Protein AF-Q9D786-2-F1 (afdb_monomer_lite)

pLDDT: mean 78.67, std 19.56, range [31.52, 98.0]

Secondary structure (DSSP, 8-state):
--HHHHHHHHHHIIIIIS---GGGSPPHHHHHHHTTSTTHHHHHHHHHH---GGG----TT--TTHHHHS-HHHHHHHHHHHHHHHHHHHHHHHHHHHHHHHHHHHHHHHHHHHHHHHHHHHHHHHHHHHHHHHHHHHHHHHHHHHHHHHHHHHHHHHHHHHHTTS--PPPPTT--S-----HHHHHHHHHHHHHHHHHHHHHS---S--------HHHHHHHHHHHHHHHHHHHHHS-HHHHHHHHHHHHHHHHHHHHHHHHHS--------PPP-------S--PPPHHHHHHHHHHHHHHHHHHHHHHHHHHHHHHHHHHHHHHHHHHS---HHHHHHHHHHHHHHHHHHHHHHHHHHHHHHHHHHHHHHHHHHHHHHHHHHHHHHHHHHHHHHHHHHHHHHHHHHHHHHHHHHHHHHHHHIIIIIHHHHHHHHHHHHHHHHHHHHHHHHGGG---GGGSPPP-TTS---------GGGGSTTSTTHHHHHHHHHHTTPPPPPP----------

Foldseek 3Di:
DPLVVLLVLLQCCCVPQVVPDPVRDDDSVVSSVCCPDVNVVVSVCCSVPRRHPVPPDPPPPPPVPVVVVPPVVVVVVVVVVVVVVVVVVVVVVVVVVVVVVVVVVVVVVVVVVVVVVVVVVVVVVVVVVVVVVVVVVVVVVVVPVVVVVVVVVVVLVVVQVVQVVDDDDDDPLPDPDPDPGPPLLVLLVVLVVLVVVLVCLVVVDPPDDDDDDDDDVVVNVVSVVVSVVSVVVSPSVHHPVSNVVSVVSVVVSVVVVVVCVVVVDDDDDDPPDDDDDDDDDDPDPPPPPPVRVVVVVVVVVVVVVVVVVVVVVVVVVVVVVLVVVLVVLVPDPDDPVVSVVVVVVSVVVVVVVVVVVVVVVVVVVVVVVVVVVVVVVVVVVVVVVVVVVVVVVVVVVVVVVVVVVVVVVVVVVVVCVVVVVVVCCVVPVVVVCVVVVVVVVVVVVVVVVVVVVVVVDDCVVVDDDDDPDDPDPPDCPPDLVCCPPPHPNNVVVVVVCVVVVHDDDDDDDDDDDDDDD

Radius of gyration: 71.79 Å; chains: 1; bounding box: 166×150×155 Å

Structure (mmCIF, N/CA/C/O backbone):
data_AF-Q9D786-2-F1
#
_entry.id   AF-Q9D786-2-F1
#
loop_
_atom_site.group_PDB
_atom_site.id
_atom_site.type_symbol
_atom_site.label_atom_id
_atom_site.label_alt_id
_atom_site.label_comp_id
_atom_site.label_asym_id
_atom_site.label_entity_id
_atom_site.label_seq_id
_atom_site.pdbx_PDB_ins_code
_atom_site.Cartn_x
_atom_site.Cartn_y
_atom_site.Cartn_z
_atom_site.occupancy
_atom_site.B_iso_or_equiv
_atom_site.auth_seq_id
_atom_site.auth_comp_id
_atom_site.auth_asym_id
_atom_site.auth_atom_id
_atom_site.pdbx_PDB_model_num
ATOM 1 N N . MET A 1 1 ? 36.759 79.794 -71.453 1.00 48.25 1 MET A N 1
ATOM 2 C CA . MET A 1 1 ? 36.413 81.213 -71.678 1.00 48.25 1 MET A CA 1
ATOM 3 C C . MET A 1 1 ? 35.349 81.596 -70.677 1.00 48.25 1 MET A C 1
ATOM 5 O O . MET A 1 1 ? 34.345 80.895 -70.590 1.00 48.25 1 MET A O 1
ATOM 9 N N . GLU A 1 2 ? 35.612 82.622 -69.874 1.00 61.62 2 GLU A N 1
ATOM 10 C CA . GLU A 1 2 ? 34.693 83.087 -68.831 1.00 61.62 2 GLU A CA 1
ATOM 11 C C . GLU A 1 2 ? 33.332 83.464 -69.449 1.00 61.62 2 GLU A C 1
ATOM 13 O O . GLU A 1 2 ? 33.276 83.959 -70.574 1.00 61.62 2 GLU A O 1
ATOM 18 N N . LEU A 1 3 ? 32.216 83.210 -68.753 1.00 62.56 3 LEU A N 1
ATOM 19 C CA . LEU A 1 3 ? 30.853 83.501 -69.247 1.00 62.56 3 LEU A CA 1
ATOM 20 C C . LEU A 1 3 ? 30.691 84.958 -69.715 1.00 62.56 3 LEU A C 1
ATOM 22 O O . LEU A 1 3 ? 29.995 85.223 -70.693 1.00 62.56 3 LEU A O 1
ATOM 26 N N . THR A 1 4 ? 31.393 85.881 -69.056 1.00 69.38 4 THR A N 1
ATOM 27 C CA . THR A 1 4 ? 31.503 87.303 -69.414 1.00 69.38 4 THR A CA 1
ATOM 28 C C . THR A 1 4 ? 32.160 87.515 -70.780 1.00 69.38 4 THR A C 1
ATOM 30 O O . THR A 1 4 ? 31.787 88.429 -71.511 1.00 69.38 4 THR A O 1
ATOM 33 N N . GLN A 1 5 ? 33.112 86.663 -71.166 1.00 75.06 5 GLN A N 1
ATOM 34 C CA . GLN A 1 5 ? 33.755 86.686 -72.476 1.00 75.06 5 GLN A CA 1
ATOM 35 C C . GLN A 1 5 ? 32.808 86.174 -73.567 1.00 75.06 5 GLN A C 1
ATOM 37 O O . GLN A 1 5 ? 32.668 86.855 -74.579 1.00 75.06 5 GLN A O 1
ATOM 42 N N . LYS A 1 6 ? 32.091 85.057 -73.337 1.00 73.31 6 LYS A N 1
ATOM 43 C CA . LYS A 1 6 ? 31.069 84.552 -74.281 1.00 73.31 6 LYS A CA 1
ATOM 44 C C . LYS A 1 6 ? 29.954 85.573 -74.501 1.00 73.31 6 LYS A C 1
ATOM 46 O O . LYS A 1 6 ? 29.547 85.795 -75.630 1.00 73.31 6 LYS A O 1
ATOM 51 N N . GLU A 1 7 ? 29.488 86.224 -73.437 1.00 76.06 7 GLU A N 1
ATOM 52 C CA . GLU A 1 7 ? 28.501 87.306 -73.513 1.00 76.06 7 GLU A CA 1
ATOM 53 C C . GLU A 1 7 ? 29.009 88.497 -74.343 1.00 76.06 7 GLU A C 1
ATOM 55 O O . GLU A 1 7 ? 28.295 88.982 -75.220 1.00 76.06 7 GLU A O 1
ATOM 60 N N . ARG A 1 8 ? 30.255 88.941 -74.116 1.00 80.94 8 ARG A N 1
ATOM 61 C CA . ARG A 1 8 ? 30.891 90.008 -74.910 1.00 80.94 8 ARG A CA 1
ATOM 62 C C . ARG A 1 8 ? 31.120 89.602 -76.362 1.00 80.94 8 ARG A C 1
ATOM 64 O O . ARG A 1 8 ? 31.068 90.462 -77.232 1.00 80.94 8 ARG A O 1
ATOM 71 N N . GLU A 1 9 ? 31.414 88.335 -76.636 1.00 81.88 9 GLU A N 1
ATOM 72 C CA . GLU A 1 9 ? 31.539 87.798 -77.996 1.00 81.88 9 GLU A CA 1
ATOM 73 C C . GLU A 1 9 ? 30.188 87.734 -78.699 1.00 81.88 9 GLU A C 1
ATOM 75 O O . GLU A 1 9 ? 30.097 88.188 -79.828 1.00 81.88 9 GLU A O 1
ATOM 80 N N . LEU A 1 10 ? 29.131 87.272 -78.026 1.00 81.19 10 LEU A N 1
ATOM 81 C CA . LEU A 1 10 ? 27.769 87.256 -78.570 1.00 81.19 10 LEU A CA 1
ATOM 82 C C . LEU A 1 10 ? 27.247 88.678 -78.818 1.00 81.19 10 LEU A C 1
ATOM 84 O O . LEU A 1 10 ? 26.607 88.934 -79.834 1.00 81.19 10 LEU A O 1
ATOM 88 N N . SER A 1 11 ? 27.558 89.613 -77.914 1.00 81.44 11 SER A N 1
ATOM 89 C CA . SER A 1 11 ? 27.219 91.031 -78.065 1.00 81.44 11 SER A CA 1
ATOM 90 C C . SER A 1 11 ? 28.010 91.693 -79.201 1.00 81.44 11 SER A C 1
ATOM 92 O O . SER A 1 11 ? 27.408 92.382 -80.023 1.00 81.44 11 SER A O 1
ATOM 94 N N . ARG A 1 12 ? 29.328 91.438 -79.314 1.00 82.81 12 ARG A N 1
ATOM 95 C CA . ARG A 1 12 ? 30.156 91.891 -80.453 1.00 82.81 12 ARG A CA 1
ATOM 96 C C . ARG A 1 12 ? 29.694 91.285 -81.770 1.00 82.81 12 ARG A C 1
ATOM 98 O O . ARG A 1 12 ? 29.504 92.017 -82.723 1.00 82.81 12 ARG A O 1
ATOM 105 N N . TRP A 1 13 ? 29.419 89.988 -81.805 1.00 84.88 13 TRP A N 1
ATOM 106 C CA . TRP A 1 13 ? 28.882 89.294 -82.971 1.00 84.88 13 TRP A CA 1
ATOM 107 C C . TRP A 1 13 ? 27.540 89.891 -83.420 1.00 84.88 13 TRP A C 1
ATOM 109 O O . TRP A 1 13 ? 27.362 90.226 -84.588 1.00 84.88 13 TRP A O 1
ATOM 119 N N . ALA A 1 14 ? 26.610 90.124 -82.488 1.00 81.69 14 ALA A N 1
ATOM 120 C CA . ALA A 1 14 ? 25.338 90.772 -82.804 1.00 81.69 14 ALA A CA 1
ATOM 121 C C . ALA A 1 14 ? 25.523 92.221 -83.302 1.00 81.69 14 ALA A C 1
ATOM 123 O O . ALA A 1 14 ? 24.728 92.710 -84.102 1.00 81.69 14 ALA A O 1
ATOM 124 N N . ALA A 1 15 ? 26.558 92.911 -82.820 1.00 81.25 15 ALA A N 1
ATOM 125 C CA . ALA A 1 15 ? 26.864 94.292 -83.162 1.00 81.25 15 ALA A CA 1
ATOM 126 C C . ALA A 1 15 ? 27.570 94.463 -84.513 1.00 81.25 15 ALA A C 1
ATOM 128 O O . ALA A 1 15 ? 27.157 95.307 -85.303 1.00 81.25 15 ALA A O 1
ATOM 129 N N . GLU A 1 16 ? 28.645 93.708 -84.724 1.00 81.69 16 GLU A N 1
ATOM 130 C CA . GLU A 1 16 ? 29.615 93.854 -85.813 1.00 81.69 16 GLU A CA 1
ATOM 131 C C . GLU A 1 16 ? 29.253 92.956 -87.001 1.00 81.69 16 GLU A C 1
ATOM 133 O O . GLU A 1 16 ? 29.259 93.415 -88.135 1.00 81.69 16 GLU A O 1
ATOM 138 N N . GLU A 1 17 ? 28.880 91.697 -86.748 1.00 80.69 17 GLU A N 1
ATOM 139 C CA . GLU A 1 17 ? 28.653 90.689 -87.801 1.00 80.69 17 GLU A CA 1
ATOM 140 C C . GLU A 1 17 ? 27.189 90.652 -88.275 1.00 80.69 17 GLU A C 1
ATOM 142 O O . GLU A 1 17 ? 26.895 90.321 -89.428 1.00 80.69 17 GLU A O 1
ATOM 147 N N . MET A 1 18 ? 26.252 90.981 -87.378 1.00 78.31 18 MET A N 1
ATOM 148 C CA . MET A 1 18 ? 24.808 90.988 -87.654 1.00 78.31 18 MET A CA 1
ATOM 149 C C . MET A 1 18 ? 24.207 92.393 -87.792 1.00 78.31 18 MET A C 1
ATOM 151 O O . MET A 1 18 ? 23.004 92.499 -88.023 1.00 78.31 18 MET A O 1
ATOM 155 N N . GLU A 1 19 ? 25.011 93.450 -87.619 1.00 78.69 19 GLU A N 1
ATOM 156 C CA . GLU A 1 19 ? 24.602 94.863 -87.714 1.00 78.69 19 GLU A CA 1
ATOM 157 C C . GLU A 1 19 ? 23.321 95.205 -86.914 1.00 78.69 19 GLU A C 1
ATOM 159 O O . GLU A 1 19 ? 22.549 96.090 -87.289 1.00 78.69 19 GLU A O 1
ATOM 164 N N . VAL A 1 20 ? 23.055 94.516 -85.791 1.00 78.62 20 VAL A N 1
ATOM 165 C CA . VAL A 1 20 ? 21.809 94.710 -85.032 1.00 78.62 20 VAL A CA 1
ATOM 166 C C . VAL A 1 20 ? 21.805 96.115 -84.407 1.00 78.62 20 VAL A C 1
ATOM 168 O O . VAL A 1 20 ? 22.696 96.420 -83.592 1.00 78.62 20 VAL A O 1
ATOM 171 N N . PRO A 1 21 ? 20.801 96.966 -84.722 1.00 79.25 21 PRO A N 1
ATOM 172 C CA . PRO A 1 21 ? 20.689 98.311 -84.165 1.00 79.25 21 PRO A 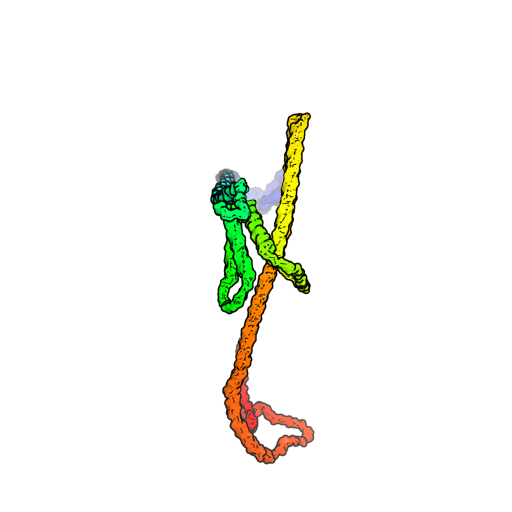CA 1
ATOM 173 C C . PRO A 1 21 ? 20.674 98.286 -82.635 1.00 79.25 21 PRO A C 1
ATOM 175 O O . PRO A 1 21 ? 20.057 97.405 -82.036 1.00 79.25 21 PRO A O 1
ATOM 178 N N . LEU A 1 22 ? 21.297 99.280 -81.989 1.00 75.69 22 LEU A N 1
ATOM 179 C CA . LEU A 1 22 ? 21.405 99.351 -80.521 1.00 75.69 22 LEU A CA 1
ATOM 180 C C . LEU A 1 22 ? 20.049 99.209 -79.802 1.00 75.69 22 LEU A C 1
ATOM 182 O O . LEU A 1 22 ? 19.992 98.589 -78.746 1.00 75.69 22 LEU A O 1
ATOM 186 N N . ALA A 1 23 ? 18.957 99.708 -80.392 1.00 76.75 23 ALA A N 1
ATOM 187 C CA . ALA A 1 23 ? 17.607 99.599 -79.830 1.00 76.75 23 ALA A CA 1
ATOM 188 C C . ALA A 1 23 ? 17.047 98.161 -79.802 1.00 76.75 23 ALA A C 1
ATOM 190 O O . ALA A 1 23 ? 16.198 97.854 -78.970 1.00 76.75 23 ALA A O 1
ATOM 191 N N . ALA A 1 24 ? 17.509 97.284 -80.697 1.00 77.00 24 ALA A N 1
ATOM 192 C CA . ALA A 1 24 ? 17.026 95.910 -80.835 1.00 77.00 24 ALA A CA 1
ATOM 193 C C . ALA A 1 24 ? 17.934 94.874 -80.147 1.00 77.00 24 ALA A C 1
ATOM 195 O O . ALA A 1 24 ? 17.639 93.678 -80.180 1.00 77.00 24 ALA A O 1
ATOM 196 N N . ARG A 1 25 ? 19.045 95.298 -79.526 1.00 76.06 25 ARG A N 1
ATOM 197 C CA . ARG A 1 25 ? 19.958 94.369 -78.849 1.00 76.06 25 ARG A CA 1
ATOM 198 C C . ARG A 1 25 ? 19.338 93.833 -77.551 1.00 76.06 25 ARG A C 1
ATOM 200 O O . ARG A 1 25 ? 18.855 94.622 -76.736 1.00 76.06 25 ARG A O 1
ATOM 207 N N . PRO A 1 26 ? 19.380 92.509 -77.309 1.00 77.00 26 PRO A N 1
ATOM 208 C CA . PRO A 1 26 ? 18.964 91.942 -76.033 1.00 77.00 26 PRO A CA 1
ATOM 209 C C . PRO A 1 26 ? 19.790 92.518 -74.880 1.00 77.00 26 PRO A C 1
ATOM 211 O O . PRO A 1 26 ? 20.999 92.708 -75.005 1.00 77.00 26 PRO A O 1
ATOM 214 N N . ARG A 1 27 ? 19.148 92.747 -73.728 1.00 80.75 27 ARG A N 1
ATOM 215 C CA . ARG A 1 27 ? 19.852 93.132 -72.494 1.00 80.75 27 ARG A CA 1
ATOM 216 C C . ARG A 1 27 ? 20.896 92.069 -72.133 1.00 80.75 27 ARG A C 1
ATOM 218 O O . ARG A 1 27 ? 20.624 90.878 -72.283 1.00 80.75 27 ARG A O 1
ATOM 225 N N . GLU A 1 28 ? 22.023 92.497 -71.570 1.00 79.44 28 GLU A N 1
ATOM 226 C CA . GLU A 1 28 ? 23.140 91.647 -71.110 1.00 79.44 28 GLU A CA 1
ATOM 227 C C . GLU A 1 28 ? 22.680 90.394 -70.329 1.00 79.44 28 GLU A C 1
ATOM 229 O O . GLU A 1 28 ? 23.042 89.263 -70.653 1.00 79.44 28 GLU A O 1
ATOM 234 N N . SER A 1 29 ? 21.726 90.538 -69.400 1.00 80.06 29 SER A N 1
ATOM 235 C CA . SER A 1 29 ? 21.164 89.407 -68.635 1.00 80.06 29 SER A CA 1
ATOM 236 C C . SER A 1 29 ? 20.465 88.335 -69.486 1.00 80.06 29 SER A C 1
ATOM 238 O O . SER A 1 29 ? 20.410 87.165 -69.100 1.00 80.06 29 SER A O 1
ATOM 240 N N . THR A 1 30 ? 19.925 88.714 -70.644 1.00 81.44 30 THR A N 1
ATOM 241 C CA . THR A 1 30 ? 19.297 87.786 -71.594 1.00 81.44 30 THR A CA 1
ATOM 242 C C . THR A 1 30 ? 20.366 87.032 -72.375 1.00 81.44 30 THR A C 1
ATOM 244 O O . THR A 1 30 ? 20.274 85.809 -72.484 1.00 81.44 30 THR A O 1
ATOM 247 N N . LEU A 1 31 ? 21.418 87.729 -72.823 1.00 77.44 31 LEU A N 1
ATOM 248 C CA . LEU A 1 31 ? 22.581 87.112 -73.471 1.00 77.44 31 LEU A CA 1
ATOM 249 C C . LEU A 1 31 ? 23.272 86.109 -72.533 1.00 77.44 31 LEU A C 1
ATOM 251 O O . LEU A 1 31 ? 23.568 84.991 -72.954 1.00 77.44 31 LEU A O 1
ATOM 255 N N . ARG A 1 32 ? 23.422 86.428 -71.238 1.00 78.62 32 ARG A N 1
ATOM 256 C CA . ARG A 1 32 ? 23.923 85.460 -70.240 1.00 78.62 32 ARG A CA 1
ATOM 257 C C . ARG A 1 32 ? 23.068 84.203 -70.139 1.00 78.62 32 ARG A C 1
ATOM 259 O O . ARG A 1 32 ? 23.614 83.107 -70.091 1.00 78.62 32 ARG A O 1
ATOM 266 N N . ARG A 1 33 ? 21.738 84.339 -70.100 1.00 79.88 33 ARG A N 1
ATOM 267 C CA . ARG A 1 33 ? 20.816 83.196 -69.958 1.00 79.88 33 ARG A CA 1
ATOM 268 C C . ARG A 1 33 ? 20.889 82.258 -71.163 1.00 79.88 33 ARG A C 1
ATOM 270 O O . ARG A 1 33 ? 20.880 81.040 -70.996 1.00 79.88 33 ARG A O 1
ATOM 277 N N . LEU A 1 34 ? 21.016 82.832 -72.360 1.00 75.75 34 LEU A N 1
ATOM 278 C CA . LEU A 1 34 ? 21.227 82.085 -73.599 1.00 75.75 34 LEU A CA 1
ATOM 279 C C . LEU A 1 34 ? 22.534 81.276 -73.547 1.00 75.75 34 LEU A C 1
ATOM 281 O O . LEU A 1 34 ? 22.528 80.100 -73.904 1.00 75.75 34 LEU A O 1
ATOM 285 N N . CYS A 1 35 ? 23.605 81.857 -72.997 1.00 73.38 35 CYS A N 1
ATOM 286 C CA . CYS A 1 35 ? 24.896 81.192 -72.787 1.00 73.38 35 CYS A CA 1
ATOM 287 C C . CYS A 1 35 ? 24.949 80.183 -71.615 1.00 73.38 35 CYS A C 1
ATOM 289 O O . CYS A 1 35 ? 25.986 79.541 -71.456 1.00 73.38 35 CYS A O 1
ATOM 291 N N . LEU A 1 36 ? 23.898 80.047 -70.788 1.00 76.62 36 LEU A N 1
ATOM 292 C CA . LEU A 1 36 ? 23.871 79.158 -69.604 1.00 76.62 36 LEU A CA 1
ATOM 293 C C . LEU A 1 36 ? 23.102 77.841 -69.809 1.00 76.62 36 LEU A C 1
ATOM 295 O O . LEU A 1 36 ? 23.346 76.877 -69.091 1.00 76.62 36 LEU A O 1
ATOM 299 N N . SER A 1 37 ? 22.136 77.802 -70.728 1.00 71.12 37 SER A N 1
ATOM 300 C CA . SER A 1 37 ? 21.254 76.636 -70.926 1.00 71.12 37 SER A CA 1
ATOM 301 C C . SER A 1 37 ? 21.875 75.562 -71.835 1.00 71.12 37 SER A C 1
ATOM 303 O O . SER A 1 37 ? 22.956 75.770 -72.382 1.00 71.12 37 SER A O 1
ATOM 305 N N . GLN A 1 38 ? 21.158 74.453 -72.087 1.00 71.44 38 GLN A N 1
ATOM 306 C CA . GLN A 1 38 ? 21.498 73.463 -73.133 1.00 71.44 38 GLN A CA 1
ATOM 307 C C . GLN A 1 38 ? 21.775 74.092 -74.520 1.00 71.44 38 GLN A C 1
ATOM 309 O O . GLN A 1 38 ? 22.345 73.437 -75.384 1.00 71.44 38 GLN A O 1
ATOM 314 N N . GLY A 1 39 ? 21.414 75.365 -74.743 1.00 64.19 39 GLY A N 1
ATOM 315 C CA . GLY A 1 39 ? 21.760 76.125 -75.944 1.00 64.19 39 GLY A CA 1
ATOM 316 C C . GLY A 1 39 ? 23.161 76.753 -75.968 1.00 64.19 39 GLY A C 1
ATOM 317 O O . GLY A 1 39 ? 23.508 77.362 -76.977 1.00 64.19 39 GLY A O 1
ATOM 318 N N . ALA A 1 40 ? 23.976 76.645 -74.913 1.00 71.56 40 ALA A N 1
ATOM 319 C CA . ALA A 1 40 ? 25.298 77.282 -74.854 1.00 71.56 40 ALA A CA 1
ATOM 320 C C . ALA A 1 40 ? 26.231 76.833 -75.995 1.00 71.56 40 ALA A C 1
ATOM 322 O O . ALA A 1 40 ? 26.956 77.657 -76.561 1.00 71.56 40 ALA A O 1
ATOM 323 N N . ASP A 1 41 ? 26.175 75.551 -76.359 1.00 73.88 41 ASP A N 1
ATOM 324 C CA . ASP A 1 41 ? 26.959 74.981 -77.459 1.00 73.88 41 ASP A CA 1
ATOM 325 C C . ASP A 1 41 ? 26.434 75.445 -78.822 1.00 73.88 41 ASP A C 1
ATOM 327 O O . ASP A 1 41 ? 27.213 75.752 -79.724 1.00 73.88 41 ASP A O 1
ATOM 331 N N . ILE A 1 42 ? 25.110 75.590 -78.941 1.00 75.75 42 ILE A N 1
ATOM 332 C CA . ILE A 1 42 ? 24.450 76.121 -80.139 1.00 75.75 42 ILE A CA 1
ATOM 333 C C . ILE A 1 42 ? 24.916 77.561 -80.391 1.00 75.75 42 ILE A C 1
ATOM 335 O O . ILE A 1 42 ? 25.300 77.902 -81.508 1.00 75.75 42 ILE A O 1
ATOM 339 N N . TRP A 1 43 ? 24.942 78.406 -79.357 1.00 79.69 43 TRP A N 1
ATOM 340 C CA . TRP A 1 43 ? 25.389 79.795 -79.488 1.00 79.69 43 TRP A CA 1
ATOM 341 C C . TRP A 1 43 ? 26.886 79.922 -79.762 1.00 79.69 43 TRP A C 1
ATOM 343 O O . TRP A 1 43 ? 27.272 80.751 -80.584 1.00 79.69 43 TRP A O 1
ATOM 353 N N . ALA A 1 44 ? 27.724 79.090 -79.136 1.00 75.50 44 ALA A N 1
ATOM 354 C CA . ALA A 1 44 ? 29.153 79.047 -79.445 1.00 75.50 44 ALA A CA 1
ATOM 355 C C . ALA A 1 44 ? 29.398 78.684 -80.921 1.00 75.50 44 ALA A C 1
ATOM 357 O O . ALA A 1 44 ? 30.198 79.336 -81.595 1.00 75.50 44 ALA A O 1
ATOM 358 N N . TYR A 1 45 ? 28.654 77.702 -81.440 1.00 77.00 45 TYR A N 1
ATOM 359 C CA . TYR A 1 45 ? 28.705 77.331 -82.850 1.00 77.00 45 TYR A CA 1
ATOM 360 C C . TYR A 1 45 ? 28.294 78.497 -83.760 1.00 77.00 45 TYR A C 1
ATOM 362 O O . TYR A 1 45 ? 29.025 78.827 -84.695 1.00 77.00 45 TYR A O 1
ATOM 370 N N . ILE A 1 46 ? 27.174 79.165 -83.459 1.00 76.75 46 ILE A N 1
ATOM 371 C CA . ILE A 1 46 ? 26.669 80.302 -84.245 1.00 76.75 46 ILE A CA 1
ATOM 372 C C . ILE A 1 46 ? 27.691 81.446 -84.294 1.00 76.75 46 ILE A C 1
ATOM 374 O O . ILE A 1 46 ? 28.021 81.897 -85.389 1.00 76.75 46 ILE A O 1
ATOM 378 N N . VAL A 1 47 ? 28.232 81.873 -83.147 1.00 77.06 47 VAL A N 1
ATOM 379 C CA . VAL A 1 47 ? 29.223 82.967 -83.074 1.00 77.06 47 VAL A CA 1
ATOM 380 C C . VAL A 1 47 ? 30.481 82.643 -83.882 1.00 77.06 47 VAL A C 1
ATOM 382 O O . VAL A 1 47 ? 31.038 83.517 -84.540 1.00 77.06 47 VAL A O 1
ATOM 385 N N . GLN A 1 48 ? 30.926 81.385 -83.869 1.00 76.75 48 GLN A N 1
ATOM 386 C CA . GLN A 1 48 ? 32.126 80.972 -84.595 1.00 76.75 48 GLN A CA 1
ATOM 387 C C . GLN A 1 48 ? 31.901 80.847 -86.115 1.00 76.75 48 GLN A C 1
ATOM 389 O O . GLN A 1 48 ? 32.823 81.117 -86.890 1.00 76.75 48 GLN A O 1
ATOM 394 N N . HIS A 1 49 ? 30.708 80.427 -86.552 1.00 74.94 49 HIS A N 1
ATOM 395 C CA . HIS A 1 49 ? 30.471 79.993 -87.939 1.00 74.94 49 HIS A CA 1
ATOM 396 C C . HIS A 1 49 ? 29.654 80.981 -88.778 1.00 74.94 49 HIS A C 1
ATOM 398 O O . HIS A 1 49 ? 29.685 80.910 -90.008 1.00 74.94 49 HIS A O 1
ATOM 404 N N . VAL A 1 50 ? 28.933 81.914 -88.158 1.00 75.19 50 VAL A N 1
ATOM 405 C CA . VAL A 1 50 ? 28.087 82.879 -88.868 1.00 75.19 50 VAL A CA 1
ATOM 406 C C . VAL A 1 50 ? 28.777 84.243 -88.865 1.00 75.19 50 VAL A C 1
ATOM 408 O O . VAL A 1 50 ? 28.791 84.905 -87.847 1.00 75.19 50 VAL A O 1
ATOM 411 N N . ARG A 1 51 ? 29.348 84.686 -89.992 1.00 72.69 51 ARG A N 1
ATOM 412 C CA . ARG A 1 51 ? 30.056 85.991 -90.106 1.00 72.69 51 ARG A CA 1
ATOM 413 C C . ARG A 1 51 ? 29.314 87.060 -90.922 1.00 72.69 51 ARG A C 1
ATOM 415 O O . ARG A 1 51 ? 29.881 88.034 -91.382 1.00 72.69 51 ARG A O 1
ATOM 422 N N . SER A 1 52 ? 28.067 86.793 -91.293 1.00 68.19 52 SER A N 1
ATOM 423 C CA . SER A 1 52 ? 27.227 87.738 -92.033 1.00 68.19 52 SER A CA 1
ATOM 424 C C . SER A 1 52 ? 25.835 87.152 -92.182 1.00 68.19 52 SER A C 1
ATOM 426 O O . SER A 1 52 ? 25.695 85.978 -92.545 1.00 68.19 52 SER A O 1
ATOM 428 N N . GLN A 1 53 ? 24.802 87.983 -92.041 1.00 64.62 53 GLN A N 1
ATOM 429 C CA . GLN A 1 53 ? 23.435 87.606 -92.408 1.00 64.62 53 GLN A CA 1
ATOM 430 C C . GLN A 1 53 ? 23.332 87.137 -93.873 1.00 64.62 53 GLN A C 1
ATOM 432 O O . GLN A 1 53 ? 22.524 86.260 -94.177 1.00 64.62 53 GLN A O 1
ATOM 437 N N . ARG A 1 54 ? 24.183 87.653 -94.777 1.00 61.72 54 ARG A N 1
ATOM 438 C CA . ARG A 1 54 ? 24.197 87.262 -96.200 1.00 61.72 54 ARG A CA 1
ATOM 439 C C . ARG A 1 54 ? 24.649 85.817 -96.423 1.00 61.72 54 ARG A C 1
ATOM 441 O O . ARG A 1 54 ? 24.228 85.205 -97.400 1.00 61.72 54 ARG A O 1
ATOM 448 N N . ASN A 1 55 ? 25.458 85.261 -95.519 1.00 55.16 55 ASN A N 1
ATOM 449 C CA . ASN A 1 55 ? 25.913 83.870 -95.609 1.00 55.16 55 ASN A CA 1
ATOM 450 C C . ASN A 1 55 ? 24.906 82.871 -95.024 1.00 55.16 55 ASN A C 1
ATOM 452 O O . ASN A 1 55 ? 25.049 81.665 -95.231 1.00 55.16 55 ASN A O 1
ATOM 456 N N . ILE A 1 56 ? 23.862 83.344 -94.337 1.00 54.62 56 ILE A N 1
ATOM 457 C CA . ILE A 1 56 ? 22.804 82.480 -93.819 1.00 54.62 56 ILE A CA 1
ATOM 458 C C . ILE A 1 56 ? 21.852 82.155 -94.970 1.00 54.62 56 ILE A C 1
ATOM 460 O O . ILE A 1 56 ? 20.834 82.815 -95.189 1.00 54.62 56 ILE A O 1
ATOM 464 N N . LYS A 1 57 ? 22.163 81.092 -95.715 1.00 52.72 57 LYS A N 1
ATOM 465 C CA . LYS A 1 57 ? 21.162 80.450 -96.568 1.00 52.72 57 LYS A CA 1
ATOM 466 C C . LYS A 1 57 ? 20.066 79.926 -95.642 1.00 52.72 57 LYS A C 1
ATOM 468 O O . LYS A 1 57 ? 20.312 79.012 -94.858 1.00 52.72 57 LYS A O 1
ATOM 473 N N . LYS A 1 58 ? 18.864 80.514 -95.709 1.00 47.84 58 LYS A N 1
ATOM 474 C CA . LYS A 1 58 ? 17.659 79.942 -95.092 1.00 47.84 58 LYS A CA 1
ATOM 475 C C . LYS A 1 58 ? 17.464 78.550 -95.685 1.00 47.84 58 LYS A C 1
ATOM 477 O O . LYS A 1 58 ? 16.882 78.412 -96.756 1.00 47.84 58 LYS A O 1
ATOM 482 N N . ILE A 1 59 ? 17.950 77.520 -95.000 1.00 48.25 59 ILE A N 1
ATOM 483 C CA . ILE A 1 59 ? 17.534 76.151 -95.279 1.00 48.25 59 ILE A CA 1
ATOM 484 C C . ILE A 1 59 ? 16.115 76.057 -94.723 1.00 48.25 59 ILE A C 1
ATOM 486 O O . ILE A 1 59 ? 15.896 75.750 -93.551 1.00 48.25 59 ILE A O 1
ATOM 490 N N . GLN A 1 60 ? 15.141 76.427 -95.555 1.00 43.16 60 GLN A N 1
ATOM 491 C CA . GLN A 1 60 ? 13.731 76.137 -95.323 1.00 43.16 60 GLN A CA 1
ATOM 492 C C . GLN A 1 60 ? 13.560 74.616 -95.388 1.00 43.16 60 GLN A C 1
ATOM 494 O O . GLN A 1 60 ? 13.242 74.063 -96.432 1.00 43.16 60 GLN A O 1
ATOM 499 N N . GLY A 1 61 ? 13.876 73.927 -94.294 1.00 42.59 61 GLY A N 1
ATOM 500 C CA . GLY A 1 61 ? 13.862 72.466 -94.275 1.00 42.59 61 GLY A CA 1
ATOM 501 C C . GLY A 1 61 ? 13.683 71.824 -92.907 1.00 42.59 61 GLY A C 1
ATOM 502 O O . GLY A 1 61 ? 13.615 70.605 -92.843 1.00 42.59 61 GLY A O 1
ATOM 503 N N . ASN A 1 62 ? 13.566 72.593 -91.818 1.00 45.16 62 ASN A N 1
ATOM 504 C CA . ASN A 1 62 ? 13.386 72.016 -90.485 1.00 45.16 62 ASN A CA 1
ATOM 505 C C . ASN A 1 62 ? 12.020 72.388 -89.881 1.00 45.16 62 ASN A C 1
ATOM 507 O O . ASN A 1 62 ? 11.920 73.180 -88.951 1.00 45.16 62 ASN A O 1
ATOM 511 N N . LEU A 1 63 ? 10.957 71.806 -90.450 1.00 50.47 63 LEU A N 1
ATOM 512 C CA . LEU A 1 63 ? 9.578 71.802 -89.925 1.00 50.47 63 LEU A CA 1
ATOM 513 C C . LEU A 1 63 ? 9.220 70.466 -89.231 1.00 50.47 63 LEU A C 1
ATOM 515 O O . LEU A 1 63 ? 8.048 70.152 -89.040 1.00 50.47 63 LEU A O 1
ATOM 519 N N . LEU A 1 64 ? 10.213 69.675 -88.808 1.00 55.50 64 LEU A N 1
ATOM 520 C CA . LEU A 1 64 ? 9.995 68.372 -88.157 1.00 55.50 64 LEU A CA 1
ATOM 521 C C . LEU A 1 64 ? 9.399 68.453 -86.738 1.00 55.50 64 LEU A C 1
ATOM 523 O O . LEU A 1 64 ? 9.038 67.423 -86.177 1.00 55.50 64 LEU A O 1
ATOM 527 N N . TRP A 1 65 ? 9.256 69.643 -86.150 1.00 52.75 65 TRP A N 1
ATOM 528 C CA . TRP A 1 65 ? 8.687 69.778 -84.805 1.00 52.75 65 TRP A CA 1
ATOM 529 C C . TRP A 1 65 ? 7.169 69.542 -84.771 1.00 52.75 65 TRP A C 1
ATOM 531 O O . TRP A 1 65 ? 6.676 68.854 -83.881 1.00 52.75 65 TRP A O 1
ATOM 541 N N . HIS A 1 66 ? 6.423 70.034 -85.768 1.00 50.69 66 HIS A N 1
ATOM 542 C CA . HIS A 1 66 ? 4.963 69.865 -85.806 1.00 50.69 66 HIS A CA 1
ATOM 543 C C . HIS A 1 66 ? 4.545 68.415 -86.104 1.00 50.69 66 HIS A C 1
ATOM 545 O O . HIS A 1 66 ? 3.601 67.916 -85.502 1.00 50.69 66 HIS A O 1
ATOM 551 N N . ALA A 1 67 ? 5.315 67.686 -86.922 1.00 54.72 67 ALA A N 1
ATOM 552 C CA . ALA A 1 67 ? 5.089 66.258 -87.175 1.00 54.72 67 ALA A CA 1
ATOM 553 C C . ALA A 1 67 ? 5.315 65.366 -85.936 1.00 54.72 67 ALA A C 1
ATOM 555 O O . ALA A 1 67 ? 4.900 64.207 -85.921 1.00 54.72 67 ALA A O 1
ATOM 556 N N . TYR A 1 68 ? 5.977 65.879 -84.892 1.00 54.19 68 TYR A N 1
ATOM 557 C CA . TYR A 1 68 ? 6.222 65.113 -83.675 1.00 54.19 68 TYR A CA 1
ATOM 558 C C . TYR A 1 68 ? 4.990 65.049 -82.761 1.00 54.19 68 TYR A C 1
ATOM 560 O O . TYR A 1 68 ? 4.855 64.066 -82.042 1.00 54.19 68 TYR A O 1
ATOM 568 N N . GLN A 1 69 ? 4.083 66.038 -82.801 1.00 56.69 69 GLN A N 1
ATOM 569 C CA . GLN A 1 69 ? 2.853 66.020 -81.991 1.00 56.69 69 GLN A CA 1
ATOM 570 C C . GLN A 1 69 ? 1.749 65.131 -82.592 1.00 56.69 69 GLN A C 1
ATOM 572 O O . GLN A 1 69 ? 1.126 64.386 -81.841 1.00 56.69 69 GLN A O 1
ATOM 577 N N . ASP A 1 70 ? 1.587 65.101 -83.919 1.00 58.03 70 ASP A N 1
ATOM 578 C CA . ASP A 1 70 ? 0.556 64.289 -84.604 1.00 58.03 70 ASP A CA 1
ATOM 579 C C . ASP A 1 70 ? 1.020 62.861 -84.968 1.00 58.03 70 ASP A C 1
ATOM 581 O O . ASP A 1 70 ? 0.464 62.192 -85.841 1.00 58.03 70 ASP A O 1
ATOM 585 N N . ASN A 1 71 ? 2.071 62.353 -84.319 1.00 71.44 71 ASN A N 1
ATOM 586 C CA . ASN A 1 71 ? 2.622 61.037 -84.633 1.00 71.44 71 ASN A CA 1
ATOM 587 C C . ASN A 1 71 ? 1.691 59.908 -84.124 1.00 71.44 71 ASN A C 1
ATOM 589 O O . ASN A 1 71 ? 1.486 59.807 -82.909 1.00 71.44 71 ASN A O 1
ATOM 593 N N . PRO A 1 72 ? 1.211 58.976 -84.979 1.00 79.62 72 PRO A N 1
ATOM 594 C CA . PRO A 1 72 ? 0.341 57.860 -84.571 1.00 79.62 72 PRO A CA 1
ATOM 595 C C . PRO A 1 72 ? 0.964 56.969 -83.485 1.00 79.62 72 PRO A C 1
ATOM 597 O O . PRO A 1 72 ? 0.254 56.312 -82.724 1.00 79.62 72 PRO A O 1
ATOM 600 N N . LYS A 1 73 ? 2.298 56.980 -83.351 1.00 83.38 73 LYS A N 1
ATOM 601 C CA . LYS A 1 73 ? 3.006 56.291 -82.264 1.00 83.38 73 LYS A CA 1
ATOM 602 C C . LYS A 1 73 ? 2.664 56.855 -80.882 1.00 83.38 73 LYS A C 1
ATOM 604 O O . LYS A 1 73 ? 2.638 56.089 -79.923 1.00 83.38 73 LYS A O 1
ATOM 609 N N . ILE A 1 74 ? 2.394 58.158 -80.764 1.00 82.44 74 ILE A N 1
ATOM 610 C CA . ILE A 1 74 ? 2.017 58.790 -79.490 1.00 82.44 74 ILE A CA 1
ATOM 611 C C . ILE A 1 74 ? 0.596 58.380 -79.100 1.00 82.44 74 ILE A C 1
ATOM 613 O O . ILE A 1 74 ? 0.381 57.979 -77.960 1.00 82.44 74 ILE A O 1
ATOM 617 N N . HIS A 1 75 ? -0.354 58.395 -80.041 1.00 84.62 75 HIS A N 1
ATOM 618 C CA . HIS A 1 75 ? -1.710 57.891 -79.787 1.00 84.62 75 HIS A CA 1
ATOM 619 C C . HIS A 1 75 ? -1.693 56.411 -79.392 1.00 84.62 75 HIS A C 1
ATOM 621 O O . HIS A 1 75 ? -2.278 56.041 -78.376 1.00 84.62 75 HIS A O 1
ATOM 627 N N . ARG A 1 76 ? -0.926 55.577 -80.109 1.00 89.38 76 ARG A N 1
ATOM 628 C CA . ARG A 1 76 ? -0.769 54.161 -79.755 1.00 89.38 76 ARG A CA 1
ATOM 629 C C . ARG A 1 76 ? -0.162 53.964 -78.366 1.00 89.38 76 ARG A C 1
ATOM 631 O O . ARG A 1 76 ? -0.559 53.049 -77.651 1.00 89.38 76 ARG A O 1
ATOM 638 N N . LYS A 1 77 ? 0.794 54.811 -77.975 1.00 89.06 77 LYS A N 1
ATOM 639 C CA . LYS A 1 77 ? 1.377 54.791 -76.630 1.00 89.06 77 LYS A CA 1
ATOM 640 C C . LYS A 1 77 ? 0.318 55.094 -75.563 1.00 89.06 77 LYS A C 1
ATOM 642 O O . LYS A 1 77 ? 0.232 54.339 -74.603 1.00 89.06 77 LYS A O 1
ATOM 647 N N . LEU A 1 78 ? -0.504 56.128 -75.756 1.00 91.38 78 LEU A N 1
ATOM 648 C CA . LEU A 1 78 ? -1.580 56.488 -74.821 1.00 91.38 78 LEU A CA 1
ATOM 649 C C . LEU A 1 78 ? -2.647 55.385 -74.702 1.00 91.38 78 LEU A C 1
ATOM 651 O O . LEU A 1 78 ? -3.084 55.070 -73.597 1.00 91.38 78 LEU A O 1
ATOM 655 N N . GLU A 1 79 ? -3.033 54.747 -75.813 1.00 93.75 79 GLU A N 1
ATOM 656 C CA . GLU A 1 79 ? -3.940 53.587 -75.794 1.00 93.75 79 GLU A CA 1
ATOM 657 C C . GLU A 1 79 ? -3.361 52.419 -74.991 1.00 93.75 79 GLU A C 1
ATOM 659 O O . GLU A 1 79 ? -4.057 51.819 -74.169 1.00 93.75 79 GLU A O 1
ATOM 664 N N . LEU A 1 80 ? -2.084 52.096 -75.221 1.00 94.69 80 LEU A N 1
ATOM 665 C CA . LEU A 1 80 ? -1.400 51.033 -74.493 1.00 94.69 80 LEU A CA 1
ATOM 666 C C . LEU A 1 80 ? -1.316 51.366 -73.001 1.00 94.69 80 LEU A C 1
ATOM 668 O O . LEU A 1 80 ? -1.645 50.517 -72.178 1.00 94.69 80 LEU A O 1
ATOM 672 N N . GLU A 1 81 ? -0.976 52.602 -72.638 1.00 95.25 81 GLU A N 1
ATOM 673 C CA . GLU A 1 81 ? -0.976 53.058 -71.243 1.00 95.25 81 GLU A CA 1
ATOM 674 C C . GLU A 1 81 ? -2.358 52.905 -70.584 1.00 95.25 81 GLU A C 1
ATOM 676 O O . GLU A 1 81 ? -2.441 52.385 -69.469 1.00 95.25 81 GLU A O 1
ATOM 681 N N . ALA A 1 82 ? -3.445 53.246 -71.284 1.00 95.44 82 ALA A N 1
ATOM 682 C CA . ALA A 1 82 ? -4.809 53.046 -70.790 1.00 95.44 82 ALA A CA 1
ATOM 683 C C . ALA A 1 82 ? -5.175 51.556 -70.639 1.00 95.44 82 ALA A C 1
ATOM 685 O O . ALA A 1 82 ? -5.783 51.165 -69.642 1.00 95.44 82 ALA A O 1
ATOM 686 N N . THR A 1 83 ? -4.789 50.699 -71.594 1.00 96.50 83 THR A N 1
ATOM 687 C CA . THR A 1 83 ? -5.022 49.243 -71.495 1.00 96.50 83 THR A CA 1
ATOM 688 C C . THR A 1 83 ? -4.257 48.624 -70.333 1.00 96.50 83 THR A C 1
ATOM 690 O O . THR A 1 83 ? -4.818 47.824 -69.590 1.00 96.50 83 THR A O 1
ATOM 693 N N . VAL A 1 84 ? -3.010 49.047 -70.125 1.00 96.44 84 VAL A N 1
ATOM 694 C CA . VAL A 1 84 ? -2.181 48.589 -69.014 1.00 96.44 84 VAL A CA 1
ATOM 695 C C . VAL A 1 84 ? -2.772 49.064 -67.683 1.00 96.44 84 VAL A C 1
ATOM 697 O O . VAL A 1 84 ? -2.772 48.302 -66.722 1.00 96.44 84 VAL A O 1
ATOM 700 N N . ALA A 1 85 ? -3.309 50.286 -67.607 1.00 96.12 85 ALA A N 1
ATOM 701 C CA . ALA A 1 85 ? -3.997 50.768 -66.409 1.00 96.12 85 ALA A CA 1
ATOM 702 C C . ALA A 1 85 ? -5.251 49.937 -66.078 1.00 96.12 85 ALA A C 1
ATOM 704 O O . ALA A 1 85 ? -5.440 49.581 -64.918 1.00 96.12 85 ALA A O 1
ATOM 705 N N . ARG A 1 86 ? -6.059 49.564 -67.084 1.00 97.62 86 ARG A N 1
ATOM 706 C CA . ARG A 1 86 ? -7.227 48.681 -66.891 1.00 97.62 86 ARG A CA 1
ATOM 707 C C . ARG A 1 86 ? -6.837 47.286 -66.408 1.00 97.62 86 ARG A C 1
ATOM 709 O O . ARG A 1 86 ? -7.384 46.829 -65.417 1.00 97.62 86 ARG A O 1
ATOM 716 N N . LEU A 1 87 ? -5.860 46.650 -67.057 1.00 97.56 87 LEU A N 1
ATOM 717 C CA . LEU A 1 87 ? -5.391 45.315 -66.660 1.00 97.56 87 LEU A CA 1
ATOM 718 C C . LEU A 1 87 ? -4.789 45.305 -65.249 1.00 97.56 87 LEU A C 1
ATOM 720 O O . LEU A 1 87 ? -4.899 44.316 -64.536 1.00 97.56 87 LEU A O 1
ATOM 724 N N . ARG A 1 88 ? -4.159 46.406 -64.818 1.00 97.69 88 ARG A N 1
ATOM 725 C CA . ARG A 1 88 ? -3.690 46.544 -63.432 1.00 97.69 88 ARG A CA 1
ATOM 726 C C . ARG A 1 88 ? -4.840 46.593 -62.430 1.00 97.69 88 ARG A C 1
ATOM 728 O O . ARG A 1 88 ? -4.700 46.000 -61.372 1.00 97.69 88 ARG A O 1
ATOM 735 N N . ALA A 1 89 ? -5.935 47.281 -62.752 1.00 97.12 89 ALA A N 1
ATOM 736 C CA . ALA A 1 89 ? -7.117 47.317 -61.893 1.00 97.12 89 ALA A CA 1
ATOM 737 C C . ALA A 1 89 ? -7.800 45.940 -61.814 1.00 97.12 89 ALA A C 1
ATOM 739 O O . ALA A 1 89 ? -8.097 45.481 -60.720 1.00 97.12 89 ALA A O 1
ATOM 740 N N . GLU A 1 90 ? -7.953 45.243 -62.944 1.00 97.88 90 GLU A N 1
ATOM 741 C CA . GLU A 1 90 ? -8.523 43.886 -62.985 1.00 97.88 90 GLU A CA 1
ATOM 742 C C . GLU A 1 90 ? -7.671 42.877 -62.198 1.00 97.88 90 GLU A C 1
ATOM 744 O O . GLU A 1 90 ? -8.206 42.105 -61.409 1.00 97.88 90 GLU A O 1
ATOM 749 N N . ASN A 1 91 ? -6.339 42.928 -62.333 1.00 95.94 91 ASN A N 1
ATOM 750 C CA . ASN A 1 91 ? -5.455 42.098 -61.509 1.00 95.94 91 ASN A CA 1
ATOM 751 C C . ASN A 1 91 ? -5.621 42.403 -60.011 1.00 95.94 91 ASN A C 1
ATOM 753 O O . ASN A 1 91 ? -5.688 41.474 -59.220 1.00 95.94 91 ASN A O 1
ATOM 757 N N . GLN A 1 92 ? -5.758 43.676 -59.621 1.00 97.75 92 GLN A N 1
ATOM 758 C CA . GLN A 1 92 ? -5.995 44.045 -58.219 1.00 97.75 92 GLN A CA 1
ATOM 759 C C . GLN A 1 92 ? -7.343 43.536 -57.683 1.00 97.75 92 GLN A C 1
ATOM 761 O O . GLN A 1 92 ? -7.426 43.178 -56.511 1.00 97.75 92 GLN A O 1
ATOM 766 N N . GLU A 1 93 ? -8.394 43.513 -58.506 1.00 97.88 93 GLU A N 1
ATOM 767 C CA . GLU A 1 93 ? -9.698 42.945 -58.132 1.00 97.88 93 GLU A CA 1
ATOM 768 C C . GLU A 1 93 ? -9.629 41.419 -57.976 1.00 97.88 93 GLU A C 1
ATOM 770 O O . GLU A 1 93 ? -10.177 40.869 -57.019 1.00 97.88 93 GLU A O 1
ATOM 775 N N . LEU A 1 94 ? -8.924 40.734 -58.882 1.00 98.00 94 LEU A N 1
ATOM 776 C CA . LEU A 1 94 ? -8.703 39.290 -58.792 1.00 98.00 94 LEU A CA 1
ATOM 777 C C . LEU A 1 94 ? -7.867 38.920 -57.563 1.00 98.00 94 LEU A C 1
ATOM 779 O O . LEU A 1 94 ? -8.236 37.983 -56.857 1.00 98.00 94 LEU A O 1
ATOM 783 N N . ASP A 1 95 ? -6.808 39.677 -57.270 1.00 97.69 95 ASP A N 1
ATOM 784 C CA . ASP A 1 95 ? -5.984 39.482 -56.073 1.00 97.69 95 ASP A CA 1
ATOM 785 C C . ASP A 1 95 ? -6.842 39.601 -54.796 1.00 97.69 95 ASP A C 1
ATOM 787 O O . ASP A 1 95 ? -6.797 38.724 -53.936 1.00 97.69 95 ASP A O 1
ATOM 791 N N . GLN A 1 96 ? -7.719 40.611 -54.706 1.00 97.81 96 GLN A N 1
ATOM 792 C CA . GLN A 1 96 ? -8.652 40.765 -53.576 1.00 97.81 96 GLN A CA 1
ATOM 793 C C . GLN A 1 96 ? -9.661 39.612 -53.474 1.00 97.81 96 GLN A C 1
ATOM 795 O O . GLN A 1 96 ? -9.983 39.156 -52.375 1.00 97.81 96 GLN A O 1
ATOM 800 N N . SER A 1 97 ? -10.183 39.128 -54.605 1.00 98.00 97 SER A N 1
ATOM 801 C CA . SER A 1 97 ? -11.108 37.991 -54.612 1.00 98.00 97 SER A CA 1
ATOM 802 C C . SER A 1 97 ? -10.433 36.692 -54.172 1.00 98.00 97 SER A C 1
ATOM 804 O O . SER A 1 97 ? -11.093 35.863 -53.542 1.00 98.00 97 SER A O 1
ATOM 806 N N . LEU A 1 98 ? -9.157 36.497 -54.515 1.00 97.69 98 LEU A N 1
ATOM 807 C CA . LEU A 1 98 ? -8.373 35.346 -54.068 1.00 97.69 98 LEU A CA 1
ATOM 808 C C . LEU A 1 98 ? -8.122 35.415 -52.561 1.00 97.69 98 LEU A C 1
ATOM 810 O O . LEU A 1 98 ? -8.392 34.439 -51.871 1.00 97.69 98 LEU A O 1
ATOM 814 N N . GLU A 1 99 ? -7.737 36.580 -52.031 1.00 97.62 99 GLU A N 1
ATOM 815 C CA . GLU A 1 99 ? -7.546 36.769 -50.585 1.00 97.62 99 GLU A CA 1
ATOM 816 C C . GLU A 1 99 ? -8.818 36.467 -49.773 1.00 97.62 99 GLU A C 1
ATOM 818 O O . GLU A 1 99 ? -8.746 35.852 -48.708 1.00 97.62 99 GLU A O 1
ATOM 823 N N . LEU A 1 100 ? -9.995 36.872 -50.265 1.00 97.81 100 LEU A N 1
ATOM 824 C CA . LEU A 1 100 ? -11.274 36.567 -49.610 1.00 97.81 100 LEU A CA 1
ATOM 825 C C . LEU A 1 100 ? -11.617 35.072 -49.661 1.00 97.81 100 LEU A C 1
ATOM 827 O O . LEU A 1 100 ? -12.104 34.523 -48.673 1.00 97.81 100 LEU A O 1
ATOM 831 N N . MET A 1 101 ? -11.362 34.416 -50.797 1.00 97.75 101 MET A N 1
ATOM 832 C CA . MET A 1 101 ? -11.582 32.976 -50.950 1.00 97.75 101 MET A CA 1
ATOM 833 C C . MET A 1 101 ? -10.656 32.173 -50.030 1.00 97.75 101 MET A C 1
ATOM 835 O O . MET A 1 101 ? -11.113 31.231 -49.381 1.00 97.75 101 MET A O 1
ATOM 839 N N . ASP A 1 102 ? -9.388 32.577 -49.928 1.00 97.56 102 ASP A N 1
ATOM 840 C CA . ASP A 1 102 ? -8.412 31.961 -49.032 1.00 97.56 102 ASP A CA 1
ATOM 841 C C . ASP A 1 102 ? -8.879 32.082 -47.573 1.00 97.56 102 ASP A C 1
ATOM 843 O O . ASP A 1 102 ? -8.968 31.070 -46.876 1.00 97.56 102 ASP A O 1
ATOM 847 N N . GLN A 1 103 ? -9.313 33.270 -47.135 1.00 97.69 103 GLN A N 1
ATOM 848 C CA . GLN A 1 103 ? -9.858 33.478 -45.783 1.00 97.69 103 GLN A CA 1
ATOM 849 C C . GLN A 1 103 ? -11.105 32.627 -45.493 1.00 97.69 103 GLN A C 1
ATOM 851 O O . GLN A 1 103 ? -11.252 32.094 -44.389 1.00 97.69 103 GLN A O 1
ATOM 856 N N . GLU A 1 104 ? -12.020 32.487 -46.458 1.00 98.00 104 GLU A N 1
ATOM 857 C CA . GLU A 1 104 ? -13.202 31.635 -46.297 1.00 98.00 104 GLU A CA 1
ATOM 858 C C . GLU A 1 104 ? -12.816 30.152 -46.208 1.00 98.00 104 GLU A C 1
ATOM 860 O O . GLU A 1 104 ? -13.349 29.429 -45.360 1.00 98.00 104 GLU A O 1
ATOM 865 N N . SER A 1 105 ? -11.857 29.707 -47.026 1.00 96.94 105 SER A N 1
ATOM 866 C CA . SER A 1 105 ? -11.347 28.333 -46.988 1.00 96.94 105 SER A CA 1
ATOM 867 C C . SER A 1 105 ? -10.674 28.009 -45.648 1.00 96.94 105 SER A C 1
ATOM 869 O O . SER A 1 105 ? -10.985 26.986 -45.036 1.00 96.94 105 SER A O 1
ATOM 871 N N . GLU A 1 106 ? -9.866 28.930 -45.112 1.00 97.44 106 GLU A N 1
ATOM 872 C CA . GLU A 1 106 ? -9.253 28.799 -43.789 1.00 97.44 106 GLU A CA 1
ATOM 873 C C . GLU A 1 106 ? -10.315 28.730 -42.681 1.00 97.44 106 GLU A C 1
ATOM 875 O O . GLU A 1 106 ? -10.229 27.895 -41.774 1.00 97.44 106 GLU A O 1
ATOM 880 N N . ALA A 1 107 ? -11.356 29.565 -42.754 1.00 96.94 107 ALA A N 1
ATOM 881 C CA . ALA A 1 107 ? -12.456 29.539 -41.792 1.00 96.94 107 ALA A CA 1
ATOM 882 C C . ALA A 1 107 ? -13.234 28.209 -41.834 1.00 96.94 107 ALA A C 1
ATOM 884 O O . ALA A 1 107 ? -13.596 27.671 -40.779 1.00 96.94 107 ALA A O 1
ATOM 885 N N . GLN A 1 108 ? -13.464 27.653 -43.028 1.00 97.75 108 GLN A N 1
ATOM 886 C CA . GLN A 1 108 ? -14.105 26.347 -43.207 1.00 97.75 108 GLN A CA 1
ATOM 887 C C . GLN A 1 108 ? -13.236 25.204 -42.662 1.00 97.75 108 GLN A C 1
ATOM 889 O O . GLN A 1 108 ? -13.755 24.335 -41.954 1.00 97.75 108 GLN A O 1
ATOM 894 N N . ASP A 1 109 ? -11.924 25.232 -42.898 1.00 97.19 109 ASP A N 1
ATOM 895 C CA . ASP A 1 109 ? -10.984 24.242 -42.362 1.00 97.19 109 ASP A CA 1
ATOM 896 C C . ASP A 1 109 ? -10.921 24.285 -40.828 1.00 97.19 109 ASP A C 1
ATOM 898 O O . ASP A 1 109 ? -10.966 23.245 -40.153 1.00 97.19 109 ASP A O 1
ATOM 902 N N . VAL A 1 110 ? -10.906 25.484 -40.240 1.00 97.50 110 VAL A N 1
ATOM 903 C CA . VAL A 1 110 ? -10.975 25.658 -38.782 1.00 97.50 110 VAL A CA 1
ATOM 904 C C . VAL A 1 110 ? -12.306 25.133 -38.227 1.00 97.50 110 VAL A C 1
ATOM 906 O O . VAL A 1 110 ? -12.310 24.409 -37.230 1.00 97.50 110 VAL A O 1
ATOM 909 N N . ALA A 1 111 ? -13.441 25.405 -38.874 1.00 97.50 111 ALA A N 1
ATOM 910 C CA . ALA A 1 111 ? -14.732 24.861 -38.446 1.00 97.50 111 ALA A CA 1
ATOM 911 C C . ALA A 1 111 ? -14.778 23.322 -38.558 1.00 97.50 111 ALA A C 1
ATOM 913 O O . ALA A 1 111 ? -15.224 22.629 -37.634 1.00 97.50 111 ALA A O 1
ATOM 914 N N . MET A 1 112 ? -14.263 22.757 -39.652 1.00 97.75 112 MET A N 1
ATOM 915 C CA . MET A 1 112 ? -14.194 21.310 -39.859 1.00 97.75 112 MET A CA 1
ATOM 916 C C . MET A 1 112 ? -13.314 20.633 -38.801 1.00 97.75 112 MET A C 1
ATOM 918 O O . MET A 1 112 ? -13.713 19.625 -38.211 1.00 97.75 112 MET A O 1
ATOM 922 N N . THR A 1 113 ? -12.149 21.199 -38.488 1.00 97.44 113 THR A N 1
ATOM 923 C CA . THR A 1 113 ? -11.262 20.644 -37.451 1.00 97.44 113 THR A CA 1
ATOM 924 C C . THR A 1 113 ? -11.919 20.654 -36.066 1.00 97.44 113 THR A C 1
ATOM 926 O O . THR A 1 113 ? -11.842 19.649 -35.349 1.00 97.44 113 THR A O 1
ATOM 929 N N . GLN A 1 114 ? -12.655 21.715 -35.717 1.00 98.00 114 GLN A N 1
ATOM 930 C CA . GLN A 1 114 ? -13.417 21.801 -34.464 1.00 98.00 114 GLN A CA 1
ATOM 931 C C . GLN A 1 114 ? -14.543 20.760 -34.389 1.00 98.00 114 GLN A C 1
ATOM 933 O O . GLN A 1 114 ? -14.703 20.091 -33.362 1.00 98.00 114 GLN A O 1
ATOM 938 N N . THR A 1 115 ? -15.308 20.568 -35.469 1.00 97.62 115 THR A N 1
ATOM 939 C CA . THR A 1 115 ? -16.372 19.546 -35.494 1.00 97.62 115 THR A CA 1
ATOM 940 C C . THR A 1 115 ? -15.801 18.136 -35.335 1.00 97.62 115 THR A C 1
ATOM 942 O O . THR A 1 115 ? -16.300 17.370 -34.504 1.00 97.62 115 THR A O 1
ATOM 945 N N . LEU A 1 116 ? -14.703 17.809 -36.027 1.00 98.00 116 LEU A N 1
ATOM 946 C CA . LEU A 1 116 ? -14.008 16.527 -35.880 1.00 98.00 116 LEU A CA 1
ATOM 9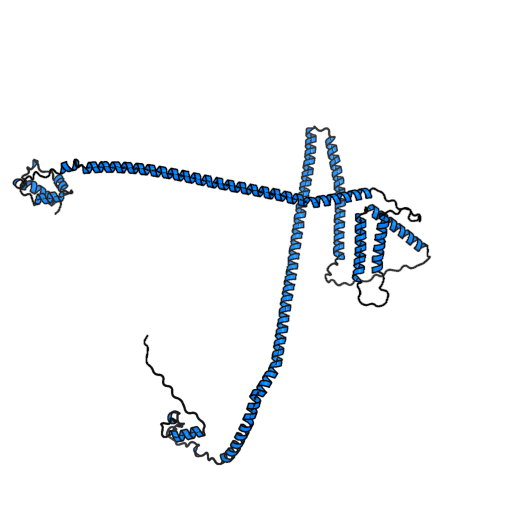47 C C . LEU A 1 116 ? -13.485 16.312 -34.457 1.00 98.00 116 LEU A C 1
ATOM 949 O O . LEU A 1 116 ? -13.558 15.193 -33.942 1.00 98.00 116 LEU A O 1
ATOM 953 N N . GLN A 1 117 ? -12.981 17.362 -33.808 1.00 97.69 117 GLN A N 1
ATOM 954 C CA . GLN A 1 117 ? -12.551 17.293 -32.414 1.00 97.69 117 GLN A CA 1
ATOM 955 C C . GLN A 1 117 ? -13.734 17.006 -31.480 1.00 97.69 117 GLN A C 1
ATOM 957 O O . GLN A 1 117 ? -13.673 16.059 -30.696 1.00 97.69 117 GLN A O 1
ATOM 962 N N . SER A 1 118 ? -14.846 17.732 -31.626 1.00 97.19 118 SER A N 1
ATOM 963 C CA . SER A 1 118 ? -16.049 17.494 -30.815 1.00 97.19 118 SER A CA 1
ATOM 964 C C . SER A 1 118 ? -16.614 16.078 -30.994 1.00 97.19 118 SER A C 1
ATOM 966 O O . SER A 1 118 ? -17.020 15.432 -30.026 1.00 97.19 118 SER A O 1
ATOM 968 N N . LEU A 1 119 ? -16.577 15.541 -32.217 1.00 97.50 119 LEU A N 1
ATOM 969 C CA . LEU A 1 119 ? -17.047 14.193 -32.515 1.00 97.50 119 LEU A CA 1
ATOM 970 C C . LEU A 1 119 ? -16.161 13.140 -31.837 1.00 97.50 119 LEU A C 1
ATOM 972 O O . LEU A 1 119 ? -16.685 12.232 -31.189 1.00 97.50 119 LEU A O 1
ATOM 976 N N . LYS A 1 120 ? -14.833 13.299 -31.897 1.00 97.38 120 LYS A N 1
ATOM 977 C CA . LYS A 1 120 ? -13.889 12.437 -31.164 1.00 97.38 120 LYS A CA 1
ATOM 978 C C . LYS A 1 120 ? -14.134 12.490 -29.652 1.00 97.38 120 LYS A C 1
ATOM 980 O O . LYS A 1 120 ? -14.183 11.440 -29.009 1.00 97.38 120 LYS A O 1
ATOM 985 N N . ASP A 1 121 ? -14.369 13.678 -29.097 1.00 97.38 121 ASP A N 1
ATOM 986 C CA . ASP A 1 121 ? -14.654 13.853 -27.669 1.00 97.38 121 ASP A CA 1
ATOM 987 C C . ASP A 1 121 ? -15.961 13.161 -27.250 1.00 97.38 121 ASP A C 1
ATOM 989 O O . ASP A 1 121 ? -16.012 12.491 -26.213 1.00 97.38 121 ASP A O 1
ATOM 993 N N . THR A 1 122 ? -17.026 13.273 -28.052 1.00 96.69 122 THR A N 1
ATOM 994 C CA . THR A 1 122 ? -18.299 12.588 -27.762 1.00 96.69 122 THR A CA 1
ATOM 995 C C . THR A 1 122 ? -18.181 11.065 -27.850 1.00 96.69 122 THR A C 1
ATOM 997 O O . THR A 1 122 ? -18.683 10.370 -26.962 1.00 96.69 122 THR A O 1
ATOM 1000 N N . GLN A 1 123 ? -17.462 10.536 -28.846 1.00 97.69 123 GLN A N 1
ATOM 1001 C CA . GLN A 1 123 ? -17.174 9.102 -28.957 1.00 97.69 123 GLN A CA 1
ATOM 1002 C C . GLN A 1 123 ? -16.379 8.595 -27.751 1.00 97.69 123 GLN A C 1
ATOM 1004 O O . GLN A 1 123 ? -16.720 7.561 -27.171 1.00 97.69 123 GLN A O 1
ATOM 1009 N N . HIS A 1 124 ? -15.363 9.349 -27.324 1.00 97.44 124 HIS A N 1
ATOM 1010 C CA . HIS A 1 124 ? -14.580 9.012 -26.141 1.00 97.44 124 HIS A CA 1
ATOM 1011 C C . HIS A 1 124 ? -15.456 8.955 -24.879 1.00 97.44 124 HIS A C 1
ATOM 1013 O O . HIS A 1 124 ? -15.413 7.971 -24.138 1.00 97.44 124 HIS A O 1
ATOM 1019 N N . ARG A 1 125 ? -16.325 9.955 -24.665 1.00 97.44 125 ARG A N 1
ATOM 1020 C CA . ARG A 1 125 ? -17.277 9.969 -23.537 1.00 97.44 125 ARG A CA 1
ATOM 1021 C C . ARG A 1 125 ? -18.241 8.779 -23.568 1.00 97.44 125 ARG A C 1
ATOM 1023 O O . ARG A 1 125 ? -18.479 8.174 -22.523 1.00 97.44 125 ARG A O 1
ATOM 1030 N N . ALA A 1 126 ? -18.768 8.412 -24.736 1.00 96.75 126 ALA A N 1
ATOM 1031 C CA . ALA A 1 126 ? -19.673 7.269 -24.875 1.00 96.75 126 ALA A CA 1
ATOM 1032 C C . ALA A 1 126 ? -18.992 5.938 -24.505 1.00 96.75 126 ALA A C 1
ATOM 1034 O O . ALA A 1 126 ? -19.553 5.146 -23.743 1.00 96.75 126 ALA A O 1
ATOM 1035 N N . LEU A 1 127 ? -17.756 5.724 -24.972 1.00 97.31 127 LEU A N 1
ATOM 1036 C CA . LEU A 1 127 ? -16.957 4.545 -24.621 1.00 97.31 127 LEU A CA 1
ATOM 1037 C C . LEU A 1 127 ? -16.662 4.480 -23.116 1.00 97.31 127 LEU A C 1
ATOM 1039 O O . LEU A 1 127 ? -16.792 3.415 -22.508 1.00 97.31 127 LEU A O 1
ATOM 1043 N N . LEU A 1 128 ? -16.325 5.616 -22.494 1.00 97.38 128 LEU A N 1
ATOM 1044 C CA . LEU A 1 128 ? -16.112 5.694 -21.047 1.00 97.38 128 LEU A CA 1
ATOM 1045 C C . LEU A 1 128 ? -17.377 5.326 -20.259 1.00 97.38 128 LEU A C 1
ATOM 1047 O O . LEU A 1 128 ? -17.299 4.535 -19.318 1.00 97.38 128 LEU A O 1
ATOM 1051 N N . LEU A 1 129 ? -18.546 5.840 -20.653 1.00 96.69 129 LEU A N 1
ATOM 1052 C CA . LEU A 1 129 ? -19.819 5.511 -20.001 1.00 96.69 129 LEU A CA 1
ATOM 1053 C C . LEU A 1 129 ? -20.176 4.027 -20.149 1.00 96.69 129 LEU A C 1
ATOM 1055 O O . LEU A 1 129 ? -20.614 3.395 -19.184 1.00 96.69 129 LEU A O 1
ATOM 1059 N N . GLN A 1 130 ? -19.943 3.436 -21.322 1.00 97.00 130 GLN A N 1
ATOM 1060 C CA . GLN A 1 130 ? -20.160 2.005 -21.542 1.00 97.00 130 GLN A CA 1
ATOM 1061 C C . GLN A 1 130 ? -19.219 1.150 -20.678 1.00 97.00 130 GLN A C 1
ATOM 1063 O O . GLN A 1 130 ? -19.653 0.163 -20.072 1.00 97.00 130 GLN A O 1
ATOM 1068 N N . ALA A 1 131 ? -17.950 1.550 -20.565 1.00 95.56 131 ALA A N 1
ATOM 1069 C CA . ALA A 1 131 ? -16.981 0.895 -19.695 1.00 95.56 131 ALA A CA 1
ATOM 1070 C C . ALA A 1 131 ? -17.387 0.990 -18.212 1.00 95.56 131 ALA A C 1
ATOM 1072 O O . ALA A 1 131 ? -17.331 -0.018 -17.500 1.00 95.56 131 ALA A O 1
ATOM 1073 N N . GLN A 1 132 ? -17.863 2.156 -17.757 1.00 95.38 132 GLN A N 1
ATOM 1074 C CA . GLN A 1 132 ? -18.375 2.356 -16.395 1.00 95.38 132 GLN A CA 1
ATOM 1075 C C . GLN A 1 132 ? -19.619 1.505 -16.117 1.00 95.38 132 GLN A C 1
ATOM 1077 O O . GLN A 1 132 ? -19.662 0.795 -15.112 1.00 95.38 132 GLN A O 1
ATOM 1082 N N . ALA A 1 133 ? -20.597 1.484 -17.025 1.00 95.38 133 ALA A N 1
ATOM 1083 C CA . ALA A 1 133 ? -21.777 0.628 -16.894 1.00 9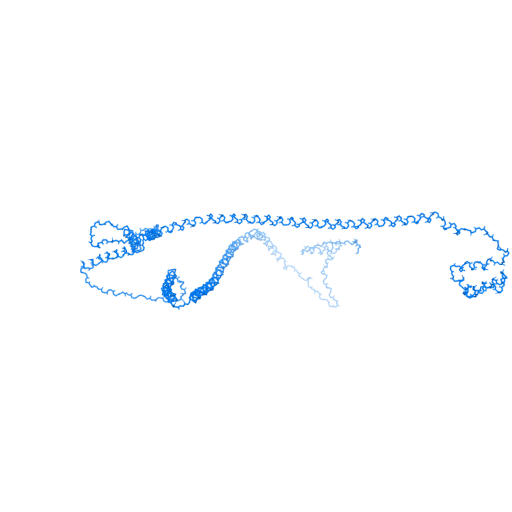5.38 133 ALA A CA 1
ATOM 1084 C C . ALA A 1 133 ? -21.390 -0.862 -16.810 1.00 95.38 133 ALA A C 1
ATOM 1086 O O . ALA A 1 133 ? -21.928 -1.614 -15.991 1.00 95.38 133 ALA A O 1
ATOM 1087 N N . GLY A 1 134 ? -20.410 -1.294 -17.611 1.00 96.19 134 GLY A N 1
ATOM 1088 C CA . GLY A 1 134 ? -19.841 -2.641 -17.535 1.00 96.19 134 GLY A CA 1
ATOM 1089 C C . GLY A 1 134 ? -19.113 -2.927 -16.215 1.00 96.19 134 GLY A C 1
ATOM 1090 O O . GLY A 1 134 ? -19.200 -4.043 -15.695 1.00 96.19 134 GLY A O 1
ATOM 1091 N N . ALA A 1 135 ? -18.413 -1.944 -15.646 1.00 95.31 135 ALA A N 1
ATOM 1092 C CA . ALA A 1 135 ? -17.764 -2.057 -14.339 1.00 95.31 135 ALA A CA 1
ATOM 1093 C C . ALA A 1 135 ? -18.788 -2.205 -13.200 1.00 95.31 135 ALA A C 1
ATOM 1095 O O . ALA A 1 135 ? -18.659 -3.123 -12.389 1.00 95.31 135 ALA A O 1
ATOM 1096 N N . VAL A 1 136 ? -19.853 -1.396 -13.196 1.00 94.56 136 VAL A N 1
ATOM 1097 C CA . VAL A 1 136 ? -20.936 -1.474 -12.198 1.00 94.56 136 VAL A CA 1
ATOM 1098 C C . VAL A 1 136 ? -21.628 -2.840 -12.233 1.00 94.56 136 VAL A C 1
ATOM 1100 O O . VAL A 1 136 ? -21.837 -3.454 -11.189 1.00 94.56 136 VAL A O 1
ATOM 1103 N N . ARG A 1 137 ? -21.918 -3.389 -13.422 1.00 96.06 137 ARG A N 1
ATOM 1104 C CA . ARG A 1 137 ? -22.507 -4.739 -13.541 1.00 96.06 137 ARG A CA 1
ATOM 1105 C C . ARG A 1 137 ? -21.592 -5.832 -12.986 1.00 96.06 137 ARG A C 1
ATOM 1107 O O . ARG A 1 137 ? -22.081 -6.786 -12.384 1.00 96.06 137 ARG A O 1
ATOM 1114 N N . ARG A 1 138 ? -20.274 -5.720 -13.190 1.00 94.50 138 ARG A N 1
ATOM 1115 C CA . ARG A 1 138 ? -19.296 -6.664 -12.619 1.00 94.50 138 ARG A CA 1
ATOM 1116 C C . ARG A 1 138 ? -19.251 -6.568 -11.096 1.00 94.50 138 ARG A C 1
ATOM 1118 O O . ARG A 1 138 ? -19.259 -7.604 -10.442 1.00 94.50 138 ARG A O 1
ATOM 1125 N N . GLN A 1 139 ? -19.282 -5.355 -10.544 1.00 93.50 139 GLN A N 1
ATOM 1126 C CA . GLN A 1 139 ? -19.376 -5.145 -9.097 1.00 93.50 139 GLN A CA 1
ATOM 1127 C C . GLN A 1 139 ? -20.663 -5.744 -8.523 1.00 93.50 139 GLN A C 1
ATOM 1129 O O . GLN A 1 139 ? -20.598 -6.476 -7.544 1.00 93.50 139 GLN A O 1
ATOM 1134 N N . GLN A 1 140 ? -21.815 -5.517 -9.161 1.00 93.19 140 GLN A N 1
ATOM 1135 C CA . GLN A 1 140 ? -23.086 -6.102 -8.722 1.00 93.19 140 GLN A CA 1
ATOM 1136 C C . GLN A 1 140 ? -23.043 -7.633 -8.691 1.00 93.19 140 GLN A C 1
ATOM 1138 O O . GLN A 1 140 ? -23.457 -8.218 -7.697 1.00 93.19 140 GLN A O 1
ATOM 1143 N N . ARG A 1 141 ? -22.498 -8.287 -9.729 1.00 93.25 141 ARG A N 1
ATOM 1144 C CA . ARG A 1 141 ? -22.307 -9.750 -9.720 1.00 93.25 141 ARG A CA 1
ATOM 1145 C C . ARG A 1 141 ? -21.357 -10.191 -8.609 1.00 93.25 141 ARG A C 1
ATOM 1147 O O . ARG A 1 141 ? -21.677 -11.120 -7.883 1.00 93.25 141 ARG A O 1
ATOM 1154 N N . GLY A 1 142 ? -20.238 -9.488 -8.426 1.00 92.00 142 GLY A N 1
ATOM 1155 C CA . GLY A 1 142 ? -19.292 -9.770 -7.343 1.00 92.00 142 GLY A CA 1
ATOM 1156 C C . GLY A 1 142 ? -19.878 -9.589 -5.936 1.00 92.00 142 GLY A C 1
ATOM 1157 O O . GLY A 1 142 ? -19.374 -10.191 -4.993 1.00 92.00 142 GLY A O 1
ATOM 1158 N N . LEU A 1 143 ? -20.943 -8.793 -5.783 1.00 94.06 143 LEU A N 1
ATOM 1159 C CA . LEU A 1 143 ? -21.656 -8.593 -4.517 1.00 94.06 143 LEU A CA 1
ATOM 1160 C C . LEU A 1 143 ? -22.758 -9.632 -4.253 1.00 94.06 143 LEU A C 1
ATOM 1162 O O . LEU A 1 143 ? -23.184 -9.747 -3.105 1.00 94.06 143 LEU A O 1
ATOM 1166 N N . GLN A 1 144 ? -23.181 -10.427 -5.244 1.00 93.75 144 GLN A N 1
ATOM 1167 C CA . GLN A 1 144 ? -24.226 -11.445 -5.057 1.00 93.75 144 GLN A CA 1
ATOM 1168 C C . GLN A 1 144 ? -23.800 -12.541 -4.068 1.00 93.75 144 GLN A C 1
ATOM 1170 O O . GLN A 1 144 ? -24.521 -12.790 -3.100 1.00 93.75 144 GLN A O 1
ATOM 1175 N N . ASP A 1 145 ? -22.612 -13.131 -4.232 1.00 90.94 145 ASP A N 1
ATOM 1176 C CA . ASP A 1 145 ? -22.148 -14.201 -3.335 1.00 90.94 145 ASP A CA 1
ATOM 1177 C C . ASP A 1 145 ? -21.897 -13.709 -1.896 1.00 90.94 145 ASP A C 1
ATOM 1179 O O . ASP A 1 145 ? -22.309 -14.383 -0.947 1.00 90.94 145 ASP A O 1
ATOM 1183 N N . PRO A 1 146 ? -21.243 -12.547 -1.657 1.00 95.12 146 PRO A N 1
ATOM 1184 C CA . PRO A 1 146 ? -21.170 -11.953 -0.323 1.00 95.12 146 PRO A CA 1
ATOM 1185 C C . PRO A 1 146 ? -22.547 -11.689 0.294 1.00 95.12 146 PRO A C 1
ATOM 1187 O O . PRO A 1 146 ? -22.751 -12.012 1.464 1.00 95.12 146 PRO A O 1
ATOM 1190 N N . MET A 1 147 ? -23.500 -11.151 -0.475 1.00 93.81 147 MET A N 1
ATOM 1191 C CA . MET A 1 147 ? -24.862 -10.918 0.013 1.00 93.81 147 MET A CA 1
ATOM 1192 C C . MET A 1 147 ? -25.549 -12.224 0.417 1.00 93.81 147 MET A C 1
ATOM 1194 O O . MET A 1 147 ? -26.155 -12.283 1.486 1.00 93.81 147 MET A O 1
ATOM 1198 N N . GLN A 1 148 ? -25.426 -13.281 -0.387 1.00 95.19 148 GLN A N 1
ATOM 1199 C CA . GLN A 1 148 ? -26.013 -14.584 -0.075 1.00 95.19 148 GLN A CA 1
ATOM 1200 C C . GLN A 1 148 ? -25.367 -15.223 1.164 1.00 95.19 148 GLN A C 1
ATOM 1202 O O . GLN A 1 148 ? -26.072 -15.756 2.021 1.00 95.19 148 GLN A O 1
ATOM 1207 N N . ARG A 1 149 ? -24.040 -15.113 1.320 1.00 95.12 149 ARG A N 1
ATOM 1208 C CA . ARG A 1 149 ? -23.331 -15.563 2.532 1.00 95.12 149 ARG A CA 1
ATOM 1209 C C . ARG A 1 149 ? -23.809 -14.828 3.783 1.00 95.12 149 ARG A C 1
ATOM 1211 O O . ARG A 1 149 ? -24.126 -15.484 4.772 1.00 95.12 149 ARG A O 1
ATOM 1218 N N . LEU A 1 150 ? -23.931 -13.500 3.726 1.00 93.12 150 LEU A N 1
ATOM 1219 C CA . LEU A 1 150 ? -24.455 -12.697 4.837 1.00 93.12 150 LEU A CA 1
ATOM 1220 C C . LEU A 1 150 ? -25.905 -13.063 5.168 1.00 93.12 150 LEU A C 1
ATOM 1222 O O . LEU A 1 150 ? -26.256 -13.178 6.339 1.00 93.12 150 LEU A O 1
ATOM 1226 N N . GLN A 1 151 ? -26.746 -13.303 4.158 1.00 95.19 151 GLN A N 1
ATOM 1227 C CA . GLN A 1 151 ? -28.117 -13.773 4.372 1.00 95.19 151 GLN A CA 1
ATOM 1228 C C . GLN A 1 151 ? -28.155 -15.143 5.060 1.00 95.19 151 GLN A C 1
ATOM 1230 O O . GLN A 1 151 ? -28.957 -15.338 5.972 1.00 95.19 151 GLN A O 1
ATOM 1235 N N . ASN A 1 152 ? -27.289 -16.078 4.667 1.00 94.12 152 ASN A N 1
ATOM 1236 C CA . ASN A 1 152 ? -27.195 -17.389 5.311 1.00 94.12 152 ASN A CA 1
ATOM 1237 C C . ASN A 1 152 ? -26.705 -17.275 6.763 1.00 94.12 152 ASN A C 1
ATOM 1239 O O . ASN A 1 152 ? -27.272 -17.914 7.647 1.00 94.12 152 ASN A O 1
ATOM 1243 N N . GLN A 1 153 ? -25.718 -16.414 7.033 1.00 93.12 153 GLN A N 1
ATOM 1244 C CA . GLN A 1 153 ? -25.258 -16.129 8.396 1.00 93.12 153 GLN A CA 1
ATOM 1245 C C . GLN A 1 153 ? -26.359 -15.493 9.252 1.00 93.12 153 GLN A C 1
ATOM 1247 O O . GLN A 1 153 ? -26.554 -15.898 10.394 1.00 93.12 153 GLN A O 1
ATOM 1252 N N . LEU A 1 154 ? -27.119 -14.540 8.704 1.00 92.62 154 LEU A N 1
ATOM 1253 C CA . LEU A 1 154 ? -28.254 -13.934 9.403 1.00 92.62 154 LEU A CA 1
ATOM 1254 C C . LEU A 1 154 ? -29.337 -14.964 9.734 1.00 92.62 154 LEU A C 1
ATOM 1256 O O . LEU A 1 154 ? -29.836 -14.957 10.855 1.00 92.62 154 LEU A O 1
ATOM 1260 N N . LYS A 1 155 ? -29.674 -15.863 8.799 1.00 93.94 155 LYS A N 1
ATOM 1261 C CA . LYS A 1 155 ? -30.618 -16.965 9.055 1.00 93.94 155 LYS A CA 1
ATOM 1262 C C . LYS A 1 155 ? -30.125 -17.863 10.189 1.00 93.94 155 LYS A C 1
ATOM 1264 O O . LYS A 1 155 ? -30.864 -18.101 11.135 1.00 93.94 155 LYS A O 1
ATOM 1269 N N . HIS A 1 156 ? -28.859 -18.273 10.140 1.00 90.50 156 HIS A N 1
ATOM 1270 C CA . HIS A 1 156 ? -28.252 -19.090 11.188 1.00 90.50 156 HIS A CA 1
ATOM 1271 C C . HIS A 1 156 ? -28.283 -18.397 12.563 1.00 90.50 156 HIS A C 1
ATOM 1273 O O . HIS A 1 156 ? -28.696 -19.001 13.549 1.00 90.50 156 HIS A O 1
ATOM 1279 N N . LEU A 1 157 ? -27.938 -17.107 12.635 1.00 89.94 157 LEU A N 1
ATOM 1280 C CA . LEU A 1 157 ? -28.012 -16.332 13.880 1.00 89.94 157 LEU A CA 1
ATOM 1281 C C . LEU A 1 157 ? -29.449 -16.159 14.390 1.00 89.94 157 LEU A C 1
ATOM 1283 O O . LEU A 1 157 ? -29.674 -16.180 15.598 1.00 89.94 157 LEU A O 1
ATOM 1287 N N . GLN A 1 158 ? -30.429 -16.004 13.496 1.00 92.19 158 GLN A N 1
ATOM 1288 C CA . GLN A 1 158 ? -31.845 -15.960 13.868 1.00 92.19 158 GLN A CA 1
ATOM 1289 C C . GLN A 1 158 ? -32.322 -17.300 14.433 1.00 92.19 158 GLN A C 1
ATOM 1291 O O . GLN A 1 158 ? -33.052 -17.314 15.425 1.00 92.19 158 GLN A O 1
ATOM 1296 N N . ASP A 1 159 ? -31.894 -18.420 13.853 1.00 90.62 159 ASP A N 1
ATOM 1297 C CA . ASP A 1 159 ? -32.210 -19.752 14.371 1.00 90.62 159 ASP A CA 1
ATOM 1298 C C . ASP A 1 159 ? -31.538 -19.999 15.728 1.00 90.62 159 ASP A C 1
ATOM 1300 O O . ASP A 1 159 ? -32.189 -20.484 16.652 1.00 90.62 159 ASP A O 1
ATOM 1304 N N . MET A 1 160 ? -30.293 -19.551 15.912 1.00 89.88 160 MET A N 1
ATOM 1305 C CA . MET A 1 160 ? -29.618 -19.561 17.216 1.00 89.88 160 MET A CA 1
ATOM 1306 C C . MET A 1 160 ? -30.337 -18.692 18.249 1.00 89.88 160 MET A C 1
ATOM 1308 O O . MET A 1 160 ? -30.523 -19.113 19.389 1.00 89.88 160 MET A O 1
ATOM 1312 N N . GLN A 1 161 ? -30.815 -17.509 17.856 1.00 88.94 161 GLN A N 1
ATOM 1313 C CA . GLN A 1 161 ? -31.618 -16.647 18.724 1.00 88.94 161 GLN A CA 1
ATOM 1314 C C . GLN A 1 161 ? -32.952 -17.304 19.107 1.00 88.94 161 GLN A C 1
ATOM 1316 O O . GLN A 1 161 ? -33.415 -17.125 20.232 1.00 88.94 161 GLN A O 1
ATOM 1321 N N . ARG A 1 162 ? -33.587 -18.049 18.193 1.00 89.19 162 ARG A N 1
ATOM 1322 C CA . ARG A 1 162 ? -34.802 -18.825 18.491 1.00 89.19 162 ARG A CA 1
ATOM 1323 C C . ARG A 1 162 ? -34.505 -19.948 19.478 1.00 89.19 162 ARG A C 1
ATOM 1325 O O . ARG A 1 162 ? -35.216 -20.042 20.472 1.00 89.19 162 ARG A O 1
ATOM 1332 N N . LYS A 1 163 ? -33.446 -20.735 19.245 1.00 89.12 163 LYS A N 1
ATOM 1333 C CA . LYS A 1 163 ? -32.999 -21.785 20.174 1.00 89.12 163 LYS A CA 1
ATOM 1334 C C . LYS A 1 163 ? -32.720 -21.210 21.563 1.00 89.12 163 LYS A C 1
ATOM 1336 O O . LYS A 1 163 ? -33.196 -21.767 22.534 1.00 89.12 163 LYS A O 1
ATOM 1341 N N . ALA A 1 164 ? -32.040 -20.066 21.651 1.00 87.69 164 ALA A N 1
ATOM 1342 C CA . ALA A 1 164 ? -31.672 -19.423 22.917 1.00 87.69 164 ALA A CA 1
ATOM 1343 C C . ALA A 1 164 ? -32.859 -18.950 23.773 1.00 87.69 164 ALA A C 1
ATOM 1345 O O . ALA A 1 164 ? -32.671 -18.630 24.940 1.00 87.69 164 ALA A O 1
ATOM 1346 N N . LYS A 1 165 ? -34.060 -18.830 23.191 1.00 85.38 165 LYS A N 1
ATOM 1347 C CA . LYS A 1 165 ? -35.289 -18.480 23.922 1.00 85.38 165 LYS A CA 1
ATOM 1348 C C . LYS A 1 165 ? -35.998 -19.696 24.519 1.00 85.38 165 LYS A C 1
ATOM 1350 O O . LYS A 1 165 ? -36.969 -19.511 25.244 1.00 85.38 165 LYS A O 1
ATOM 1355 N N . VAL A 1 166 ? -35.598 -20.908 24.140 1.00 86.31 166 VAL A N 1
ATOM 1356 C CA . VAL A 1 166 ? -36.190 -22.148 24.641 1.00 86.31 166 VAL A CA 1
ATOM 1357 C C . VAL A 1 166 ? -35.364 -22.601 25.832 1.00 86.31 166 VAL A C 1
ATOM 1359 O O . VAL A 1 166 ? -34.239 -23.047 25.647 1.00 86.31 166 VAL A O 1
ATOM 1362 N N . ASP A 1 167 ? -35.919 -22.504 27.037 1.00 81.00 167 ASP A N 1
ATOM 1363 C CA . ASP A 1 167 ? -35.228 -22.974 28.236 1.00 81.00 167 ASP A CA 1
ATOM 1364 C C . ASP A 1 167 ? -35.001 -24.491 28.173 1.00 81.00 167 ASP A C 1
ATOM 1366 O O . ASP A 1 167 ? -35.918 -25.272 27.902 1.00 81.00 167 ASP A O 1
ATOM 1370 N N . VAL A 1 168 ? -33.762 -24.914 28.431 1.00 82.00 168 VAL A N 1
ATOM 1371 C CA . VAL A 1 168 ? -33.383 -26.329 28.499 1.00 82.00 168 VAL A CA 1
ATOM 1372 C C . VAL A 1 168 ? -33.450 -26.780 29.951 1.00 82.00 168 VAL A C 1
ATOM 1374 O O . VAL A 1 168 ? -32.659 -26.344 30.785 1.00 82.00 168 VAL A O 1
ATOM 1377 N N . THR A 1 169 ? -34.392 -27.666 30.263 1.00 78.94 169 THR A N 1
ATOM 1378 C CA . THR A 1 169 ? -34.497 -28.283 31.587 1.00 78.94 169 THR A CA 1
ATOM 1379 C C . THR A 1 169 ? -33.621 -29.526 31.659 1.00 78.94 169 THR A C 1
ATOM 1381 O O . THR A 1 169 ? -33.877 -30.508 30.961 1.00 78.94 169 THR A O 1
ATOM 1384 N N . PHE A 1 170 ? -32.618 -29.503 32.531 1.00 78.69 170 PHE A N 1
ATOM 1385 C CA . PHE A 1 170 ? -31.847 -30.690 32.892 1.00 78.69 170 PHE A CA 1
ATOM 1386 C C . PHE A 1 170 ? -32.577 -31.428 34.026 1.00 78.69 170 PHE A C 1
ATOM 1388 O O . PHE A 1 170 ? -33.131 -30.792 34.925 1.00 78.69 170 PHE A O 1
ATOM 1395 N N . GLY A 1 171 ? -32.649 -32.761 33.954 1.00 73.81 171 GLY A N 1
ATOM 1396 C CA . GLY A 1 171 ? -33.286 -33.583 34.991 1.00 73.81 171 GLY A CA 1
ATOM 1397 C C . GLY A 1 171 ? -32.591 -33.453 36.358 1.00 73.81 171 GLY A C 1
ATOM 1398 O O . GLY A 1 171 ? -31.548 -32.815 36.460 1.00 73.81 171 GLY A O 1
ATOM 1399 N N . PRO A 1 172 ? -33.131 -34.039 37.439 1.00 71.06 172 PRO A N 1
ATOM 1400 C CA . PRO A 1 172 ? -32.462 -34.024 38.738 1.00 71.06 172 PRO A CA 1
ATOM 1401 C C . PRO A 1 172 ? -31.102 -34.726 38.653 1.00 71.06 172 PRO A C 1
ATOM 1403 O O . PRO A 1 172 ? -31.045 -35.860 38.183 1.00 71.06 172 PRO A O 1
ATOM 1406 N N . VAL A 1 173 ? -30.050 -34.111 39.210 1.00 63.00 173 VAL A N 1
ATOM 1407 C CA . VAL A 1 173 ? -28.669 -34.650 39.237 1.00 63.00 173 VAL A CA 1
ATOM 1408 C C . VAL A 1 173 ? -28.599 -36.085 39.798 1.00 63.00 173 VAL A C 1
ATOM 1410 O O . VAL A 1 173 ? -27.708 -36.848 39.452 1.00 63.00 173 VAL A O 1
ATOM 1413 N N . VAL A 1 174 ? -29.568 -36.478 40.638 1.00 55.25 174 VAL A N 1
ATOM 1414 C CA . VAL A 1 174 ? -29.606 -37.771 41.353 1.00 55.25 174 VAL A CA 1
ATOM 1415 C C . VAL A 1 174 ? -30.611 -38.776 40.748 1.00 55.25 174 VAL A C 1
ATOM 1417 O O . VAL A 1 174 ? -30.711 -39.910 41.210 1.00 55.25 174 VAL A O 1
ATOM 1420 N N . SER A 1 175 ? -31.384 -38.420 39.714 1.00 48.84 175 SER A N 1
ATOM 1421 C CA . SER A 1 175 ? -32.385 -39.343 39.147 1.00 48.84 175 SER A CA 1
ATOM 1422 C C . SER A 1 175 ? -31.815 -40.221 38.032 1.00 48.84 175 SER A C 1
ATOM 1424 O O . SER A 1 175 ? -31.595 -39.760 36.920 1.00 48.84 175 SER A O 1
ATOM 1426 N N . ALA A 1 176 ? -31.695 -41.525 38.300 1.00 49.47 176 ALA A N 1
ATOM 1427 C CA . ALA A 1 176 ? -31.336 -42.571 37.332 1.00 49.47 176 ALA A CA 1
ATOM 1428 C C . ALA A 1 176 ? -32.470 -42.951 36.347 1.00 49.47 176 ALA A C 1
ATOM 1430 O O . ALA A 1 176 ? -32.452 -44.031 35.757 1.00 49.47 176 ALA A O 1
ATOM 1431 N N . ALA A 1 177 ? -33.490 -42.105 36.180 1.00 45.66 177 ALA A N 1
ATOM 1432 C CA . ALA A 1 177 ? -34.545 -42.357 35.203 1.00 45.66 177 ALA A CA 1
ATOM 1433 C C . ALA A 1 177 ? -34.072 -41.906 33.808 1.00 45.66 177 ALA A C 1
ATOM 1435 O O . ALA A 1 177 ? -33.529 -40.806 33.699 1.00 45.66 177 ALA A O 1
ATOM 1436 N N . PRO A 1 178 ? -34.300 -42.693 32.737 1.00 49.09 178 PRO A N 1
ATOM 1437 C CA . PRO A 1 178 ? -33.954 -42.313 31.371 1.00 49.09 178 PRO A CA 1
ATOM 1438 C C . PRO A 1 178 ? -34.929 -41.240 30.867 1.00 49.09 178 PRO A C 1
ATOM 1440 O O . PRO A 1 178 ? -35.813 -41.500 30.052 1.00 49.09 178 PRO A O 1
ATOM 1443 N N . ALA A 1 179 ? -34.814 -40.024 31.392 1.00 56.16 179 ALA A N 1
ATOM 1444 C CA . ALA A 1 179 ? -35.367 -38.854 30.736 1.00 56.16 179 ALA A CA 1
ATOM 1445 C C . ALA A 1 179 ? -34.505 -38.567 29.500 1.00 56.16 179 ALA A C 1
ATOM 1447 O O . ALA A 1 179 ? -33.280 -38.659 29.563 1.00 56.16 179 ALA A O 1
ATOM 1448 N N . LEU A 1 180 ? -35.156 -38.262 28.376 1.00 65.81 180 LEU A N 1
ATOM 1449 C CA . LEU A 1 180 ? -34.507 -37.901 27.119 1.00 65.81 180 LEU A CA 1
ATOM 1450 C C . LEU A 1 180 ? -33.473 -36.793 27.382 1.00 65.81 180 LEU A C 1
ATOM 1452 O O . LEU A 1 180 ? -33.839 -35.676 27.747 1.00 65.81 180 LEU A O 1
ATOM 1456 N N . GLU A 1 181 ? -32.190 -37.118 27.252 1.00 75.06 181 GLU A N 1
ATOM 1457 C CA . GLU A 1 181 ? -31.115 -36.167 27.507 1.00 75.06 181 GLU A CA 1
ATOM 1458 C C . GLU A 1 181 ? -31.163 -35.028 26.472 1.00 75.06 181 GLU A C 1
ATOM 1460 O O . GLU A 1 181 ? -31.265 -35.310 25.274 1.00 75.06 181 GLU A O 1
ATOM 1465 N N . PRO A 1 182 ? -31.086 -33.746 26.885 1.00 84.88 182 PRO A N 1
ATOM 1466 C CA . PRO A 1 182 ? -30.970 -32.645 25.939 1.00 84.88 182 PRO A CA 1
ATOM 1467 C C . PRO A 1 182 ? -29.728 -32.806 25.056 1.00 84.88 182 PRO A C 1
ATOM 1469 O O . PRO A 1 182 ? -28.637 -33.040 25.569 1.00 84.88 182 PRO A O 1
ATOM 1472 N N . GLU A 1 183 ? -29.867 -32.597 23.744 1.00 88.38 183 GLU A N 1
ATOM 1473 C CA . GLU A 1 183 ? -28.767 -32.714 22.767 1.00 88.38 183 GLU A CA 1
ATOM 1474 C C . GLU A 1 183 ? -27.527 -31.899 23.183 1.00 88.38 183 GLU A C 1
ATOM 1476 O O . GLU A 1 183 ? -26.403 -32.389 23.122 1.00 88.38 183 GLU A O 1
ATOM 1481 N N . VAL A 1 184 ? -27.738 -30.691 23.725 1.00 90.50 184 VAL A N 1
ATOM 1482 C CA . VAL A 1 184 ? -26.659 -29.839 24.251 1.00 90.50 184 VAL A CA 1
ATOM 1483 C C . VAL A 1 184 ? -25.888 -30.489 25.404 1.00 90.50 184 VAL A C 1
ATOM 1485 O O . VAL A 1 184 ? -24.676 -30.313 25.484 1.00 90.50 184 VAL A O 1
ATOM 1488 N N . LEU A 1 185 ? -26.547 -31.246 26.290 1.00 90.62 185 LEU A N 1
ATOM 1489 C CA . LEU A 1 185 ? -25.860 -31.924 27.394 1.00 90.62 185 LEU A CA 1
ATOM 1490 C C . LEU A 1 185 ? -24.975 -33.053 26.861 1.00 90.62 185 LEU A C 1
ATOM 1492 O O . LEU A 1 185 ? -23.824 -33.164 27.284 1.00 90.62 185 LEU A O 1
ATOM 1496 N N . GLY A 1 186 ? -25.477 -33.810 25.881 1.00 90.81 186 GLY A N 1
ATOM 1497 C CA . GLY A 1 186 ? -24.726 -34.870 25.213 1.00 90.81 186 GLY A CA 1
ATOM 1498 C C . GLY A 1 186 ? -23.480 -34.333 24.506 1.00 90.81 186 GLY A C 1
ATOM 1499 O O . GLY A 1 186 ? -22.381 -34.851 24.717 1.00 90.81 186 GLY A O 1
ATOM 1500 N N . ASP A 1 187 ? -23.627 -33.245 23.747 1.00 93.19 187 ASP A N 1
ATOM 1501 C CA . ASP A 1 187 ? -22.522 -32.602 23.028 1.00 93.19 187 ASP A CA 1
ATOM 1502 C C . ASP A 1 187 ? -21.484 -31.998 23.982 1.00 93.19 187 ASP A C 1
ATOM 1504 O O . ASP A 1 187 ? -20.277 -32.174 23.791 1.00 93.19 187 ASP A O 1
ATOM 1508 N N . VAL A 1 188 ? -21.928 -31.318 25.047 1.00 94.69 188 VAL A N 1
ATOM 1509 C CA . VAL A 1 188 ? -21.025 -30.768 26.072 1.00 94.69 188 VAL A CA 1
ATOM 1510 C C . VAL A 1 188 ? -20.290 -31.893 26.791 1.00 94.69 188 VAL A C 1
ATOM 1512 O O . VAL A 1 188 ? -19.072 -31.809 26.969 1.00 94.69 188 VAL A O 1
ATOM 1515 N N . ARG A 1 189 ? -20.983 -32.976 27.158 1.00 93.62 189 ARG A N 1
ATOM 1516 C CA . ARG A 1 189 ? -20.351 -34.137 27.788 1.00 93.62 189 ARG A CA 1
ATOM 1517 C C . ARG A 1 189 ? -19.320 -34.768 26.854 1.00 93.62 189 ARG A C 1
ATOM 1519 O O . ARG A 1 189 ? -18.218 -35.059 27.312 1.00 93.62 189 ARG A O 1
ATOM 1526 N N . ALA A 1 190 ? -19.619 -34.911 25.562 1.00 92.94 190 ALA A N 1
ATOM 1527 C CA . ALA A 1 190 ? -18.669 -35.400 24.561 1.00 92.94 190 ALA A CA 1
ATOM 1528 C C . ALA A 1 190 ? -17.433 -34.487 24.427 1.00 92.94 190 ALA A C 1
ATOM 1530 O O . ALA A 1 190 ? -16.298 -34.966 24.398 1.00 92.94 190 ALA A O 1
ATOM 1531 N N . ALA A 1 191 ? -17.614 -33.165 24.428 1.00 94.81 191 ALA A N 1
ATOM 1532 C CA . ALA A 1 191 ? -16.493 -32.224 24.412 1.00 94.81 191 ALA A CA 1
ATOM 1533 C C . ALA A 1 191 ? -15.643 -32.316 25.699 1.00 94.81 191 ALA A C 1
ATOM 1535 O O . ALA A 1 191 ? -14.408 -32.269 25.646 1.00 94.81 191 ALA A O 1
ATOM 1536 N N . CYS A 1 192 ? -16.279 -32.489 26.862 1.00 93.69 192 CYS A N 1
ATOM 1537 C CA . CYS A 1 192 ? -15.605 -32.688 28.147 1.00 93.69 192 CYS A CA 1
ATOM 1538 C C . CYS A 1 192 ? -14.849 -34.025 28.225 1.00 93.69 192 CYS A C 1
ATOM 1540 O O . CYS A 1 192 ? -13.753 -34.074 28.797 1.00 93.69 192 CYS A O 1
ATOM 1542 N N . THR A 1 193 ? -15.384 -35.104 27.646 1.00 92.31 193 THR A N 1
ATOM 1543 C CA . THR A 1 193 ? -14.690 -36.399 27.593 1.00 92.31 193 THR A CA 1
ATOM 1544 C C . THR A 1 193 ? -13.496 -36.344 26.647 1.00 92.31 193 THR A C 1
ATOM 1546 O O . THR A 1 193 ? -12.417 -36.775 27.049 1.00 92.31 193 THR A O 1
ATOM 1549 N N . LEU A 1 194 ? -13.624 -35.722 25.468 1.00 93.56 194 LEU A N 1
ATOM 1550 C CA . LEU A 1 194 ? -12.495 -35.475 24.558 1.00 93.56 194 LEU A CA 1
ATOM 1551 C C . LEU A 1 194 ? -11.393 -34.647 25.228 1.00 93.56 194 LEU A C 1
ATOM 1553 O O . LEU A 1 194 ? -10.212 -34.979 25.121 1.00 93.56 194 LEU A O 1
ATOM 1557 N N . ARG A 1 195 ? -11.765 -33.611 25.991 1.00 94.00 195 ARG A N 1
ATOM 1558 C CA . ARG A 1 195 ? -10.799 -32.832 26.779 1.00 94.00 195 ARG A CA 1
ATOM 1559 C C . ARG A 1 195 ? -10.091 -33.699 27.816 1.00 94.00 195 ARG A C 1
ATOM 1561 O O . ARG A 1 195 ? -8.876 -33.609 27.959 1.00 94.00 195 ARG A O 1
ATOM 1568 N N . THR A 1 196 ? -10.836 -34.529 28.543 1.00 89.50 196 THR A N 1
ATOM 1569 C CA . THR A 1 196 ? -10.265 -35.438 29.547 1.00 89.50 196 THR A CA 1
ATOM 1570 C C . THR A 1 196 ? -9.315 -36.449 28.904 1.00 89.50 196 THR A C 1
ATOM 1572 O O . THR A 1 196 ? -8.227 -36.652 29.431 1.00 89.50 196 THR A O 1
ATOM 1575 N N . GLN A 1 197 ? -9.663 -37.018 27.746 1.00 88.38 197 GLN A N 1
ATOM 1576 C CA . GLN A 1 197 ? -8.789 -37.914 26.976 1.00 88.38 197 GLN A CA 1
ATOM 1577 C C . GLN A 1 197 ? -7.508 -37.208 26.528 1.00 88.38 197 GLN A C 1
ATOM 1579 O O . GLN A 1 197 ? -6.413 -37.732 26.716 1.00 88.38 197 GLN A O 1
ATOM 1584 N N . PHE A 1 198 ? -7.626 -35.988 26.000 1.00 88.12 198 PHE A N 1
ATOM 1585 C CA . PHE A 1 198 ? -6.470 -35.164 25.656 1.00 88.12 198 PHE A CA 1
ATOM 1586 C C . PHE A 1 198 ? -5.565 -34.929 26.877 1.00 88.12 198 PHE A C 1
ATOM 1588 O O . PHE A 1 198 ? -4.359 -35.153 26.803 1.00 88.12 198 PHE A O 1
ATOM 1595 N N . LEU A 1 199 ? -6.135 -34.554 28.026 1.00 87.94 199 LEU A N 1
ATOM 1596 C CA . LEU A 1 199 ? -5.370 -34.352 29.260 1.00 87.94 199 LEU A CA 1
ATOM 1597 C C . LEU A 1 199 ? -4.747 -35.655 29.785 1.00 87.94 199 LEU A C 1
ATOM 1599 O O . LEU A 1 199 ? -3.606 -35.636 30.233 1.00 87.94 199 LEU A O 1
ATOM 1603 N N . GLN A 1 200 ? -5.439 -36.791 29.700 1.00 85.00 200 GLN A N 1
ATOM 1604 C CA . GLN A 1 200 ? -4.887 -38.101 30.060 1.00 85.00 200 GLN A CA 1
ATOM 1605 C C . GLN A 1 200 ? -3.725 -38.504 29.146 1.00 85.00 200 GLN A C 1
ATOM 1607 O O . GLN A 1 200 ? -2.731 -39.033 29.642 1.00 85.00 200 GLN A O 1
ATOM 1612 N N . ASN A 1 201 ? -3.802 -38.209 27.846 1.00 81.50 201 ASN A N 1
ATOM 1613 C CA . ASN A 1 201 ? -2.702 -38.442 26.905 1.00 81.50 201 ASN A CA 1
ATOM 1614 C C . ASN A 1 201 ? -1.462 -37.604 27.252 1.00 81.50 201 ASN A C 1
ATOM 1616 O O . ASN A 1 201 ? -0.341 -38.052 27.026 1.00 81.50 201 ASN A O 1
ATOM 1620 N N . LEU A 1 202 ? -1.652 -36.412 27.830 1.00 81.19 202 LEU A N 1
ATOM 1621 C CA . LEU A 1 202 ? -0.556 -35.591 28.350 1.00 81.19 202 LEU A CA 1
ATOM 1622 C C . LEU A 1 202 ? -0.017 -36.100 29.696 1.00 81.19 202 LEU A C 1
ATOM 1624 O O . LEU A 1 202 ? 1.183 -36.004 29.947 1.00 81.19 202 LEU A O 1
ATOM 1628 N N . LEU A 1 203 ? -0.900 -36.588 30.576 1.00 73.75 203 LEU A N 1
ATOM 1629 C CA . LEU A 1 203 ? -0.574 -36.926 31.965 1.00 73.75 203 LEU A CA 1
ATOM 1630 C C . LEU A 1 203 ? -0.101 -38.360 32.175 1.00 73.75 203 LEU A C 1
ATOM 1632 O O . LEU A 1 203 ? 0.619 -38.583 33.144 1.00 73.75 203 LEU A O 1
ATOM 1636 N N . THR A 1 204 ? -0.501 -39.320 31.332 1.00 68.69 204 THR A N 1
ATOM 1637 C CA . THR A 1 204 ? -0.059 -40.718 31.447 1.00 68.69 204 THR A CA 1
ATOM 1638 C C . THR A 1 204 ? 1.461 -40.737 31.315 1.00 68.69 204 THR A C 1
ATOM 1640 O O . THR A 1 204 ? 1.981 -40.554 30.209 1.00 68.69 204 THR A O 1
ATOM 1643 N N . PRO A 1 205 ? 2.211 -40.947 32.415 1.00 55.72 205 PRO A N 1
ATOM 1644 C CA . PRO A 1 205 ? 3.651 -41.055 32.331 1.00 55.72 205 PRO A CA 1
ATOM 1645 C C . PRO A 1 205 ? 3.908 -42.307 31.515 1.00 55.72 205 PRO A C 1
ATOM 1647 O O . PRO A 1 205 ? 3.325 -43.350 31.808 1.00 55.72 205 PRO A O 1
ATOM 1650 N N . ARG A 1 206 ? 4.740 -42.199 30.479 1.00 56.69 206 ARG A N 1
ATOM 1651 C CA . ARG A 1 206 ? 5.124 -43.297 29.586 1.00 56.69 206 ARG A CA 1
ATOM 1652 C C . ARG A 1 206 ? 5.753 -44.420 30.420 1.00 56.69 206 ARG A C 1
ATOM 1654 O O . ARG A 1 206 ? 6.965 -44.469 30.627 1.00 56.69 206 ARG A O 1
ATOM 1661 N N . ALA A 1 207 ? 4.911 -45.268 30.998 1.00 44.09 207 ALA A N 1
ATOM 1662 C CA . ALA A 1 207 ? 5.303 -46.250 31.980 1.00 44.09 207 ALA A CA 1
ATOM 1663 C C . ALA A 1 207 ? 5.998 -47.386 31.240 1.00 44.09 207 ALA A C 1
ATOM 1665 O O . ALA A 1 207 ? 5.357 -48.239 30.646 1.00 44.09 207 ALA A O 1
ATOM 1666 N N . ARG A 1 208 ? 7.330 -47.341 31.313 1.00 36.03 208 ARG A N 1
ATOM 1667 C CA . ARG A 1 208 ? 8.274 -48.453 31.165 1.00 36.03 208 ARG A CA 1
ATOM 1668 C C . ARG A 1 208 ? 8.190 -49.257 29.866 1.00 36.03 208 ARG A C 1
ATOM 1670 O O . ARG A 1 208 ? 7.360 -50.135 29.701 1.00 36.03 208 ARG A O 1
ATOM 1677 N N . GLY A 1 209 ? 9.247 -49.105 29.073 1.00 35.81 209 GLY A N 1
ATOM 1678 C CA . GLY A 1 209 ? 9.781 -50.219 28.292 1.00 35.81 209 GLY A CA 1
ATOM 1679 C C . GLY A 1 209 ? 9.629 -50.061 26.789 1.00 35.81 209 GLY A C 1
ATOM 1680 O O . GLY A 1 209 ? 8.649 -50.497 26.211 1.00 35.81 209 GLY A O 1
ATOM 1681 N N . GLY A 1 210 ? 10.660 -49.473 26.179 1.00 37.44 210 GLY A N 1
ATOM 1682 C CA . GLY A 1 210 ? 11.186 -49.861 24.871 1.00 37.44 210 GLY A CA 1
ATOM 1683 C C . GLY A 1 210 ? 10.213 -49.972 23.698 1.00 37.44 210 GLY A C 1
ATOM 1684 O O . GLY A 1 210 ? 9.691 -51.041 23.430 1.00 37.44 210 GLY A O 1
ATOM 1685 N N . SER A 1 211 ? 10.141 -48.930 22.872 1.00 39.19 211 SER A N 1
ATOM 1686 C CA . SER A 1 211 ? 10.433 -49.111 21.447 1.00 39.19 211 SER A CA 1
ATOM 1687 C C . SER A 1 211 ? 10.739 -47.770 20.789 1.00 39.19 211 SER A C 1
ATOM 1689 O O . SER A 1 211 ? 10.204 -46.717 21.140 1.00 39.19 211 SER A O 1
ATOM 1691 N N . ILE A 1 212 ? 11.684 -47.848 19.874 1.00 45.22 212 ILE A N 1
ATOM 1692 C CA . ILE A 1 212 ? 12.355 -46.793 19.133 1.00 45.22 212 ILE A CA 1
ATOM 1693 C C . ILE A 1 212 ? 11.359 -46.128 18.163 1.00 45.22 212 ILE A C 1
ATOM 1695 O O . ILE A 1 212 ? 10.646 -46.820 17.449 1.00 45.22 212 ILE A O 1
ATOM 1699 N N . LEU A 1 213 ? 11.334 -44.788 18.165 1.00 44.75 213 LEU A N 1
ATOM 1700 C CA . LEU A 1 213 ? 10.892 -43.883 17.085 1.00 44.75 213 LEU A CA 1
ATOM 1701 C C . LEU A 1 213 ? 9.677 -44.346 16.239 1.00 44.75 213 LEU A C 1
ATOM 1703 O O . LEU A 1 213 ? 9.844 -44.928 15.171 1.00 44.75 213 LEU A O 1
ATOM 1707 N N . SER A 1 214 ? 8.447 -44.023 16.657 1.00 45.16 214 SER A N 1
ATOM 1708 C CA . SER A 1 214 ? 7.250 -44.115 15.794 1.00 45.16 214 SER A CA 1
ATOM 1709 C C . SER A 1 214 ? 6.163 -43.110 16.238 1.00 45.16 214 SER A C 1
ATOM 1711 O O . SER A 1 214 ? 6.185 -42.708 17.404 1.00 45.16 214 SER A O 1
ATOM 1713 N N . PRO A 1 215 ? 5.290 -42.628 15.327 1.00 48.47 215 PRO A N 1
ATOM 1714 C CA . PRO A 1 215 ? 4.784 -41.250 15.235 1.00 48.47 215 PRO A CA 1
ATOM 1715 C C . PRO A 1 215 ? 3.883 -40.870 16.414 1.00 48.47 215 PRO A C 1
ATOM 1717 O O . PRO A 1 215 ? 2.697 -41.176 16.443 1.00 48.47 215 PRO A O 1
ATOM 1720 N N . CYS A 1 216 ? 4.457 -40.206 17.416 1.00 49.44 216 CYS A N 1
ATOM 1721 C CA . CYS A 1 216 ? 3.751 -39.867 18.653 1.00 49.44 216 CYS A CA 1
ATOM 1722 C C . CYS A 1 216 ? 3.348 -38.382 18.728 1.00 49.44 216 CYS A C 1
ATOM 1724 O O . CYS A 1 216 ? 2.344 -38.066 19.366 1.00 49.44 216 CYS A O 1
ATOM 1726 N N . ASP A 1 217 ? 4.069 -37.485 18.043 1.00 58.34 217 ASP A N 1
ATOM 1727 C CA . ASP A 1 217 ? 3.759 -36.045 18.031 1.00 58.34 217 ASP A CA 1
ATOM 1728 C C . ASP A 1 217 ? 2.446 -35.746 17.281 1.00 58.34 217 ASP A C 1
ATOM 1730 O O . ASP A 1 217 ? 1.679 -34.865 17.677 1.00 58.34 217 ASP A O 1
ATOM 1734 N N . ASP A 1 218 ? 2.113 -36.557 16.271 1.00 71.38 218 ASP A N 1
ATOM 1735 C CA . ASP A 1 218 ? 0.872 -36.421 15.504 1.00 71.38 218 ASP A CA 1
ATOM 1736 C C . ASP A 1 218 ? -0.372 -36.755 16.345 1.00 71.38 218 ASP A C 1
ATOM 1738 O O . ASP A 1 218 ? -1.431 -36.157 16.152 1.00 71.38 218 ASP A O 1
ATOM 1742 N N . HIS A 1 219 ? -0.279 -37.668 17.319 1.00 74.69 219 HIS A N 1
ATOM 1743 C CA . HIS A 1 219 ? -1.433 -38.081 18.131 1.00 74.69 219 HIS A CA 1
ATOM 1744 C C . HIS A 1 219 ? -1.893 -37.003 19.124 1.00 74.69 219 HIS A C 1
ATOM 1746 O O . HIS A 1 219 ? -3.095 -36.790 19.306 1.00 74.69 219 HIS A O 1
ATOM 1752 N N . VAL A 1 220 ? -0.961 -36.265 19.734 1.00 80.56 220 VAL A N 1
ATOM 1753 C CA . VAL A 1 220 ? -1.317 -35.137 20.614 1.00 80.56 220 VAL A CA 1
ATOM 1754 C C . VAL A 1 220 ? -1.900 -33.988 19.787 1.00 80.56 220 VAL A C 1
ATOM 1756 O O . VAL A 1 220 ? -2.927 -33.420 20.159 1.00 80.56 220 VAL A O 1
ATOM 1759 N N . GLY A 1 221 ? -1.305 -33.690 18.625 1.00 83.38 221 GLY A N 1
ATOM 1760 C CA . GLY A 1 221 ? -1.821 -32.673 17.706 1.00 83.38 221 GLY A CA 1
ATOM 1761 C C . GLY A 1 221 ? -3.218 -33.005 17.173 1.00 83.38 221 GLY A C 1
ATOM 1762 O O . GLY A 1 221 ? -4.109 -32.159 17.206 1.00 83.38 221 GLY A O 1
ATOM 1763 N N . THR A 1 222 ? -3.442 -34.244 16.733 1.00 85.88 222 THR A N 1
ATOM 1764 C CA . THR A 1 222 ? -4.748 -34.695 16.221 1.00 85.88 222 THR A CA 1
ATOM 1765 C C . THR A 1 222 ? -5.818 -34.743 17.306 1.00 85.88 222 THR A C 1
ATOM 1767 O O . THR A 1 222 ? -6.923 -34.276 17.050 1.00 85.88 222 THR A O 1
ATOM 1770 N N . SER A 1 223 ? -5.509 -35.214 18.521 1.00 86.94 223 SER A N 1
ATOM 1771 C CA . SER A 1 223 ? -6.473 -35.192 19.638 1.00 86.94 223 SER A CA 1
ATOM 1772 C C . SER A 1 223 ? -6.837 -33.768 20.072 1.00 86.94 223 SER A C 1
ATOM 1774 O O . SER A 1 223 ? -8.011 -33.483 20.312 1.00 86.94 223 SER A O 1
ATOM 1776 N N . TYR A 1 224 ? -5.868 -32.846 20.090 1.00 87.81 224 TYR A N 1
ATOM 1777 C CA . TYR A 1 224 ? -6.128 -31.425 20.331 1.00 87.81 224 TYR A CA 1
ATOM 1778 C C . TYR A 1 224 ? -7.029 -30.813 19.249 1.00 87.81 224 TYR A C 1
ATOM 1780 O O . TYR A 1 224 ? -7.993 -30.122 19.574 1.00 87.81 224 TYR A O 1
ATOM 1788 N N . GLN A 1 225 ? -6.759 -31.098 17.969 1.00 90.81 225 GLN A N 1
ATOM 1789 C CA . GLN A 1 225 ? -7.590 -30.618 16.859 1.00 90.81 225 GLN A CA 1
ATOM 1790 C C . GLN A 1 225 ? -9.005 -31.203 16.905 1.00 90.81 225 GLN A C 1
ATOM 1792 O O . GLN A 1 225 ? -9.968 -30.459 16.759 1.00 90.81 225 GLN A O 1
ATOM 1797 N N . GLN A 1 226 ? -9.151 -32.501 17.182 1.00 92.75 226 GLN A N 1
ATOM 1798 C CA . GLN A 1 226 ? -10.458 -33.143 17.356 1.00 92.75 226 GLN A CA 1
ATOM 1799 C C . GLN A 1 226 ? -11.263 -32.491 18.484 1.00 92.75 226 GLN A C 1
ATOM 1801 O O . GLN A 1 226 ? -12.446 -32.196 18.302 1.00 92.75 226 GLN A O 1
ATOM 1806 N N . TRP A 1 227 ? -10.624 -32.214 19.626 1.00 93.94 227 TRP A N 1
ATOM 1807 C CA . TRP A 1 227 ? -11.265 -31.499 20.726 1.00 93.94 227 TRP A CA 1
ATOM 1808 C C . TRP A 1 227 ? -11.689 -30.080 20.318 1.00 93.94 227 TRP A C 1
ATOM 1810 O O . TRP A 1 227 ? -12.844 -29.714 20.532 1.00 93.94 227 TRP A O 1
ATOM 1820 N N . LEU A 1 228 ? -10.809 -29.298 19.683 1.00 93.69 228 LEU A N 1
ATOM 1821 C CA . LEU A 1 228 ? -11.148 -27.946 19.223 1.00 93.69 228 LEU A CA 1
ATOM 1822 C C . LEU A 1 228 ? -12.292 -27.940 18.205 1.00 93.69 228 LEU A C 1
ATOM 1824 O O . LEU A 1 228 ? -13.239 -27.178 18.374 1.00 93.69 228 LEU A O 1
ATOM 1828 N N . THR A 1 229 ? -12.252 -28.811 17.194 1.00 93.81 229 THR A N 1
ATOM 1829 C CA . THR A 1 229 ? -13.333 -28.927 16.203 1.00 93.81 229 THR A CA 1
ATOM 1830 C C . THR A 1 229 ? -14.656 -29.318 16.873 1.00 93.81 229 THR A C 1
ATOM 1832 O O . THR A 1 229 ? -15.712 -28.796 16.513 1.00 93.81 229 THR A O 1
ATOM 1835 N N . SER A 1 230 ? -14.625 -30.184 17.892 1.00 94.38 230 SER A N 1
ATOM 1836 C CA . SER A 1 230 ? -15.815 -30.515 18.688 1.00 94.38 230 SER A CA 1
ATOM 1837 C C . SER A 1 230 ? -16.359 -29.301 19.456 1.00 94.38 230 SER A C 1
ATOM 1839 O O . SER A 1 230 ? -17.565 -29.071 19.457 1.00 94.38 230 SER A O 1
ATOM 1841 N N . VAL A 1 231 ? -15.500 -28.465 20.046 1.00 93.88 231 VAL A N 1
ATO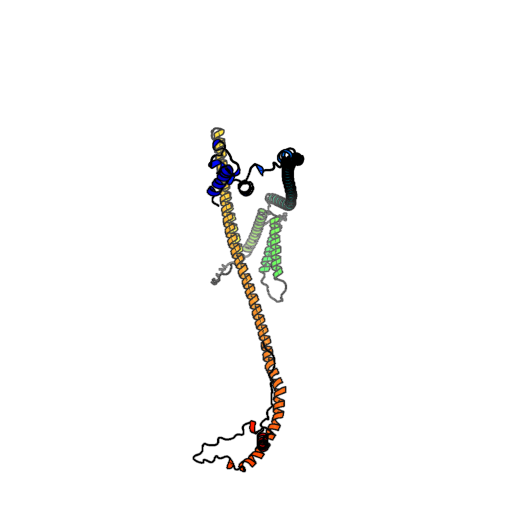M 1842 C CA . VAL A 1 231 ? -15.945 -27.237 20.730 1.00 93.88 231 VAL A CA 1
ATOM 1843 C C . VAL A 1 231 ? -16.488 -26.200 19.738 1.00 93.88 231 VAL A C 1
ATOM 1845 O O . VAL A 1 231 ? -17.510 -25.573 20.006 1.00 93.88 231 VAL A O 1
ATOM 1848 N N . GLU A 1 232 ? -15.853 -26.021 18.579 1.00 94.25 232 GLU A N 1
ATOM 1849 C CA . GLU A 1 232 ? -16.318 -25.091 17.539 1.00 94.25 232 GLU A CA 1
ATOM 1850 C C . GLU A 1 232 ? -17.683 -25.501 16.969 1.00 94.25 232 GLU A C 1
ATOM 1852 O O . GLU A 1 232 ? -18.582 -24.669 16.816 1.00 94.25 232 GLU A O 1
ATOM 1857 N N . THR A 1 233 ? -17.874 -26.793 16.697 1.00 92.75 233 THR A N 1
ATOM 1858 C CA . THR A 1 233 ? -19.170 -27.333 16.252 1.00 92.75 233 THR A CA 1
ATOM 1859 C C . THR A 1 233 ? -20.246 -27.179 17.329 1.00 92.75 233 THR A C 1
ATOM 1861 O O . THR A 1 233 ? -21.362 -26.756 17.036 1.00 92.75 233 THR A O 1
ATOM 1864 N N . LEU A 1 234 ? -19.905 -27.404 18.596 1.00 93.88 234 LEU A N 1
ATOM 1865 C CA . LEU A 1 234 ? -20.810 -27.194 19.724 1.00 93.88 234 LEU A CA 1
ATOM 1866 C C . LEU A 1 234 ? -21.253 -25.727 19.854 1.00 93.88 234 LEU A C 1
ATOM 1868 O O . LEU A 1 234 ? -22.449 -25.452 19.959 1.00 93.88 234 LEU A O 1
ATOM 1872 N N . LEU A 1 235 ? -20.314 -24.776 19.798 1.00 92.12 235 LEU A N 1
ATOM 1873 C CA . LEU A 1 235 ? -20.607 -23.341 19.925 1.00 92.12 235 LEU A CA 1
ATOM 1874 C C . LEU A 1 235 ? -21.361 -22.765 18.716 1.00 92.12 235 LEU A C 1
ATOM 1876 O O . LEU A 1 235 ? -22.028 -21.737 18.841 1.00 92.12 235 LEU A O 1
ATOM 1880 N N . THR A 1 236 ? -21.263 -23.406 17.550 1.00 89.81 236 THR A N 1
ATOM 1881 C CA . THR A 1 236 ? -22.037 -23.026 16.356 1.00 89.81 236 THR A CA 1
ATOM 1882 C C . THR A 1 236 ? -23.445 -23.616 16.362 1.00 89.81 236 THR A C 1
ATOM 1884 O O . THR A 1 236 ? -24.368 -22.985 15.851 1.00 89.81 236 THR A O 1
ATOM 1887 N N . ASN A 1 237 ? -23.649 -24.785 16.972 1.00 90.81 237 ASN A N 1
ATOM 1888 C CA . ASN A 1 237 ? -24.946 -25.464 16.975 1.00 90.81 237 ASN A CA 1
ATOM 1889 C C . ASN A 1 237 ? -25.852 -25.084 18.158 1.00 90.81 237 ASN A C 1
ATOM 1891 O O . ASN A 1 237 ? -27.084 -25.153 18.012 1.00 90.81 237 ASN A O 1
ATOM 1895 N N . HIS A 1 238 ? -25.270 -24.662 19.291 1.00 92.56 238 HIS A N 1
ATOM 1896 C CA . HIS A 1 238 ? -25.987 -24.415 20.548 1.00 92.56 238 HIS A CA 1
ATOM 1897 C C . HIS A 1 238 ? -25.774 -23.007 21.125 1.00 92.56 238 HIS A C 1
ATOM 1899 O O . HIS A 1 238 ? -24.656 -22.491 21.126 1.00 92.56 238 HIS A O 1
ATOM 1905 N N . PRO A 1 239 ? -26.825 -22.366 21.672 1.00 92.56 239 PRO A N 1
ATOM 1906 C CA . PRO A 1 239 ? -26.702 -21.089 22.370 1.00 92.56 239 PRO A CA 1
ATOM 1907 C C . PRO A 1 239 ? -25.742 -21.142 23.562 1.00 92.56 239 PRO A C 1
ATOM 1909 O O . PRO A 1 239 ? -25.783 -22.077 24.359 1.00 92.56 239 PRO A O 1
ATOM 1912 N N . ALA A 1 240 ? -24.962 -20.076 23.764 1.00 91.31 240 ALA A N 1
ATOM 1913 C CA . ALA A 1 240 ? -23.994 -19.989 24.862 1.00 91.31 240 ALA A CA 1
ATOM 1914 C C . ALA A 1 240 ? -24.620 -20.197 26.255 1.00 91.31 240 ALA A C 1
ATOM 1916 O O . ALA A 1 240 ? -24.011 -20.836 27.105 1.00 91.31 240 ALA A O 1
ATOM 1917 N N . GLY A 1 241 ? -25.848 -19.709 26.477 1.00 89.12 241 GLY A N 1
ATOM 1918 C CA . GLY A 1 241 ? -26.568 -19.927 27.735 1.00 89.12 241 GLY A CA 1
ATOM 1919 C C . GLY A 1 241 ? -26.874 -21.404 28.002 1.00 89.12 241 GLY A C 1
ATOM 1920 O O . GLY A 1 241 ? -26.738 -21.857 29.131 1.00 89.12 241 GLY A O 1
ATOM 1921 N N . HIS A 1 242 ? -27.206 -22.179 26.964 1.00 92.44 242 HIS A N 1
ATOM 1922 C CA . HIS A 1 242 ? -27.482 -23.614 27.100 1.00 92.44 242 HIS A CA 1
ATOM 1923 C C . HIS A 1 242 ? -26.200 -24.401 27.362 1.00 92.44 242 HIS A C 1
ATOM 1925 O O . HIS A 1 242 ? -26.195 -25.314 28.180 1.00 92.44 242 HIS A O 1
ATOM 1931 N N . VAL A 1 243 ? -25.109 -24.022 26.689 1.00 93.94 243 VAL A N 1
ATOM 1932 C CA . VAL A 1 243 ? -23.780 -24.606 26.908 1.00 93.94 243 VAL A CA 1
ATOM 1933 C C . VAL A 1 243 ? -23.315 -24.353 28.339 1.00 93.94 243 VAL A C 1
ATOM 1935 O O . VAL A 1 243 ? -22.841 -25.276 28.995 1.00 93.94 243 VAL A O 1
ATOM 1938 N N . LEU A 1 244 ? -23.483 -23.126 28.841 1.00 92.06 244 LEU A N 1
ATOM 1939 C CA . LEU A 1 244 ? -23.140 -22.781 30.218 1.00 92.06 244 LEU A CA 1
ATOM 1940 C C . LEU A 1 244 ? -23.980 -23.583 31.217 1.00 92.06 244 LEU A C 1
ATOM 1942 O O . LEU A 1 244 ? -23.412 -24.205 32.105 1.00 92.06 244 LEU A O 1
ATOM 1946 N N . ALA A 1 245 ? -25.299 -23.637 31.033 1.00 89.75 245 ALA A N 1
ATOM 1947 C CA . ALA A 1 245 ? -26.179 -24.384 31.925 1.00 89.75 245 ALA A CA 1
ATOM 1948 C C . ALA A 1 245 ? -25.881 -25.899 31.911 1.00 89.75 245 ALA A C 1
ATOM 1950 O O . ALA A 1 245 ? -25.905 -26.548 32.954 1.00 89.75 245 ALA A O 1
ATOM 1951 N N . ALA A 1 246 ? -25.518 -26.463 30.754 1.00 91.81 246 ALA A N 1
ATOM 1952 C CA . ALA A 1 246 ? -25.059 -27.848 30.649 1.00 91.81 246 ALA A CA 1
ATOM 1953 C C . ALA A 1 246 ? -23.708 -28.070 31.357 1.00 91.81 246 ALA A C 1
ATOM 1955 O O . ALA A 1 246 ? -23.526 -29.084 32.028 1.00 91.81 246 ALA A O 1
ATOM 1956 N N . LEU A 1 247 ? -22.766 -27.125 31.256 1.00 94.06 247 LEU A N 1
ATOM 1957 C CA . LEU A 1 247 ? -21.502 -27.177 31.998 1.00 94.06 247 LEU A CA 1
ATOM 1958 C C . LEU A 1 247 ? -21.718 -27.064 33.512 1.00 94.06 247 LEU A C 1
ATOM 1960 O O . LEU A 1 247 ? -21.080 -27.798 34.260 1.00 94.06 247 LEU A O 1
ATOM 1964 N N . GLU A 1 248 ? -22.613 -26.183 33.964 1.00 91.00 248 GLU A N 1
ATOM 1965 C CA . GLU A 1 248 ? -23.003 -26.051 35.373 1.00 91.00 248 GLU A CA 1
ATOM 1966 C C . GLU A 1 248 ? -23.648 -27.339 35.891 1.00 91.00 248 GLU A C 1
ATOM 1968 O O . GLU A 1 248 ? -23.294 -27.811 36.971 1.00 91.00 248 GLU A O 1
ATOM 1973 N N . TYR A 1 249 ? -24.528 -27.952 35.093 1.00 90.50 249 TYR A N 1
ATOM 1974 C CA . TYR A 1 249 ? -25.129 -29.245 35.407 1.00 90.50 249 TYR A CA 1
ATOM 1975 C C . TYR A 1 249 ? -24.070 -30.345 35.555 1.00 90.50 249 TYR A C 1
ATOM 1977 O O . TYR A 1 249 ? -24.035 -31.024 36.580 1.00 90.50 249 TYR A O 1
ATOM 1985 N N . LEU A 1 250 ? -23.162 -30.490 34.581 1.00 91.81 250 LEU A N 1
ATOM 1986 C CA . LEU A 1 250 ? -22.072 -31.472 34.657 1.00 91.81 250 LEU A CA 1
ATOM 1987 C C . LEU A 1 250 ? -21.124 -31.182 35.825 1.00 91.81 250 LEU A C 1
ATOM 1989 O O . LEU A 1 250 ? -20.640 -32.112 36.465 1.00 91.81 250 LEU A O 1
ATOM 1993 N N . ALA A 1 251 ? -20.854 -29.911 36.129 1.00 90.56 251 ALA A N 1
ATOM 1994 C CA . ALA A 1 251 ? -20.037 -29.532 37.275 1.00 90.56 251 ALA A CA 1
ATOM 1995 C C . ALA A 1 251 ? -20.708 -29.928 38.597 1.00 90.56 251 ALA A C 1
ATOM 1997 O O . ALA A 1 251 ? -20.040 -30.505 39.452 1.00 90.56 251 ALA A O 1
ATOM 1998 N N . ALA A 1 252 ? -22.016 -29.692 38.748 1.00 88.44 252 ALA A N 1
ATOM 1999 C CA . ALA A 1 252 ? -22.786 -30.118 39.917 1.00 88.44 252 ALA A CA 1
ATOM 2000 C C . ALA A 1 252 ? -22.859 -31.651 40.034 1.00 88.44 252 ALA A C 1
ATOM 2002 O O . ALA A 1 252 ? -22.720 -32.193 41.132 1.00 88.44 252 ALA A O 1
ATOM 2003 N N . GLU A 1 253 ? -23.008 -32.355 38.907 1.00 88.12 253 GLU A N 1
ATOM 2004 C CA . GLU A 1 253 ? -22.929 -33.818 38.822 1.00 88.12 253 GLU A CA 1
ATOM 2005 C C . GLU A 1 253 ? -21.574 -34.311 39.354 1.00 88.12 253 GLU A C 1
ATOM 2007 O O . GLU A 1 253 ? -21.535 -35.079 40.317 1.00 88.12 253 GLU A O 1
ATOM 2012 N N . ARG A 1 254 ? -20.458 -33.783 38.829 1.00 87.44 254 ARG A N 1
ATOM 2013 C CA . ARG A 1 254 ? -19.103 -34.122 39.301 1.00 87.44 254 ARG A CA 1
ATOM 2014 C C . ARG A 1 254 ? -18.871 -33.749 40.762 1.00 87.44 254 ARG A C 1
ATOM 2016 O O . ARG A 1 254 ? -18.214 -34.488 41.486 1.00 87.44 254 ARG A O 1
ATOM 2023 N N . GLU A 1 255 ? -19.392 -32.616 41.216 1.00 86.06 255 GLU A N 1
ATOM 2024 C CA . GLU A 1 255 ? -19.265 -32.191 42.608 1.00 86.06 255 GLU A CA 1
ATOM 2025 C C . GLU A 1 255 ? -20.013 -33.148 43.550 1.00 86.06 255 GLU A C 1
ATOM 2027 O O . GLU A 1 255 ? -19.498 -33.494 44.613 1.00 86.06 255 GLU A O 1
ATOM 2032 N N . SER A 1 256 ? -21.200 -33.621 43.155 1.00 84.06 256 SER A N 1
ATOM 2033 C CA . SER A 1 256 ? -21.951 -34.632 43.906 1.00 84.06 256 SER A CA 1
ATOM 2034 C C . SER A 1 256 ? -21.226 -35.984 43.946 1.00 84.06 256 SER A C 1
ATOM 2036 O O . SER A 1 256 ? -21.138 -36.585 45.018 1.00 84.06 256 SER A O 1
ATOM 2038 N N . GLU A 1 257 ? -20.617 -36.406 42.831 1.00 86.19 257 GLU A N 1
ATOM 2039 C CA . GLU A 1 257 ? -19.767 -37.601 42.764 1.00 86.19 257 GLU A CA 1
ATOM 2040 C C . GLU A 1 257 ? -18.562 -37.472 43.707 1.00 86.19 257 GLU A C 1
ATOM 2042 O O . GLU A 1 257 ? -18.341 -38.343 44.546 1.00 86.19 257 GLU A O 1
ATOM 2047 N N . ILE A 1 258 ? -17.819 -36.361 43.645 1.00 80.50 258 ILE A N 1
ATOM 2048 C CA . ILE A 1 258 ? -16.653 -36.118 44.510 1.00 80.50 258 ILE A CA 1
ATOM 2049 C C . ILE A 1 258 ? -17.067 -36.076 45.981 1.00 80.50 258 ILE A C 1
ATOM 2051 O O . ILE A 1 258 ? -16.430 -36.728 46.804 1.00 80.50 258 ILE A O 1
ATOM 2055 N N . ARG A 1 259 ? -18.152 -35.370 46.330 1.00 83.19 259 ARG A N 1
ATOM 2056 C CA . ARG A 1 259 ? -18.673 -35.370 47.707 1.00 83.19 259 ARG A CA 1
ATOM 2057 C C . ARG A 1 259 ? -19.018 -36.786 48.163 1.00 83.19 259 ARG A C 1
ATOM 2059 O O . ARG A 1 259 ? -18.648 -37.154 49.273 1.00 83.19 259 ARG A O 1
ATOM 2066 N N . SER A 1 260 ? -19.678 -37.588 47.324 1.00 81.00 260 SER A N 1
ATOM 2067 C CA . SER A 1 260 ? -20.006 -38.979 47.662 1.00 81.00 260 SER A CA 1
ATOM 2068 C C . SER A 1 260 ? -18.756 -39.831 47.923 1.00 81.00 260 SER A C 1
ATOM 2070 O O . SER A 1 260 ? -18.759 -40.630 48.855 1.00 81.00 260 SER A O 1
ATOM 2072 N N . LEU A 1 261 ? -17.664 -39.600 47.183 1.00 79.94 261 LEU A N 1
ATOM 2073 C CA . LEU A 1 261 ? -16.375 -40.265 47.399 1.00 79.94 261 LEU A CA 1
ATOM 2074 C C . LEU A 1 261 ? -15.675 -39.770 48.674 1.00 79.94 261 LEU A C 1
ATOM 2076 O O . LEU A 1 261 ? -15.159 -40.578 49.437 1.00 79.94 261 LEU A O 1
ATOM 2080 N N . CYS A 1 262 ? -15.690 -38.461 48.944 1.00 73.94 262 CYS A N 1
ATOM 2081 C CA . CYS A 1 262 ? -15.065 -37.873 50.133 1.00 73.94 262 CYS A CA 1
ATOM 2082 C C . CYS A 1 262 ? -15.789 -38.223 51.443 1.00 73.94 262 CYS A C 1
ATOM 2084 O O . CYS A 1 262 ? -15.138 -38.338 52.476 1.00 73.94 262 CYS A O 1
ATOM 2086 N N . TYR A 1 263 ? -17.118 -38.379 51.428 1.00 67.94 263 TYR A N 1
ATOM 2087 C CA . TYR A 1 263 ? -17.881 -38.830 52.602 1.00 67.94 263 TYR A CA 1
ATOM 2088 C C . TYR A 1 263 ? -17.975 -40.359 52.705 1.00 67.94 263 TYR A C 1
ATOM 2090 O O . TYR A 1 263 ? -18.303 -40.875 53.772 1.00 67.94 263 TYR A O 1
ATOM 2098 N N . GLY A 1 264 ? -17.707 -41.074 51.609 1.00 60.06 264 GLY A N 1
ATOM 2099 C CA . GLY A 1 264 ? -17.822 -42.527 51.517 1.00 60.06 264 GLY A CA 1
ATOM 2100 C C . GLY A 1 264 ? -16.615 -43.311 52.027 1.00 60.06 264 GLY A C 1
ATOM 2101 O O . GLY A 1 264 ? -16.757 -44.510 52.244 1.00 60.06 264 GLY A O 1
ATOM 2102 N N . ASP A 1 265 ? -15.462 -42.675 52.256 1.00 47.91 265 ASP A N 1
ATOM 2103 C CA . ASP A 1 265 ? -14.271 -43.383 52.730 1.00 47.91 265 ASP A CA 1
ATOM 2104 C C . ASP A 1 265 ? -13.533 -42.572 53.803 1.00 47.91 265 ASP A C 1
ATOM 2106 O O . ASP A 1 265 ? -13.019 -41.478 53.566 1.00 47.91 265 ASP A O 1
ATOM 2110 N N . GLY A 1 266 ? -13.543 -43.089 55.031 1.00 44.03 266 GLY A N 1
ATOM 2111 C CA . GLY A 1 266 ? -12.982 -42.438 56.210 1.00 44.03 266 GLY A CA 1
ATOM 2112 C C . GLY A 1 266 ? -11.456 -42.383 56.184 1.00 44.03 266 GLY A C 1
ATOM 2113 O O . GLY A 1 266 ? -10.804 -43.175 56.863 1.00 44.03 266 GLY A O 1
ATOM 2114 N N . LEU A 1 267 ? -10.885 -41.412 55.472 1.00 38.69 267 LEU A N 1
ATOM 2115 C CA . LEU A 1 267 ? -9.455 -41.107 55.512 1.00 38.69 267 LEU A CA 1
ATOM 2116 C C . LEU A 1 267 ? -9.204 -39.781 56.238 1.00 38.69 267 LEU A C 1
ATOM 2118 O O . LEU A 1 267 ? -9.435 -38.687 55.728 1.00 38.69 267 LEU A O 1
ATOM 2122 N N . LYS A 1 268 ? -8.749 -39.934 57.483 1.00 38.84 268 LYS A N 1
ATOM 2123 C CA . LYS A 1 268 ? -8.162 -38.899 58.332 1.00 38.84 268 LYS A CA 1
ATOM 2124 C C . LYS A 1 268 ? -6.902 -38.309 57.687 1.00 38.84 268 LYS A C 1
ATOM 2126 O O . LYS A 1 268 ? -6.138 -39.053 57.090 1.00 38.84 268 LYS A O 1
ATOM 2131 N N . GLU A 1 269 ? -6.702 -37.013 57.942 1.00 34.53 269 GLU A N 1
ATOM 2132 C CA . GLU A 1 269 ? -5.407 -36.338 58.151 1.00 34.53 269 GLU A CA 1
ATOM 2133 C C . GLU A 1 269 ? -4.328 -36.465 57.055 1.00 34.53 269 GLU A C 1
ATOM 2135 O O . GLU A 1 269 ? -3.705 -37.500 56.880 1.00 34.53 269 GLU A O 1
ATOM 2140 N N . GLU A 1 270 ? -4.017 -35.357 56.375 1.00 31.59 270 GLU A N 1
ATOM 2141 C CA . GLU A 1 270 ? -2.822 -34.546 56.683 1.00 31.59 270 GLU A CA 1
ATOM 2142 C C . GLU A 1 270 ? -2.659 -33.406 55.665 1.00 31.59 270 GLU A C 1
ATOM 2144 O O . GLU A 1 270 ? -2.677 -33.578 54.444 1.00 31.59 270 GLU A O 1
ATOM 2149 N N . GLU A 1 271 ? -2.497 -32.203 56.208 1.00 33.16 271 GLU A N 1
ATOM 2150 C CA . GLU A 1 271 ? -2.203 -30.960 55.512 1.00 33.16 271 GLU A CA 1
ATOM 2151 C C . GLU A 1 271 ? -0.830 -31.041 54.824 1.00 33.16 271 GLU A C 1
ATOM 2153 O O . GLU A 1 271 ? 0.214 -30.728 55.398 1.00 33.16 271 GLU A O 1
ATOM 2158 N N . LEU A 1 272 ? -0.814 -31.437 53.551 1.00 40.12 272 LEU A N 1
ATOM 2159 C CA . LEU A 1 272 ? 0.373 -31.338 52.705 1.00 40.12 272 LEU A CA 1
ATOM 2160 C C . LEU A 1 272 ? 0.650 -29.868 52.358 1.00 40.12 272 LEU A C 1
ATOM 2162 O O . LEU A 1 272 ? 0.196 -29.330 51.345 1.00 40.12 272 LEU A O 1
ATOM 2166 N N . SER A 1 273 ? 1.436 -29.233 53.227 1.00 34.72 273 SER A N 1
ATOM 2167 C CA . SER A 1 273 ? 2.130 -27.966 52.998 1.00 34.72 273 SER A CA 1
ATOM 2168 C C . SER A 1 273 ? 2.841 -27.985 51.640 1.00 34.72 273 SER A C 1
ATOM 2170 O O . SER A 1 273 ? 3.820 -28.704 51.432 1.00 34.72 273 SER A O 1
ATOM 2172 N N . ARG A 1 274 ? 2.320 -27.210 50.684 1.00 37.75 274 ARG A N 1
ATOM 2173 C CA . ARG A 1 274 ? 2.828 -27.159 49.310 1.00 37.75 274 ARG A CA 1
ATOM 2174 C C . ARG A 1 274 ? 4.130 -26.337 49.242 1.00 37.75 274 ARG A C 1
ATOM 2176 O O . ARG A 1 274 ? 4.138 -25.212 49.742 1.00 37.75 274 ARG A O 1
ATOM 2183 N N . PRO A 1 275 ? 5.211 -26.837 48.610 1.00 36.38 275 PRO A N 1
ATOM 2184 C CA . PRO A 1 275 ? 6.544 -26.242 48.709 1.00 36.38 275 PRO A CA 1
ATOM 2185 C C . PRO A 1 275 ? 6.717 -25.046 47.767 1.00 36.38 275 PRO A C 1
ATOM 2187 O O . PRO A 1 275 ? 6.392 -25.128 46.581 1.00 36.38 275 PRO A O 1
ATOM 2190 N N . GLN A 1 276 ? 7.294 -23.959 48.282 1.00 31.52 276 GLN A N 1
ATOM 2191 C CA . GLN A 1 276 ? 7.862 -22.883 47.471 1.00 31.52 276 GLN A CA 1
ATOM 2192 C C . GLN A 1 276 ? 9.162 -23.370 46.816 1.00 31.52 276 GLN A C 1
ATOM 2194 O O . GLN A 1 276 ? 10.057 -23.855 47.506 1.00 31.52 276 GLN A O 1
ATOM 2199 N N . ALA A 1 277 ? 9.269 -23.241 45.493 1.00 36.91 277 ALA A N 1
ATOM 2200 C CA . ALA A 1 277 ? 10.496 -23.498 44.740 1.00 36.91 277 ALA A CA 1
ATOM 2201 C C . ALA A 1 277 ? 10.916 -22.234 43.963 1.00 36.91 277 ALA A C 1
ATOM 2203 O O . ALA A 1 277 ? 10.042 -21.458 43.569 1.00 36.91 277 ALA A O 1
ATOM 2204 N N . PRO A 1 278 ? 12.231 -21.996 43.788 1.00 42.72 278 PRO A N 1
ATOM 2205 C CA . PRO A 1 278 ? 12.796 -20.653 43.847 1.00 42.72 278 PRO A CA 1
ATOM 2206 C C . PRO A 1 278 ? 13.102 -20.022 42.484 1.00 42.72 278 PRO A C 1
ATOM 2208 O O . PRO A 1 278 ? 13.330 -20.693 41.479 1.00 42.72 278 PRO A O 1
ATOM 2211 N N . GLU A 1 279 ? 13.156 -18.693 42.512 1.00 33.03 279 GLU A N 1
ATOM 2212 C CA . GLU A 1 279 ? 13.559 -17.796 41.438 1.00 33.03 279 GLU A CA 1
ATOM 2213 C C . GLU A 1 279 ? 14.989 -18.073 40.943 1.00 33.03 279 GLU A C 1
ATOM 2215 O O . GLU A 1 279 ? 15.943 -18.079 41.720 1.00 33.03 279 GLU A O 1
ATOM 2220 N N . SER A 1 280 ? 15.154 -18.227 39.626 1.00 41.31 280 SER A N 1
ATOM 2221 C CA . SER A 1 280 ? 16.445 -18.084 38.949 1.00 41.31 280 SER A CA 1
ATOM 2222 C C . SER A 1 280 ? 16.439 -16.797 38.126 1.00 41.31 280 SER A C 1
ATOM 2224 O O . SER A 1 280 ? 15.876 -16.717 37.032 1.00 41.31 280 SER A O 1
ATOM 2226 N N . SER A 1 281 ? 17.073 -15.788 38.699 1.00 36.75 281 SER A N 1
ATOM 2227 C CA . SER A 1 281 ? 17.384 -14.475 38.158 1.00 36.75 281 SER A CA 1
ATOM 2228 C C . SER A 1 281 ? 18.467 -14.572 37.078 1.00 36.75 281 SER A C 1
ATOM 2230 O O . SER A 1 281 ? 19.650 -14.666 37.375 1.00 36.75 281 SER A O 1
ATOM 2232 N N . ASN A 1 282 ? 18.064 -14.515 35.807 1.00 42.47 282 ASN A N 1
ATOM 2233 C CA . ASN A 1 282 ? 18.948 -14.183 34.688 1.00 42.47 282 ASN A CA 1
ATOM 2234 C C . ASN A 1 282 ? 18.215 -13.218 33.752 1.00 42.47 282 ASN A C 1
ATOM 2236 O O . ASN A 1 282 ? 17.467 -13.616 32.860 1.00 42.47 282 ASN A O 1
ATOM 2240 N N . SER A 1 283 ? 18.450 -11.925 33.974 1.00 44.12 283 SER A N 1
ATOM 2241 C CA . SER A 1 283 ? 17.963 -10.791 33.185 1.00 44.12 283 SER A CA 1
ATOM 2242 C C . SER A 1 283 ? 18.679 -10.670 31.831 1.00 44.12 283 SER A C 1
ATOM 2244 O O . SER A 1 283 ? 19.147 -9.607 31.436 1.00 44.12 283 SER A O 1
ATOM 2246 N N . SER A 1 284 ? 18.748 -11.760 31.070 1.00 47.53 284 SER A N 1
ATOM 2247 C CA . SER A 1 284 ? 18.767 -11.630 29.613 1.00 47.53 284 SER A CA 1
ATOM 2248 C C . SER A 1 284 ? 17.330 -11.350 29.195 1.00 47.53 284 SER A C 1
ATOM 2250 O O . SER A 1 284 ? 16.423 -11.956 29.756 1.00 47.53 284 SER A O 1
ATOM 2252 N N . GLN A 1 285 ? 17.102 -10.404 28.288 1.00 50.62 285 GLN A N 1
ATOM 2253 C CA . GLN A 1 285 ? 15.780 -10.074 27.756 1.00 50.62 285 GLN A CA 1
ATOM 2254 C C . GLN A 1 285 ? 15.188 -11.309 27.058 1.00 50.62 285 GLN A C 1
ATOM 2256 O O . GLN A 1 285 ? 15.302 -11.471 25.844 1.00 50.62 285 GLN A O 1
ATOM 2261 N N . VAL A 1 286 ? 14.616 -12.221 27.845 1.00 59.25 286 VAL A N 1
ATOM 2262 C CA . VAL A 1 286 ? 13.858 -13.368 27.372 1.00 59.25 286 VAL A CA 1
ATOM 2263 C C . VAL A 1 286 ? 12.695 -12.757 26.621 1.00 59.25 286 VAL A C 1
ATOM 2265 O O . VAL A 1 286 ? 11.864 -12.068 27.216 1.00 59.25 286 VAL A O 1
ATOM 2268 N N . LEU A 1 287 ? 12.684 -12.931 25.298 1.00 66.88 287 LEU A N 1
ATOM 2269 C CA . LEU A 1 287 ? 11.521 -12.559 24.511 1.00 66.88 287 LEU A CA 1
ATOM 2270 C C . LEU A 1 287 ? 10.304 -13.190 25.198 1.00 66.88 287 LEU A C 1
ATOM 2272 O O . LEU A 1 287 ? 10.363 -14.385 25.512 1.00 66.88 287 LEU A O 1
ATOM 2276 N N . PRO A 1 288 ? 9.234 -12.421 25.463 1.00 73.56 288 PRO A N 1
ATOM 2277 C CA . PRO A 1 288 ? 8.038 -12.982 26.062 1.00 73.56 288 PRO A CA 1
ATOM 2278 C C . PRO A 1 288 ? 7.607 -14.192 25.240 1.00 73.56 288 PRO A C 1
ATOM 2280 O O . PRO A 1 288 ? 7.630 -14.167 24.004 1.00 73.56 288 PRO A O 1
ATOM 2283 N N . SER A 1 289 ? 7.263 -15.278 25.932 1.00 80.94 289 SER A N 1
ATOM 2284 C CA . SER A 1 289 ? 6.753 -16.465 25.261 1.00 80.94 289 SER A CA 1
ATOM 2285 C C . SER A 1 289 ? 5.525 -16.084 24.434 1.00 80.94 289 SER A C 1
ATOM 2287 O O . SER A 1 289 ? 4.786 -15.152 24.768 1.00 80.94 289 SER A O 1
ATOM 2289 N N . THR A 1 290 ? 5.276 -16.817 23.353 1.00 78.94 290 THR A N 1
ATOM 2290 C CA . THR A 1 290 ? 4.070 -16.624 22.534 1.00 78.94 290 THR A CA 1
ATOM 2291 C C . THR A 1 290 ? 2.797 -16.677 23.383 1.00 78.94 290 THR A C 1
ATOM 2293 O O . THR A 1 290 ? 1.871 -15.910 23.143 1.00 78.94 290 THR A O 1
ATOM 2296 N N . VAL A 1 291 ? 2.785 -17.512 24.427 1.00 83.31 291 VAL A N 1
ATOM 2297 C CA . VAL A 1 291 ? 1.697 -17.612 25.409 1.00 83.31 291 VAL A CA 1
ATOM 2298 C C . VAL A 1 291 ? 1.496 -16.302 26.172 1.00 83.31 291 VAL A C 1
ATOM 2300 O O . VAL A 1 291 ? 0.361 -15.845 26.280 1.00 83.31 291 VAL A O 1
ATOM 2303 N N . HIS A 1 292 ? 2.571 -15.671 26.658 1.00 83.75 292 HIS A N 1
ATOM 2304 C CA . HIS A 1 292 ? 2.477 -14.396 27.374 1.00 83.75 292 HIS A CA 1
ATOM 2305 C C . HIS A 1 292 ? 1.925 -13.284 26.474 1.00 83.75 292 HIS A C 1
ATOM 2307 O O . HIS A 1 292 ? 0.995 -12.591 26.867 1.00 83.75 292 HIS A O 1
ATOM 2313 N N . LEU A 1 293 ? 2.422 -13.183 25.237 1.00 82.19 293 LEU A N 1
ATOM 2314 C CA . LEU A 1 293 ? 1.938 -12.224 24.235 1.00 82.19 293 LEU A CA 1
ATOM 2315 C C . LEU A 1 293 ? 0.448 -12.413 23.910 1.00 82.19 293 LEU A C 1
ATOM 2317 O O . LEU A 1 293 ? -0.298 -11.442 23.787 1.00 82.19 293 LEU A O 1
ATOM 2321 N N . ILE A 1 294 ? -0.001 -13.665 23.784 1.00 82.25 294 ILE A N 1
ATOM 2322 C CA . ILE A 1 294 ? -1.416 -13.986 23.559 1.00 82.25 294 ILE A CA 1
ATOM 2323 C C . ILE A 1 294 ? -2.251 -13.599 24.784 1.00 82.25 294 ILE A C 1
ATOM 2325 O O . ILE A 1 294 ? -3.312 -12.998 24.634 1.00 82.25 294 ILE A O 1
ATOM 2329 N N . GLN A 1 295 ? -1.781 -13.916 25.991 1.00 88.69 295 GLN A N 1
ATOM 2330 C CA . GLN A 1 295 ? -2.488 -13.605 27.232 1.00 88.69 295 GLN A CA 1
ATOM 2331 C C . GLN A 1 295 ? -2.600 -12.096 27.470 1.00 88.69 295 GLN A C 1
ATOM 2333 O O . GLN A 1 295 ? -3.683 -11.616 27.799 1.00 88.69 295 GLN A O 1
ATOM 2338 N N . GLU A 1 296 ? -1.521 -11.348 27.248 1.00 87.94 296 GLU A N 1
ATOM 2339 C CA . GLU A 1 296 ? -1.511 -9.883 27.283 1.00 87.94 296 GLU A CA 1
ATOM 2340 C C . GLU A 1 296 ? -2.498 -9.309 26.254 1.00 87.94 296 GLU A C 1
ATOM 2342 O O . GLU A 1 296 ? -3.317 -8.448 26.581 1.00 87.94 296 GLU A O 1
ATOM 2347 N N . GLY A 1 297 ? -2.506 -9.856 25.032 1.00 85.44 297 GLY A N 1
ATOM 2348 C CA . GLY A 1 297 ? -3.472 -9.494 23.996 1.00 85.44 297 GLY A CA 1
ATOM 2349 C C . GLY A 1 297 ? -4.924 -9.709 24.436 1.00 85.44 297 GLY A C 1
ATOM 2350 O O . GLY A 1 297 ? -5.758 -8.816 24.278 1.00 85.44 297 GLY A O 1
ATOM 2351 N N . TRP A 1 298 ? -5.234 -10.857 25.043 1.00 89.69 298 TRP A N 1
ATOM 2352 C CA . TRP A 1 298 ? -6.572 -11.141 25.573 1.00 89.69 298 TRP A CA 1
ATOM 2353 C C . TRP A 1 298 ? -6.950 -10.251 26.757 1.00 89.69 298 TRP A C 1
ATOM 2355 O O . TRP A 1 298 ? -8.102 -9.828 26.843 1.00 89.69 298 TRP A O 1
ATOM 2365 N N . GLN A 1 299 ? -6.006 -9.921 27.639 1.00 92.06 299 GLN A N 1
ATOM 2366 C CA . GLN A 1 299 ? -6.235 -8.979 28.738 1.00 92.06 299 GLN A CA 1
ATOM 2367 C C . GLN A 1 299 ? -6.561 -7.576 28.214 1.00 92.06 299 GLN A C 1
ATOM 2369 O O . GLN A 1 299 ? -7.529 -6.964 28.671 1.00 92.06 299 GLN A O 1
ATOM 2374 N N . ALA A 1 300 ? -5.822 -7.092 27.212 1.00 90.44 300 ALA A N 1
ATOM 2375 C CA . ALA A 1 300 ? -6.087 -5.804 26.573 1.00 90.44 300 ALA A CA 1
ATOM 2376 C C . ALA A 1 300 ? -7.466 -5.775 25.891 1.00 90.44 300 ALA A C 1
ATOM 2378 O O . ALA A 1 300 ? -8.223 -4.815 26.049 1.00 90.44 300 ALA A O 1
ATOM 2379 N N . VAL A 1 301 ? -7.836 -6.847 25.180 1.00 88.69 301 VAL A N 1
ATOM 2380 C CA . VAL A 1 301 ? -9.179 -6.986 24.589 1.00 88.69 301 VAL A CA 1
ATOM 2381 C C . VAL A 1 301 ? -10.254 -7.007 25.676 1.00 88.69 301 VAL A C 1
ATOM 2383 O O . VAL A 1 301 ? -11.255 -6.301 25.552 1.00 88.69 301 VAL A O 1
ATOM 2386 N N . GLY A 1 302 ? -10.041 -7.758 26.759 1.00 89.19 302 GLY A N 1
ATOM 2387 C CA . GLY A 1 302 ? -10.943 -7.799 27.908 1.00 89.19 302 GLY A CA 1
ATOM 2388 C C . GLY A 1 302 ? -11.181 -6.411 28.508 1.00 89.19 302 GLY A C 1
ATOM 2389 O O . GLY A 1 302 ? -12.332 -6.026 28.709 1.00 89.19 302 GLY A O 1
ATOM 2390 N N . ALA A 1 303 ? -10.118 -5.625 28.703 1.00 91.50 303 ALA A N 1
ATOM 2391 C CA . ALA A 1 303 ? -10.203 -4.250 29.199 1.00 91.50 303 ALA A CA 1
ATOM 2392 C C . ALA A 1 303 ? -10.989 -3.315 28.258 1.00 91.50 303 ALA A C 1
ATOM 2394 O O . ALA A 1 303 ? -11.784 -2.490 28.710 1.00 91.50 303 ALA A O 1
ATOM 2395 N N . LEU A 1 304 ? -10.830 -3.460 26.940 1.00 89.12 304 LEU A N 1
ATOM 2396 C CA . LEU A 1 304 ? -11.604 -2.679 25.967 1.00 89.12 304 LEU A CA 1
ATOM 2397 C C . LEU A 1 304 ? -13.089 -3.067 25.958 1.00 89.12 304 LEU A C 1
ATOM 2399 O O . LEU A 1 304 ? -13.958 -2.206 25.807 1.00 89.12 304 LEU A O 1
ATOM 2403 N N . VAL A 1 305 ? -13.403 -4.354 26.130 1.00 91.44 305 VAL A N 1
ATOM 2404 C CA . VAL A 1 305 ? -14.791 -4.837 26.202 1.00 91.44 305 VAL A CA 1
ATOM 2405 C C . VAL A 1 305 ? -15.484 -4.312 27.460 1.00 91.44 305 VAL A C 1
ATOM 2407 O O . VAL A 1 305 ? -16.621 -3.836 27.370 1.00 91.44 305 VAL A O 1
ATOM 2410 N N . THR A 1 306 ? -14.809 -4.327 28.613 1.00 90.81 306 THR A N 1
ATOM 2411 C CA . THR A 1 306 ? -15.365 -3.766 29.853 1.00 90.81 306 THR A CA 1
ATOM 2412 C C . THR A 1 306 ? -15.557 -2.254 29.737 1.00 90.81 306 THR A C 1
ATOM 2414 O O . THR A 1 306 ? -16.652 -1.765 30.026 1.00 90.81 306 THR A O 1
ATOM 2417 N N . GLN A 1 307 ? -14.579 -1.517 29.199 1.00 91.19 307 GLN A N 1
ATOM 2418 C CA . GLN A 1 307 ? -14.713 -0.079 28.941 1.00 91.19 307 GLN A CA 1
ATOM 2419 C C . GLN A 1 307 ? -15.890 0.227 28.002 1.00 91.19 307 GLN A C 1
ATOM 2421 O O . GLN A 1 307 ? -16.697 1.116 28.275 1.00 91.19 307 GLN A O 1
ATOM 2426 N N . ARG A 1 308 ? -16.052 -0.551 26.925 1.00 90.75 308 ARG A N 1
ATOM 2427 C CA . ARG A 1 308 ? -17.192 -0.417 26.008 1.00 90.75 308 ARG A CA 1
ATOM 2428 C C . ARG A 1 308 ? -18.524 -0.639 26.720 1.00 90.75 308 ARG A C 1
ATOM 2430 O O . ARG A 1 308 ? -19.474 0.095 26.454 1.00 90.75 308 ARG A O 1
ATOM 2437 N N . SER A 1 309 ? -18.617 -1.639 27.595 1.00 88.31 309 SER A N 1
ATOM 2438 C CA . SER A 1 309 ? -19.854 -1.914 28.336 1.00 88.31 309 SER A CA 1
ATOM 2439 C C . SER A 1 309 ? -20.247 -0.750 29.258 1.00 88.31 309 SER A C 1
ATOM 2441 O O . SER A 1 309 ? -21.415 -0.360 29.270 1.00 88.31 309 SER A O 1
ATOM 2443 N N . ALA A 1 310 ? -19.270 -0.125 29.924 1.00 91.44 310 ALA A N 1
ATOM 2444 C CA . ALA A 1 310 ? -19.478 1.060 30.755 1.00 91.44 310 ALA A CA 1
ATOM 2445 C C . ALA A 1 310 ? -19.920 2.284 29.930 1.00 91.44 310 ALA A C 1
ATOM 2447 O O . ALA A 1 310 ? -20.867 2.976 30.292 1.00 91.44 310 ALA A O 1
ATOM 2448 N N . LEU A 1 311 ? -19.304 2.516 28.767 1.00 90.94 311 LEU A N 1
ATOM 2449 C CA . LEU A 1 311 ? -19.706 3.610 27.874 1.00 90.94 311 LEU A CA 1
ATOM 2450 C C . LEU A 1 311 ? -21.120 3.412 27.305 1.00 90.94 311 LEU A C 1
ATOM 2452 O O . LEU A 1 311 ? -21.867 4.371 27.105 1.00 90.94 311 LEU A O 1
ATOM 2456 N N . LEU A 1 312 ? -21.517 2.165 27.035 1.00 91.69 312 LEU A N 1
ATOM 2457 C CA . LEU A 1 312 ? -22.861 1.862 26.544 1.00 91.69 312 LEU A CA 1
ATOM 2458 C C . LEU A 1 312 ? -23.938 2.102 27.605 1.00 91.69 312 LEU A C 1
ATOM 2460 O O . LEU A 1 312 ? -25.005 2.613 27.250 1.00 91.69 312 LEU A O 1
ATOM 2464 N N . SER A 1 313 ? -23.680 1.766 28.871 1.00 91.50 313 SER A N 1
ATOM 2465 C CA . SER A 1 313 ? -24.624 2.042 29.959 1.00 91.50 313 SER A CA 1
ATOM 2466 C C . SER A 1 313 ? -24.759 3.546 30.208 1.00 91.50 313 SER A C 1
ATOM 2468 O O . SER A 1 313 ? -25.880 4.054 30.281 1.00 91.50 313 SER A O 1
ATOM 2470 N N . GLU A 1 314 ? -23.651 4.291 30.206 1.00 92.88 314 GLU A N 1
ATOM 2471 C CA . GLU A 1 314 ? -23.670 5.755 30.299 1.00 92.88 314 GLU A CA 1
ATOM 2472 C C . GLU A 1 314 ? -24.468 6.385 29.146 1.00 92.88 314 GLU A C 1
ATOM 2474 O O . GLU A 1 314 ? -25.342 7.232 29.364 1.00 92.88 314 GLU A O 1
ATOM 2479 N N . ARG A 1 315 ? -24.265 5.901 27.913 1.00 88.44 315 ARG A N 1
ATOM 2480 C CA . ARG A 1 315 ? -25.036 6.348 26.745 1.00 88.44 315 ARG A CA 1
ATOM 2481 C C . ARG A 1 315 ? -26.534 6.117 26.922 1.00 88.44 315 ARG A C 1
ATOM 2483 O O . ARG A 1 315 ? -27.324 6.989 26.557 1.00 88.44 315 ARG A O 1
ATOM 2490 N N . GLN A 1 316 ? -26.948 4.965 27.453 1.00 92.25 316 GLN A N 1
ATOM 2491 C CA . GLN A 1 316 ? -28.365 4.675 27.706 1.00 92.25 316 GLN A CA 1
ATOM 2492 C C . GLN A 1 316 ? -28.962 5.661 28.718 1.00 92.25 316 GLN A C 1
ATOM 2494 O O . GLN A 1 316 ? -30.037 6.213 28.468 1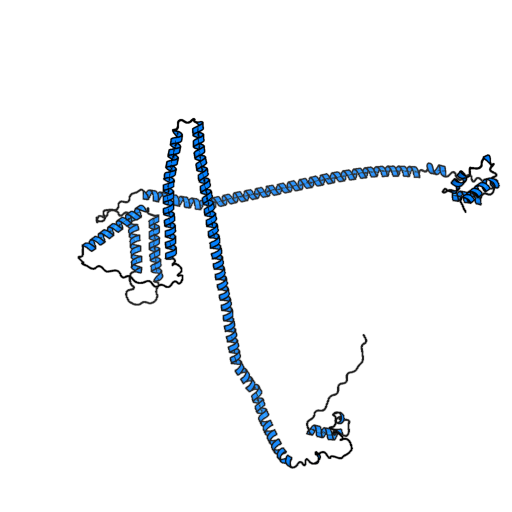.00 92.25 316 GLN A O 1
ATOM 2499 N N . VAL A 1 317 ? -28.240 5.950 29.806 1.00 93.62 317 VAL A N 1
ATOM 2500 C CA . VAL A 1 317 ? -28.658 6.928 30.825 1.00 93.62 317 VAL A CA 1
ATOM 2501 C C . VAL A 1 317 ? -28.810 8.327 30.220 1.00 93.62 317 VAL A C 1
ATOM 2503 O O . VAL A 1 317 ? -29.851 8.969 30.400 1.00 93.62 317 VAL A O 1
ATOM 2506 N N . LEU A 1 318 ? -27.816 8.791 29.458 1.00 89.94 318 LEU A N 1
ATOM 2507 C CA . LEU A 1 318 ? -27.846 10.105 28.807 1.00 89.94 318 LEU A CA 1
ATOM 2508 C C . LEU A 1 318 ? -28.960 10.206 27.758 1.00 89.94 318 LEU A C 1
ATOM 2510 O O . LEU A 1 318 ? -29.677 11.207 27.714 1.00 89.94 318 LEU A O 1
ATOM 2514 N N . THR A 1 319 ? -29.172 9.149 26.973 1.00 87.69 319 THR A N 1
ATOM 2515 C CA . THR A 1 319 ? -30.261 9.086 25.984 1.00 87.69 319 THR A CA 1
ATOM 2516 C C . THR A 1 319 ? -31.625 9.175 26.669 1.00 87.69 319 THR A C 1
ATOM 2518 O O . THR A 1 319 ? -32.482 9.950 26.244 1.00 87.69 319 THR A O 1
ATOM 2521 N N . GLY A 1 320 ? -31.821 8.451 27.776 1.00 91.44 320 GLY A N 1
ATOM 2522 C CA . GLY A 1 320 ? -33.051 8.528 28.566 1.00 91.44 320 GLY A CA 1
ATOM 2523 C C . GLY A 1 320 ? -33.267 9.900 29.218 1.00 91.44 320 GLY A C 1
ATOM 2524 O O . GLY A 1 320 ? -34.405 10.349 29.360 1.00 91.44 320 GLY A O 1
ATOM 2525 N N . ARG A 1 321 ? -32.195 10.606 29.603 1.00 91.62 321 ARG A N 1
ATOM 2526 C CA . ARG A 1 321 ? -32.279 11.991 30.100 1.00 91.62 321 ARG A CA 1
ATOM 2527 C C . ARG A 1 321 ? -32.681 12.966 28.991 1.00 91.62 321 ARG A C 1
ATOM 2529 O O . ARG A 1 321 ? -33.548 13.804 29.219 1.00 91.62 321 ARG A O 1
ATOM 2536 N N . LEU A 1 322 ? -32.112 12.830 27.794 1.00 84.81 322 LEU A N 1
ATOM 2537 C CA . LEU A 1 322 ? -32.485 13.644 26.631 1.00 84.81 322 LEU A CA 1
ATOM 2538 C C . LEU A 1 322 ? -33.953 13.445 26.238 1.00 84.81 322 LEU A C 1
ATOM 2540 O O . LEU A 1 322 ? -34.654 14.422 25.992 1.00 84.81 322 LEU A O 1
ATOM 2544 N N . GLN A 1 323 ? -34.443 12.203 26.231 1.00 88.75 323 GLN A N 1
ATOM 2545 C CA . GLN A 1 323 ? -35.853 11.918 25.943 1.00 88.75 323 GLN A CA 1
ATOM 2546 C C . GLN A 1 323 ? -36.796 12.585 26.951 1.00 88.75 323 GLN A C 1
ATOM 2548 O O . GLN A 1 323 ? -37.806 13.161 26.548 1.00 88.75 323 GLN A O 1
ATOM 2553 N N . ARG A 1 324 ? -36.444 12.565 28.244 1.00 90.38 324 ARG A N 1
ATOM 2554 C CA . ARG A 1 324 ? -37.200 13.270 29.289 1.00 90.38 324 ARG A CA 1
ATOM 2555 C C . ARG A 1 324 ? -37.238 14.781 29.055 1.00 90.38 324 ARG A C 1
ATOM 2557 O O . ARG A 1 324 ? -38.322 15.351 29.061 1.00 90.38 324 ARG A O 1
ATOM 2564 N N . LEU A 1 325 ? -36.097 15.401 28.750 1.00 85.06 325 LEU A N 1
ATOM 2565 C CA . LEU A 1 325 ? -36.026 16.836 28.437 1.00 85.06 325 LEU A CA 1
ATOM 2566 C C . LEU A 1 325 ? -36.864 17.208 27.203 1.00 85.06 325 LEU A C 1
ATOM 2568 O O . LEU A 1 325 ? -37.556 18.223 27.199 1.00 85.06 325 LEU A O 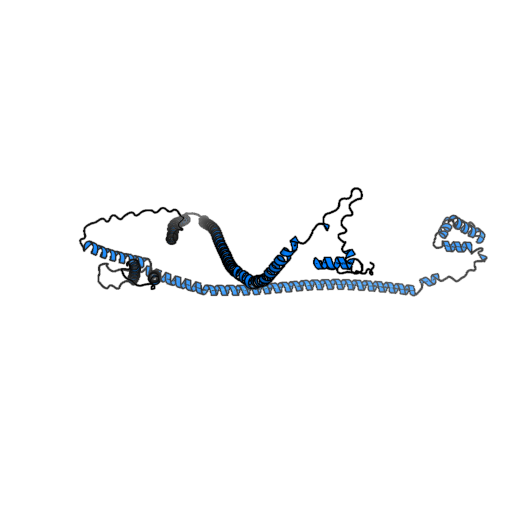1
ATOM 2572 N N . VAL A 1 326 ? -36.842 16.378 26.156 1.00 84.69 326 VAL A N 1
ATOM 2573 C CA . VAL A 1 326 ? -37.680 16.582 24.963 1.00 84.69 326 VAL A CA 1
ATOM 2574 C C . VAL A 1 326 ? -39.167 16.531 25.320 1.00 84.69 326 VAL A C 1
ATOM 2576 O O . VAL A 1 326 ? -39.951 17.321 24.794 1.00 84.69 326 VAL A O 1
ATOM 2579 N N . GLU A 1 327 ? -39.566 15.627 26.213 1.00 86.19 327 GLU A N 1
ATOM 2580 C CA . GLU A 1 327 ? -40.952 15.519 26.667 1.00 86.19 327 GLU A CA 1
ATOM 2581 C C . GLU A 1 327 ? -41.373 16.703 27.552 1.00 86.19 327 GLU A C 1
ATOM 2583 O O . GLU A 1 327 ? -42.479 17.220 27.401 1.00 86.19 327 GLU A O 1
ATOM 2588 N N . GLU A 1 328 ? -40.483 17.204 28.410 1.00 85.50 328 GLU A N 1
ATOM 2589 C CA . GLU A 1 328 ? -40.704 18.431 29.187 1.00 85.50 328 GLU A CA 1
ATOM 2590 C C . GLU A 1 328 ? -40.935 19.642 28.273 1.00 85.50 328 GLU A C 1
ATOM 2592 O O . GLU A 1 328 ? -41.916 20.365 28.450 1.00 85.50 328 GLU A O 1
ATOM 2597 N N . VAL A 1 329 ? -40.120 19.814 27.224 1.00 82.12 329 VAL A N 1
ATOM 2598 C CA . VAL A 1 329 ? -40.293 20.899 26.237 1.00 82.12 329 VAL A CA 1
ATOM 2599 C C . VAL A 1 329 ? -41.636 20.804 25.507 1.00 82.12 329 VAL A C 1
ATOM 2601 O O . VAL A 1 329 ? -42.252 21.831 25.218 1.00 82.12 329 VAL A O 1
ATOM 2604 N N . LYS A 1 330 ? -42.131 19.591 25.227 1.00 81.25 330 LYS A N 1
ATOM 2605 C CA . LYS A 1 330 ? -43.466 19.417 24.628 1.00 81.25 330 LYS A CA 1
ATOM 2606 C C . LYS A 1 330 ? -44.598 19.831 25.572 1.00 81.25 330 LYS A C 1
ATOM 2608 O O . LYS A 1 330 ? -45.623 20.300 25.074 1.00 81.25 330 LYS A O 1
ATOM 2613 N N . ARG A 1 331 ? -44.424 19.637 26.887 1.00 82.94 331 ARG A N 1
ATOM 2614 C CA . ARG A 1 331 ? -45.423 19.936 27.932 1.00 82.94 331 ARG A CA 1
ATOM 2615 C C . ARG A 1 331 ? -45.495 21.414 28.313 1.00 82.94 331 ARG A C 1
ATOM 2617 O O . ARG A 1 331 ? -46.538 21.849 28.791 1.00 82.94 331 ARG A O 1
ATOM 2624 N N . LEU A 1 332 ? -44.421 22.180 28.126 1.00 80.06 332 LEU A N 1
ATOM 2625 C CA . LEU A 1 332 ? -44.420 23.620 28.394 1.00 80.06 332 LEU A CA 1
ATOM 2626 C C . LEU A 1 332 ? -45.468 24.344 27.524 1.00 80.06 332 LEU A C 1
ATOM 2628 O O . LEU A 1 332 ? -45.561 24.104 26.317 1.00 80.06 332 LEU A O 1
ATOM 2632 N N . LEU A 1 333 ? -46.232 25.261 28.135 1.00 74.75 333 LEU A N 1
ATOM 2633 C CA . LEU A 1 333 ? -47.238 26.131 27.496 1.00 74.75 333 LEU A CA 1
ATOM 2634 C C . LEU A 1 333 ? -46.579 27.245 26.657 1.00 74.75 333 LEU A C 1
ATOM 2636 O O . LEU A 1 333 ? -46.822 28.431 26.848 1.00 74.75 333 LEU A O 1
ATOM 2640 N N . LEU A 1 334 ? -45.704 26.848 25.741 1.00 71.56 334 LEU A N 1
ATOM 2641 C CA . LEU A 1 334 ? -45.012 27.714 24.792 1.00 71.56 334 LEU A CA 1
ATOM 2642 C C . LEU A 1 334 ? -45.810 27.809 23.484 1.00 71.56 334 LEU A C 1
ATOM 2644 O O . LEU A 1 334 ? -46.505 26.857 23.080 1.00 71.56 334 LEU A O 1
ATOM 2648 N N . GLY A 1 335 ? -45.650 28.926 22.770 1.00 79.75 335 GLY A N 1
ATOM 2649 C CA . GLY A 1 335 ? -46.202 29.086 21.425 1.00 79.75 335 GLY A CA 1
ATOM 2650 C C . GLY A 1 335 ? -45.783 27.930 20.505 1.00 79.75 335 GLY A C 1
ATOM 2651 O O . GLY A 1 335 ? -44.721 27.324 20.667 1.00 79.75 335 GLY A O 1
ATOM 2652 N N . SER A 1 336 ? -46.620 27.573 19.523 1.00 82.69 336 SER A N 1
ATOM 2653 C CA . SER A 1 336 ? -46.293 26.482 18.585 1.00 82.69 336 SER A CA 1
ATOM 2654 C C . SER A 1 336 ? -45.000 26.751 17.797 1.00 82.69 336 SER A C 1
ATOM 2656 O O . SER A 1 336 ? -44.292 25.807 17.447 1.00 82.69 336 SER A O 1
ATOM 2658 N N . SER A 1 337 ? -44.672 28.024 17.558 1.00 84.00 337 SER A N 1
ATOM 2659 C CA . SER A 1 337 ? -43.411 28.484 16.970 1.00 84.00 337 SER A CA 1
ATOM 2660 C C . SER A 1 337 ? -42.225 28.280 17.917 1.00 84.00 337 SER A C 1
ATOM 2662 O O . SER A 1 337 ? -41.257 27.626 17.537 1.00 84.00 337 SER A O 1
ATOM 2664 N N . GLU A 1 338 ? -42.314 28.758 19.159 1.00 84.69 338 GLU A N 1
ATOM 2665 C CA . GLU A 1 338 ? -41.253 28.660 20.174 1.00 84.69 338 GLU A CA 1
ATOM 2666 C C . GLU A 1 338 ? -40.871 27.202 20.467 1.00 84.69 338 GLU A C 1
ATOM 2668 O O . GLU A 1 338 ? -39.689 26.855 20.468 1.00 84.69 338 GLU A O 1
ATOM 2673 N N . ARG A 1 339 ? -41.863 26.308 20.610 1.00 82.38 339 ARG A N 1
ATOM 2674 C CA . ARG A 1 339 ? -41.615 24.864 20.799 1.00 82.38 339 ARG A CA 1
ATOM 2675 C C . ARG A 1 339 ? -40.864 24.242 19.628 1.00 82.38 339 ARG A C 1
ATOM 2677 O O . ARG A 1 339 ? -39.938 23.461 19.840 1.00 82.38 339 ARG A O 1
ATOM 2684 N N . LYS A 1 340 ? -41.243 24.582 18.391 1.00 85.88 340 LYS A N 1
ATOM 2685 C CA . LYS A 1 340 ? -40.544 24.098 17.189 1.00 85.88 340 LYS A CA 1
ATOM 2686 C C . LYS A 1 340 ? -39.099 24.587 17.163 1.00 85.88 340 LYS A C 1
ATOM 2688 O O . LYS A 1 340 ? -38.214 23.786 16.877 1.00 85.88 340 LYS A O 1
ATOM 2693 N N . VAL A 1 341 ? -38.854 25.854 17.501 1.00 88.38 341 VAL A N 1
ATOM 2694 C CA . VAL A 1 341 ? -37.499 26.424 17.555 1.00 88.38 341 VAL A CA 1
ATOM 2695 C C . VAL A 1 341 ? -36.639 25.701 18.595 1.00 88.38 341 VAL A C 1
ATOM 2697 O O . VAL A 1 341 ? -35.527 25.295 18.268 1.00 88.38 341 VAL A O 1
ATOM 2700 N N . LEU A 1 342 ? -37.155 25.448 19.803 1.00 86.81 342 LEU A N 1
ATOM 2701 C CA . LEU A 1 342 ? -36.413 24.719 20.842 1.00 86.81 342 LEU A CA 1
ATOM 2702 C C . LEU A 1 342 ? -36.096 23.273 20.442 1.00 86.81 342 LEU A C 1
ATOM 2704 O O . LEU A 1 342 ? -34.964 22.822 20.616 1.00 86.81 342 LEU A O 1
ATOM 2708 N N . LEU A 1 343 ? -37.062 22.546 19.871 1.00 86.81 343 LEU A N 1
ATOM 2709 C CA . LEU A 1 343 ? -36.846 21.174 19.397 1.00 86.81 343 LEU A CA 1
ATOM 2710 C C . LEU A 1 343 ? -35.830 21.114 18.248 1.00 86.81 343 LEU A C 1
ATOM 2712 O O . LEU A 1 343 ? -34.990 20.213 18.216 1.00 86.81 343 LEU A O 1
ATOM 2716 N N . LEU A 1 344 ? -35.874 22.078 17.323 1.00 88.00 344 LEU A N 1
ATOM 2717 C CA . LEU A 1 344 ? -34.876 22.204 16.260 1.00 88.00 344 LEU A CA 1
ATOM 2718 C C . LEU A 1 344 ? -33.496 22.560 16.824 1.00 88.00 344 LEU A C 1
ATOM 2720 O O . LEU A 1 344 ? -32.508 21.980 16.382 1.00 88.00 344 LEU A O 1
ATOM 2724 N N . GLY A 1 345 ? -33.427 23.438 17.827 1.00 89.31 345 GLY A N 1
ATOM 2725 C CA . GLY A 1 345 ? -32.192 23.787 18.530 1.00 89.31 345 GLY A CA 1
ATOM 2726 C C . GLY A 1 345 ? -31.557 22.590 19.242 1.00 89.31 345 GLY A C 1
ATOM 2727 O O . GLY A 1 345 ? -30.365 22.345 19.071 1.00 89.31 345 GLY A O 1
ATOM 2728 N N . LEU A 1 346 ? -32.353 21.792 19.963 1.00 86.25 346 LEU A N 1
ATOM 2729 C CA . LEU A 1 346 ? -31.914 20.541 20.600 1.00 86.25 346 LEU A CA 1
ATOM 2730 C C . LEU A 1 346 ? -31.424 19.510 19.578 1.00 86.25 346 LEU A C 1
ATOM 2732 O O . LEU A 1 346 ? -30.411 18.844 19.786 1.00 86.25 346 LEU A O 1
ATOM 2736 N N . ARG A 1 347 ? -32.126 19.378 18.448 1.00 87.31 347 ARG A N 1
ATOM 2737 C CA . ARG A 1 347 ? -31.699 18.479 17.371 1.00 87.31 347 ARG A CA 1
ATOM 2738 C C . ARG A 1 347 ? -30.397 18.957 16.732 1.00 87.31 347 ARG A C 1
ATOM 2740 O O . ARG A 1 347 ? -29.519 18.142 16.466 1.00 87.31 347 ARG A O 1
ATOM 2747 N N . HIS A 1 348 ? -30.265 20.260 16.496 1.00 89.75 348 HIS A N 1
ATOM 2748 C CA . HIS A 1 348 ? -29.054 20.852 15.940 1.00 89.75 348 HIS A CA 1
ATOM 2749 C C . HIS A 1 348 ? -27.854 20.674 16.879 1.00 89.75 348 HIS A C 1
ATOM 2751 O O . HIS A 1 348 ? -26.789 20.264 16.422 1.00 89.75 348 HIS A O 1
ATOM 2757 N N . SER A 1 349 ? -28.020 20.907 18.185 1.00 88.94 349 SER A N 1
ATOM 2758 C CA . SER A 1 349 ? -26.944 20.711 19.163 1.00 88.94 349 SER A CA 1
ATOM 2759 C C . SER A 1 349 ? -26.535 19.241 19.300 1.00 88.94 349 SER A C 1
ATOM 2761 O O . SER A 1 349 ? -25.339 18.961 19.378 1.00 88.94 349 SER A O 1
ATOM 2763 N N . GLY A 1 350 ? -27.491 18.305 19.244 1.00 87.81 350 GLY A N 1
ATOM 2764 C CA . GLY A 1 350 ? -27.215 16.866 19.195 1.00 87.81 350 GLY A CA 1
ATOM 2765 C C . GLY A 1 350 ? -26.393 16.467 17.966 1.00 87.81 350 GLY A C 1
ATOM 2766 O O . GLY A 1 350 ? -25.341 15.850 18.108 1.00 87.81 350 GLY A O 1
ATOM 2767 N N . LEU A 1 351 ? -26.808 16.907 16.773 1.00 90.19 351 LEU A N 1
ATOM 2768 C CA . LEU A 1 351 ? -26.072 16.650 15.527 1.00 90.19 351 LEU A CA 1
ATOM 2769 C C . LEU A 1 351 ? -24.672 17.282 15.532 1.00 90.19 351 LEU A C 1
ATOM 2771 O O . LEU A 1 351 ? -23.718 16.681 15.045 1.00 90.19 351 LEU A O 1
ATOM 2775 N N . LEU A 1 352 ? -24.524 18.482 16.100 1.00 95.94 352 LEU A N 1
ATOM 2776 C CA . LEU A 1 352 ? -23.224 19.139 16.228 1.00 95.94 352 LEU A CA 1
ATOM 2777 C C . LEU A 1 352 ? -22.294 18.381 17.188 1.00 95.94 352 LEU A C 1
ATOM 2779 O O . LEU A 1 352 ? -21.096 18.282 16.923 1.00 95.94 352 LEU A O 1
ATOM 2783 N N . ALA A 1 353 ? -22.824 17.852 18.293 1.00 90.81 353 ALA A N 1
ATOM 2784 C CA . ALA A 1 353 ? -22.062 17.027 19.226 1.00 90.81 353 ALA A CA 1
ATOM 2785 C C . ALA A 1 353 ? -21.624 15.702 18.580 1.00 90.81 353 ALA A C 1
ATOM 2787 O O . ALA A 1 353 ? -20.463 15.319 18.718 1.00 90.81 353 ALA A O 1
ATOM 2788 N N . GLU A 1 354 ? -22.510 15.050 17.822 1.00 89.94 354 GLU A N 1
ATOM 2789 C CA . GLU A 1 354 ? -22.183 13.844 17.050 1.00 89.94 354 GLU A CA 1
ATOM 2790 C C . GLU A 1 354 ? -21.100 14.115 16.002 1.00 89.94 354 GLU A C 1
ATOM 2792 O O . GLU A 1 354 ? -20.127 13.369 15.927 1.00 89.94 354 GLU A O 1
ATOM 2797 N N . LEU A 1 355 ? -21.207 15.213 15.246 1.00 94.00 355 LEU A N 1
ATOM 2798 C CA . LEU A 1 355 ? -20.190 15.603 14.267 1.00 94.00 355 LEU A CA 1
ATOM 2799 C C . LEU A 1 355 ? -18.833 15.835 14.941 1.00 94.00 355 LEU A C 1
ATOM 2801 O O . LEU A 1 355 ? -17.822 15.322 14.465 1.00 94.00 355 LEU A O 1
ATOM 2805 N N . LYS A 1 356 ? -18.797 16.556 16.070 1.00 95.56 356 LYS A N 1
ATOM 2806 C CA . LYS A 1 356 ? -17.561 16.774 16.842 1.00 95.56 356 LYS A CA 1
ATOM 2807 C C . LYS A 1 356 ? -16.961 15.464 17.354 1.00 95.56 356 LYS A C 1
ATOM 2809 O O . LYS A 1 356 ? -15.750 15.288 17.256 1.00 95.56 356 LYS A O 1
ATOM 2814 N N . ALA A 1 357 ? -17.785 14.547 17.864 1.00 91.81 357 ALA A N 1
ATOM 2815 C CA . ALA A 1 357 ? -17.330 13.243 18.343 1.00 91.81 357 ALA A CA 1
ATOM 2816 C C . ALA A 1 357 ? -16.778 12.376 17.203 1.00 91.81 357 ALA A C 1
ATOM 2818 O O . ALA A 1 357 ? -15.711 11.785 17.347 1.00 91.81 357 ALA A O 1
ATOM 2819 N N . LEU A 1 358 ? -17.457 12.346 16.052 1.00 93.06 358 LEU A N 1
ATOM 2820 C CA . LEU A 1 358 ? -16.975 11.652 14.856 1.00 93.06 358 LEU A CA 1
ATOM 2821 C C . LEU A 1 358 ? -15.670 12.261 14.341 1.00 93.06 358 LEU A C 1
ATOM 2823 O O . LEU A 1 358 ? -14.767 11.525 13.953 1.00 93.06 358 LEU A O 1
ATOM 2827 N N . HIS A 1 359 ? -15.539 13.588 14.379 1.00 96.44 359 HIS A N 1
ATOM 2828 C CA . HIS A 1 359 ? -14.305 14.258 13.990 1.00 96.44 359 HIS A CA 1
ATOM 2829 C C . HIS A 1 359 ? -13.148 13.905 14.936 1.00 96.44 359 HIS A C 1
ATOM 2831 O O . HIS A 1 359 ? -12.083 13.514 14.464 1.00 96.44 359 HIS A O 1
ATOM 2837 N N . ALA A 1 360 ? -13.367 13.939 16.253 1.00 94.81 360 ALA A N 1
ATOM 2838 C CA . ALA A 1 360 ? -12.369 13.521 17.238 1.00 94.81 360 ALA A CA 1
ATOM 2839 C C . ALA A 1 360 ? -11.949 12.053 17.042 1.00 94.81 360 ALA A C 1
ATOM 2841 O O . ALA A 1 360 ? -10.760 11.762 16.954 1.00 94.81 360 ALA A O 1
ATOM 2842 N N . GLN A 1 361 ? -12.910 11.141 16.855 1.00 93.94 361 GLN A N 1
ATOM 2843 C CA . GLN A 1 361 ? -12.622 9.730 16.569 1.00 93.94 361 GLN A CA 1
ATOM 2844 C C . GLN A 1 361 ? -11.848 9.549 15.262 1.00 93.94 361 GLN A C 1
ATOM 2846 O O . GLN A 1 361 ? -10.935 8.729 15.199 1.00 93.94 361 GLN A O 1
ATOM 2851 N N . SER A 1 362 ? -12.183 10.312 14.217 1.00 91.62 362 SER A N 1
ATOM 2852 C CA . SER A 1 362 ? -11.444 10.258 12.953 1.00 91.62 362 SER A CA 1
ATOM 2853 C C . SER A 1 362 ? -9.990 10.703 13.129 1.00 91.62 362 SER A C 1
ATOM 2855 O O . SER A 1 362 ? -9.096 10.018 12.646 1.00 91.62 362 SER A O 1
ATOM 2857 N N . GLN A 1 363 ? -9.740 11.760 13.910 1.00 96.50 363 GLN A N 1
ATOM 2858 C CA . GLN A 1 363 ? -8.389 12.242 14.210 1.00 96.50 363 GLN A CA 1
ATOM 2859 C C . GLN A 1 363 ? -7.599 11.249 15.074 1.00 96.50 363 GLN A C 1
ATOM 2861 O O . GLN A 1 363 ? -6.427 10.982 14.805 1.00 96.50 363 GLN A O 1
ATOM 2866 N N . GLU A 1 364 ? -8.230 10.660 16.093 1.00 94.94 364 GLU A N 1
ATOM 2867 C CA . GLU A 1 364 ? -7.616 9.616 16.918 1.00 94.94 364 GLU A CA 1
ATOM 2868 C C . GLU A 1 364 ? -7.233 8.401 16.068 1.00 94.94 364 GLU A C 1
ATOM 2870 O O . GLU A 1 364 ? -6.099 7.923 16.146 1.00 94.94 364 GLU A O 1
ATOM 2875 N N . LEU A 1 365 ? -8.135 7.941 15.197 1.00 93.00 365 LEU A N 1
ATOM 2876 C CA . LEU A 1 365 ? -7.861 6.837 14.282 1.00 93.00 365 LEU A CA 1
ATOM 2877 C C . LEU A 1 365 ? -6.754 7.185 13.288 1.00 93.00 365 LEU A C 1
ATOM 2879 O O . LEU A 1 365 ? -5.855 6.371 13.098 1.00 93.00 365 LEU A O 1
ATOM 2883 N N . GLU A 1 366 ? -6.762 8.376 12.694 1.00 94.56 366 GLU A N 1
ATOM 2884 C CA . GLU A 1 366 ? -5.694 8.836 11.800 1.00 94.56 366 GLU A CA 1
ATOM 2885 C C . GLU A 1 366 ? -4.337 8.874 12.510 1.00 94.56 366 GLU A C 1
ATOM 2887 O O . GLU A 1 366 ? -3.348 8.368 11.973 1.00 94.56 366 GLU A O 1
ATOM 2892 N N . SER A 1 367 ? -4.284 9.389 13.741 1.00 95.56 367 SER A N 1
ATOM 2893 C CA . SER A 1 367 ? -3.050 9.426 14.531 1.00 95.56 367 SER A CA 1
ATOM 2894 C C . SER A 1 367 ? -2.550 8.021 14.895 1.00 95.56 367 SER A C 1
ATOM 2896 O O . SER A 1 367 ? -1.371 7.718 14.698 1.00 95.56 367 SER A O 1
ATOM 2898 N N . ALA A 1 368 ? -3.440 7.122 15.327 1.00 93.62 368 ALA A N 1
ATOM 2899 C CA . ALA A 1 368 ? -3.108 5.736 15.651 1.00 93.62 368 ALA A CA 1
ATOM 2900 C C . ALA A 1 368 ? -2.664 4.953 14.407 1.00 93.62 368 ALA A C 1
ATOM 2902 O O . ALA A 1 368 ? -1.726 4.153 14.457 1.00 93.62 368 ALA A O 1
ATOM 2903 N N . VAL A 1 369 ? -3.313 5.194 13.267 1.00 93.00 369 VAL A N 1
ATOM 2904 C CA . VAL A 1 369 ? -2.926 4.635 11.971 1.00 93.00 369 VAL A CA 1
ATOM 2905 C C . VAL A 1 369 ? -1.555 5.173 11.564 1.00 93.00 369 VAL A C 1
ATOM 2907 O O . VAL A 1 369 ? -0.698 4.376 11.186 1.00 93.00 369 VAL A O 1
ATOM 2910 N N . GLY A 1 370 ? -1.298 6.475 11.695 1.00 95.12 370 GLY A N 1
ATOM 2911 C CA . GLY A 1 370 ? 0.008 7.083 11.432 1.00 95.12 370 GLY A CA 1
ATOM 2912 C C . GLY A 1 370 ? 1.125 6.464 12.278 1.00 95.12 370 GLY A C 1
ATOM 2913 O O . GLY A 1 370 ? 2.139 6.022 11.733 1.00 95.12 370 GLY A O 1
ATOM 2914 N N . GLN A 1 371 ? 0.908 6.330 13.589 1.00 95.69 371 GLN A N 1
ATOM 2915 C CA . GLN A 1 371 ? 1.846 5.679 14.512 1.00 95.69 371 GLN A CA 1
ATOM 2916 C C . GLN A 1 371 ? 2.106 4.213 14.136 1.00 95.69 371 GLN A C 1
ATOM 2918 O O . GLN A 1 371 ? 3.259 3.787 14.055 1.00 95.69 371 GLN A O 1
ATOM 2923 N N . ARG A 1 372 ? 1.057 3.438 13.829 1.00 93.81 372 ARG A N 1
ATOM 2924 C CA . ARG A 1 372 ? 1.206 2.042 13.382 1.00 93.81 372 ARG A CA 1
ATOM 2925 C C . ARG A 1 372 ? 1.980 1.933 12.071 1.00 93.81 372 ARG A C 1
ATOM 2927 O O . ARG A 1 372 ? 2.809 1.038 11.938 1.00 93.81 372 ARG A O 1
ATOM 2934 N N . HIS A 1 373 ? 1.763 2.840 11.121 1.00 95.69 373 HIS A N 1
ATOM 2935 C CA . HIS A 1 373 ? 2.529 2.864 9.873 1.00 95.69 373 HIS A CA 1
ATOM 2936 C C . HIS A 1 373 ? 4.014 3.159 10.109 1.00 95.69 373 HIS A C 1
ATOM 2938 O O . HIS A 1 373 ? 4.856 2.545 9.453 1.00 95.69 373 HIS A O 1
ATOM 2944 N N . LEU A 1 374 ? 4.350 4.052 11.045 1.00 96.44 374 LEU A N 1
ATOM 2945 C CA . LEU A 1 374 ? 5.742 4.299 11.435 1.00 96.44 374 LEU A CA 1
ATOM 2946 C C . LEU A 1 374 ? 6.384 3.037 12.024 1.00 96.44 374 LEU A C 1
ATOM 2948 O O . LEU A 1 374 ? 7.425 2.603 11.531 1.00 96.44 374 LEU A O 1
ATOM 2952 N N . LEU A 1 375 ? 5.717 2.381 12.978 1.00 96.00 375 LEU A N 1
ATOM 2953 C CA . LEU A 1 375 ? 6.203 1.129 13.570 1.00 96.00 375 LEU A CA 1
ATOM 2954 C C . LEU A 1 375 ? 6.373 0.016 12.524 1.00 96.00 375 LEU A C 1
ATOM 2956 O O . LEU A 1 375 ? 7.362 -0.717 12.540 1.00 96.00 375 LEU A O 1
ATOM 2960 N N . LEU A 1 376 ? 5.445 -0.097 11.571 1.00 95.44 376 LEU A N 1
ATOM 2961 C CA . LEU A 1 376 ? 5.554 -1.060 10.474 1.00 95.44 376 LEU A CA 1
ATOM 2962 C C . LEU A 1 376 ? 6.746 -0.764 9.559 1.00 95.44 376 LEU A C 1
ATOM 2964 O O . LEU A 1 376 ? 7.453 -1.698 9.180 1.00 95.44 376 LEU A O 1
ATOM 2968 N N . ARG A 1 377 ? 7.011 0.507 9.232 1.00 96.12 377 ARG A N 1
ATOM 2969 C CA . ARG A 1 377 ? 8.197 0.898 8.448 1.00 96.12 377 ARG A CA 1
ATOM 2970 C C . ARG A 1 377 ? 9.486 0.557 9.185 1.00 96.12 377 ARG A C 1
ATOM 2972 O O . ARG A 1 377 ? 10.404 0.008 8.580 1.00 96.12 377 ARG A O 1
ATOM 2979 N N . GLU A 1 378 ? 9.548 0.809 10.488 1.00 95.44 378 GLU A N 1
ATOM 2980 C CA . GLU A 1 378 ? 10.704 0.436 11.307 1.00 95.44 378 GLU A CA 1
ATOM 2981 C C . GLU A 1 378 ? 10.921 -1.079 11.346 1.00 95.44 378 GLU A C 1
ATOM 2983 O O . GLU A 1 378 ? 12.055 -1.550 11.213 1.00 95.44 378 GLU A O 1
ATOM 2988 N N . LEU A 1 379 ? 9.846 -1.859 11.487 1.00 95.50 379 LEU A N 1
ATOM 2989 C CA . LEU A 1 379 ? 9.909 -3.320 11.445 1.00 95.50 379 LEU A CA 1
ATOM 2990 C C . LEU A 1 379 ? 10.344 -3.835 10.069 1.00 95.50 379 LEU A C 1
ATOM 2992 O O . LEU A 1 379 ? 11.176 -4.739 9.986 1.00 95.50 379 LEU A O 1
ATOM 2996 N N . GLN A 1 380 ? 9.850 -3.240 8.984 1.00 95.31 380 GLN A N 1
ATOM 2997 C CA . GLN A 1 380 ? 10.285 -3.570 7.625 1.00 95.31 380 GLN A CA 1
ATOM 2998 C C . GLN A 1 380 ? 11.763 -3.226 7.405 1.00 95.31 380 GLN A C 1
ATOM 3000 O O . GLN A 1 380 ? 12.503 -4.053 6.871 1.00 95.31 380 GLN A O 1
ATOM 3005 N N . ALA A 1 381 ? 12.228 -2.074 7.892 1.00 93.94 381 ALA A N 1
ATOM 3006 C CA . ALA A 1 381 ? 13.638 -1.695 7.846 1.00 93.94 381 ALA A CA 1
ATOM 3007 C C . ALA A 1 381 ? 14.517 -2.644 8.681 1.00 93.94 381 ALA A C 1
ATOM 3009 O O . ALA A 1 381 ? 15.616 -3.013 8.265 1.00 93.94 381 ALA A O 1
ATOM 3010 N N . LYS A 1 382 ? 14.048 -3.091 9.856 1.00 95.69 382 LYS A N 1
ATOM 3011 C CA . LYS A 1 382 ? 14.717 -4.144 10.646 1.00 95.69 382 LYS A CA 1
ATOM 3012 C C . LYS A 1 382 ? 14.792 -5.456 9.861 1.00 95.69 382 LYS A C 1
ATOM 3014 O O . LYS A 1 382 ? 15.864 -6.050 9.787 1.00 95.69 382 LYS A O 1
ATOM 3019 N N . ARG A 1 383 ? 13.700 -5.878 9.217 1.00 95.81 383 ARG A N 1
ATOM 3020 C CA . ARG A 1 383 ? 13.670 -7.087 8.378 1.00 95.81 383 ARG A CA 1
ATOM 3021 C C . ARG A 1 383 ? 14.641 -6.995 7.200 1.00 95.81 383 ARG A C 1
ATOM 3023 O O . ARG A 1 383 ? 15.378 -7.945 6.965 1.00 95.81 383 ARG A O 1
ATOM 3030 N N . GLN A 1 384 ? 14.672 -5.873 6.483 1.00 95.50 384 GLN A N 1
ATOM 3031 C CA . GLN A 1 384 ? 15.604 -5.663 5.370 1.00 95.50 384 GLN A CA 1
ATOM 3032 C C . GLN A 1 384 ? 17.059 -5.705 5.833 1.00 95.50 384 GLN A C 1
ATOM 3034 O O . GLN A 1 384 ? 17.858 -6.402 5.215 1.00 95.50 384 GLN A O 1
ATOM 3039 N N . ARG A 1 385 ? 17.386 -5.059 6.962 1.00 97.25 385 ARG A N 1
ATOM 3040 C CA . ARG A 1 385 ? 18.719 -5.168 7.574 1.00 97.25 385 ARG A CA 1
ATOM 3041 C C . ARG A 1 385 ? 19.081 -6.620 7.871 1.00 97.25 385 ARG A C 1
ATOM 3043 O O . ARG A 1 385 ? 20.174 -7.046 7.529 1.00 97.25 385 ARG A O 1
ATOM 3050 N N . ILE A 1 386 ? 18.169 -7.401 8.453 1.00 95.19 386 ILE A N 1
ATOM 3051 C CA . ILE A 1 386 ? 18.405 -8.829 8.727 1.00 95.19 386 ILE A CA 1
ATOM 3052 C C . ILE A 1 386 ? 18.655 -9.615 7.431 1.00 95.19 386 ILE A C 1
ATOM 3054 O O . ILE A 1 386 ? 19.524 -10.482 7.409 1.00 95.19 386 ILE A O 1
ATOM 3058 N N . LEU A 1 387 ? 17.923 -9.328 6.352 1.00 96.25 387 LEU A N 1
ATOM 3059 C CA . LEU A 1 387 ? 18.121 -9.995 5.060 1.00 96.25 387 LEU A CA 1
ATOM 3060 C C . LEU A 1 387 ? 19.460 -9.623 4.410 1.00 96.25 387 LEU A C 1
ATOM 3062 O O . LEU A 1 387 ? 20.169 -10.514 3.956 1.00 96.25 387 LEU A O 1
ATOM 3066 N N . GLN A 1 388 ? 19.837 -8.343 4.430 1.00 96.88 388 GLN A N 1
ATOM 3067 C CA . GLN A 1 388 ? 21.152 -7.883 3.967 1.00 96.88 388 GLN A CA 1
ATOM 3068 C C . GLN A 1 388 ? 22.280 -8.539 4.766 1.00 96.88 388 GLN A C 1
ATOM 3070 O O . GLN A 1 388 ? 23.258 -9.007 4.191 1.00 96.88 388 GLN A O 1
ATOM 3075 N N . TRP A 1 389 ? 22.122 -8.634 6.089 1.00 97.25 389 TRP A N 1
ATOM 3076 C CA . TRP A 1 389 ? 23.073 -9.341 6.943 1.00 97.25 389 TRP A CA 1
ATOM 3077 C C . TRP A 1 389 ? 23.180 -10.823 6.589 1.00 97.25 389 TRP A C 1
ATOM 3079 O O . TRP A 1 389 ? 24.288 -11.347 6.555 1.00 97.25 389 TRP A O 1
ATOM 3089 N N . ARG A 1 390 ? 22.066 -11.500 6.285 1.00 96.69 390 ARG A N 1
ATOM 3090 C CA . ARG A 1 390 ? 22.095 -12.900 5.829 1.00 96.69 390 ARG A CA 1
ATOM 3091 C C . ARG A 1 390 ? 22.856 -13.056 4.514 1.00 96.69 390 ARG A C 1
ATOM 3093 O O . ARG A 1 390 ? 23.720 -13.918 4.445 1.00 96.69 390 ARG A O 1
ATOM 3100 N N . GLN A 1 391 ? 22.602 -12.195 3.530 1.00 95.81 391 GLN A N 1
ATOM 3101 C CA . GLN A 1 391 ? 23.327 -12.205 2.253 1.00 95.81 391 GLN A CA 1
ATOM 3102 C C . GLN A 1 391 ? 24.825 -11.965 2.449 1.00 95.81 391 GLN A C 1
ATOM 3104 O O . GLN A 1 391 ? 25.643 -12.718 1.938 1.00 95.81 391 GLN A O 1
ATOM 3109 N N . LEU A 1 392 ? 25.193 -10.976 3.268 1.00 97.69 392 LEU A N 1
ATOM 3110 C CA . LEU A 1 392 ? 26.594 -10.703 3.589 1.00 97.69 392 LEU A CA 1
ATOM 3111 C C . LEU A 1 392 ? 27.267 -11.913 4.253 1.00 97.69 392 LEU A C 1
ATOM 3113 O O . LEU A 1 392 ? 28.420 -12.224 3.952 1.00 97.69 392 LEU A O 1
ATOM 3117 N N . VAL A 1 393 ? 26.556 -12.608 5.145 1.00 97.56 393 VAL A N 1
ATOM 3118 C CA . VAL A 1 393 ? 27.041 -13.848 5.765 1.00 97.56 393 VAL A CA 1
ATOM 3119 C C . VAL A 1 393 ? 27.205 -14.960 4.724 1.00 97.56 393 VAL A C 1
ATOM 3121 O O . VAL A 1 393 ? 28.224 -15.645 4.746 1.00 97.56 393 VAL A O 1
ATOM 3124 N N . GLU A 1 394 ? 26.264 -15.122 3.794 1.00 97.19 394 GLU A N 1
ATOM 3125 C CA . GLU A 1 394 ? 26.339 -16.109 2.705 1.00 97.19 394 GLU A CA 1
ATOM 3126 C C . GLU A 1 394 ? 27.507 -15.829 1.745 1.00 97.19 394 GLU A C 1
ATOM 3128 O O . GLU A 1 394 ? 28.302 -16.732 1.475 1.00 97.19 394 GLU A O 1
ATOM 3133 N N . ASP A 1 395 ? 27.686 -14.580 1.311 1.00 97.56 395 ASP A N 1
ATOM 3134 C CA . ASP A 1 395 ? 28.808 -14.154 0.465 1.00 97.56 395 ASP A CA 1
ATOM 3135 C C . ASP A 1 395 ? 30.148 -14.406 1.159 1.00 97.56 395 ASP A C 1
ATOM 3137 O O . ASP A 1 395 ? 31.110 -14.898 0.556 1.00 97.56 395 ASP A O 1
ATOM 3141 N N . ARG A 1 396 ? 30.223 -14.099 2.460 1.00 97.12 396 ARG A N 1
ATOM 3142 C CA . ARG A 1 396 ? 31.430 -14.350 3.247 1.00 97.12 396 ARG A CA 1
ATOM 3143 C C . ARG A 1 396 ? 31.691 -15.845 3.400 1.00 97.12 396 ARG A C 1
ATOM 3145 O O . ARG A 1 396 ? 32.846 -16.261 3.300 1.00 97.12 396 ARG A O 1
ATOM 3152 N N . GLN A 1 397 ? 30.646 -16.651 3.586 1.00 97.44 397 GLN A N 1
ATOM 3153 C CA . GLN A 1 397 ? 30.743 -18.110 3.612 1.00 97.44 397 GLN A CA 1
ATOM 3154 C C . GLN A 1 397 ? 31.282 -18.648 2.275 1.00 97.44 397 GLN A C 1
ATOM 3156 O O . GLN A 1 397 ? 32.130 -19.540 2.279 1.00 97.44 397 GLN A O 1
ATOM 3161 N N . GLU A 1 398 ? 30.856 -18.092 1.138 1.00 96.69 398 GLU A N 1
ATOM 3162 C CA . GLU A 1 398 ? 31.335 -18.496 -0.189 1.00 96.69 398 GLU A CA 1
ATOM 3163 C C . GLU A 1 398 ? 32.794 -18.088 -0.430 1.00 96.69 398 GLU A C 1
ATOM 3165 O O . GLU A 1 398 ? 33.598 -18.902 -0.887 1.00 96.69 398 GLU A O 1
ATOM 3170 N N . GLN A 1 399 ? 33.192 -16.878 -0.024 1.00 97.38 399 GLN A N 1
ATOM 3171 C CA . GLN A 1 399 ? 34.602 -16.466 -0.042 1.00 97.38 399 GLN A CA 1
ATOM 3172 C C . GLN A 1 399 ? 35.473 -17.420 0.781 1.00 97.38 399 GLN A C 1
ATOM 3174 O O . GLN A 1 399 ? 36.545 -17.829 0.330 1.00 97.38 399 GLN A O 1
ATOM 3179 N N . ILE A 1 400 ? 35.004 -17.822 1.967 1.00 96.81 400 ILE A N 1
ATOM 3180 C CA . ILE A 1 400 ? 35.695 -18.811 2.801 1.00 96.81 400 ILE A CA 1
ATOM 3181 C C . ILE A 1 400 ? 35.804 -20.155 2.063 1.00 96.81 400 ILE A C 1
ATOM 3183 O O . ILE A 1 400 ? 36.886 -20.743 2.043 1.00 96.81 400 ILE A O 1
ATOM 3187 N N . ARG A 1 401 ? 34.743 -20.633 1.399 1.00 97.50 401 ARG A N 1
ATOM 3188 C CA . ARG A 1 401 ? 34.793 -21.872 0.595 1.00 97.50 401 ARG A CA 1
ATOM 3189 C C . ARG A 1 401 ? 35.796 -21.783 -0.557 1.00 97.50 401 ARG A C 1
ATOM 3191 O O . ARG A 1 401 ? 36.560 -22.727 -0.765 1.00 97.50 401 ARG A O 1
ATOM 3198 N N . LEU A 1 402 ? 35.840 -20.660 -1.276 1.00 97.12 402 LEU A N 1
ATOM 3199 C CA . LEU A 1 402 ? 36.809 -20.429 -2.352 1.00 97.12 402 LEU A CA 1
ATOM 3200 C C . LEU A 1 402 ? 38.246 -20.414 -1.826 1.00 97.12 402 LEU A C 1
ATOM 3202 O O . LEU A 1 402 ? 39.118 -21.028 -2.442 1.00 97.12 402 LEU A O 1
ATOM 3206 N N . LEU A 1 403 ? 38.489 -19.787 -0.672 1.00 97.69 403 LEU A N 1
ATOM 3207 C CA . LEU A 1 403 ? 39.795 -19.811 -0.007 1.00 97.69 403 LEU A CA 1
ATOM 3208 C C . LEU A 1 403 ? 40.190 -21.228 0.417 1.00 97.69 403 LEU A C 1
ATOM 3210 O O . LEU A 1 403 ? 41.327 -21.635 0.185 1.00 97.69 403 LEU A O 1
ATOM 3214 N N . ILE A 1 404 ? 39.260 -22.012 0.972 1.00 96.12 404 ILE A N 1
ATOM 3215 C CA . ILE A 1 404 ? 39.498 -23.423 1.312 1.00 96.12 404 ILE A CA 1
ATOM 3216 C C . ILE A 1 404 ? 39.874 -24.218 0.052 1.00 96.12 404 ILE A C 1
ATOM 3218 O O . ILE A 1 404 ? 40.869 -24.948 0.057 1.00 96.12 404 ILE A O 1
ATOM 3222 N N . LYS A 1 405 ? 39.137 -24.040 -1.052 1.00 96.62 405 LYS A N 1
ATOM 3223 C CA . LYS A 1 405 ? 39.425 -24.700 -2.334 1.00 96.62 405 LYS A CA 1
ATOM 3224 C C . LYS A 1 405 ? 40.783 -24.274 -2.897 1.00 96.62 405 LYS A C 1
ATOM 3226 O O . LYS A 1 405 ? 41.582 -25.136 -3.261 1.00 96.62 405 LYS A O 1
ATOM 3231 N N . GLY A 1 406 ? 41.077 -22.975 -2.917 1.00 96.19 406 GLY A N 1
ATOM 3232 C CA . GLY A 1 406 ? 42.366 -22.430 -3.344 1.00 96.19 406 GLY A CA 1
ATOM 3233 C C . GLY A 1 406 ? 43.528 -22.994 -2.525 1.00 96.19 406 GLY A C 1
ATOM 3234 O O . GLY A 1 406 ? 44.483 -23.514 -3.096 1.00 96.19 406 GLY A O 1
ATOM 3235 N N . ASN A 1 407 ? 43.399 -23.010 -1.196 1.00 96.44 407 ASN A N 1
ATOM 3236 C CA . ASN A 1 407 ? 44.392 -23.596 -0.296 1.00 96.44 407 ASN A CA 1
ATOM 3237 C C . ASN A 1 407 ? 44.586 -25.095 -0.542 1.00 96.44 407 ASN A C 1
ATOM 3239 O O . ASN A 1 407 ? 45.722 -25.565 -0.547 1.00 96.44 407 ASN A O 1
ATOM 3243 N N . SER A 1 408 ? 43.513 -25.850 -0.791 1.00 95.75 408 SER A N 1
ATOM 3244 C CA . SER A 1 408 ? 43.622 -27.278 -1.116 1.00 95.75 408 SER A CA 1
ATOM 3245 C C . SER A 1 408 ? 44.368 -27.529 -2.438 1.00 95.75 408 SER A C 1
ATOM 3247 O O . SER A 1 408 ? 45.213 -28.426 -2.515 1.00 95.75 408 SER A O 1
ATOM 3249 N N . ALA A 1 409 ? 44.143 -26.693 -3.459 1.00 95.00 409 ALA A N 1
ATOM 3250 C CA . ALA A 1 409 ? 44.851 -26.772 -4.735 1.00 95.00 409 ALA A CA 1
ATOM 3251 C C . ALA A 1 409 ? 46.331 -26.391 -4.583 1.00 95.00 409 ALA A C 1
ATOM 3253 O O . ALA A 1 409 ? 47.200 -27.106 -5.083 1.00 95.00 409 ALA A O 1
ATOM 3254 N N . SER A 1 410 ? 46.626 -25.318 -3.844 1.00 94.19 410 SER A N 1
ATOM 3255 C CA . SER A 1 410 ? 47.997 -24.914 -3.512 1.00 94.19 410 SER A CA 1
ATOM 3256 C C . SER A 1 410 ? 48.727 -26.003 -2.730 1.00 94.19 410 SER A C 1
ATOM 3258 O O . SER A 1 410 ? 49.848 -26.350 -3.088 1.00 94.19 410 SER A O 1
ATOM 3260 N N . LYS A 1 411 ? 48.075 -26.619 -1.733 1.00 95.31 411 LYS A N 1
ATOM 3261 C CA . LYS A 1 411 ? 48.625 -27.762 -0.988 1.00 95.31 411 LYS A CA 1
ATOM 3262 C C . LYS A 1 411 ? 48.965 -28.931 -1.918 1.00 95.31 411 LYS A C 1
ATOM 3264 O O . LYS A 1 411 ? 50.037 -29.503 -1.785 1.00 95.31 411 LYS A O 1
ATOM 3269 N N . THR A 1 412 ? 48.095 -29.236 -2.881 1.00 92.94 412 THR A N 1
ATOM 3270 C CA . THR A 1 412 ? 48.318 -30.312 -3.866 1.00 92.94 412 THR A CA 1
ATOM 3271 C C . THR A 1 412 ? 49.480 -30.002 -4.818 1.00 92.94 412 THR A C 1
ATOM 3273 O O . THR A 1 412 ? 50.247 -30.890 -5.177 1.00 92.94 412 THR A O 1
ATOM 3276 N N . ARG A 1 413 ? 49.646 -28.739 -5.235 1.00 91.00 413 ARG A N 1
ATOM 3277 C CA . ARG A 1 413 ? 50.804 -28.320 -6.047 1.00 91.00 413 ARG A CA 1
ATOM 3278 C C . ARG A 1 413 ? 52.098 -28.384 -5.244 1.00 91.00 413 ARG A C 1
ATOM 3280 O O . ARG A 1 413 ? 53.092 -28.895 -5.740 1.00 91.00 413 ARG A O 1
ATOM 3287 N N . LEU A 1 414 ? 52.068 -27.920 -3.996 1.00 92.62 414 LEU A N 1
ATOM 3288 C CA . LEU A 1 414 ? 53.217 -27.983 -3.096 1.00 92.62 414 LEU A CA 1
ATOM 3289 C C . LEU A 1 414 ? 53.616 -29.422 -2.761 1.00 92.62 414 LEU A C 1
ATOM 3291 O O . LEU A 1 414 ? 54.801 -29.674 -2.604 1.00 92.62 414 LEU A O 1
ATOM 3295 N N . SER A 1 415 ? 52.674 -30.367 -2.686 1.00 90.38 415 SER A N 1
ATOM 3296 C CA . SER A 1 415 ? 53.020 -31.784 -2.522 1.00 90.38 415 SER A CA 1
ATOM 3297 C C . SER A 1 415 ? 53.624 -32.406 -3.786 1.00 90.38 415 SER A C 1
ATOM 3299 O O . SER A 1 415 ? 54.441 -33.306 -3.660 1.00 90.38 415 SER A O 1
ATOM 3301 N N . ARG A 1 416 ? 53.265 -31.922 -4.986 1.00 91.19 416 ARG A N 1
ATOM 3302 C CA . ARG A 1 416 ? 53.834 -32.392 -6.266 1.00 91.19 416 ARG A CA 1
ATOM 3303 C C . ARG A 1 416 ? 55.186 -31.766 -6.603 1.00 91.19 416 ARG A C 1
ATOM 3305 O O . ARG A 1 416 ? 56.014 -32.423 -7.214 1.00 91.19 416 ARG A O 1
ATOM 3312 N N . GLY A 1 417 ? 55.435 -30.523 -6.186 1.00 89.38 417 GLY A N 1
ATOM 3313 C CA . GLY A 1 417 ? 56.691 -29.815 -6.462 1.00 89.38 417 GLY A CA 1
ATOM 3314 C C . GLY A 1 417 ? 57.961 -30.612 -6.110 1.00 89.38 417 GLY A C 1
ATOM 3315 O O . GLY A 1 417 ? 58.855 -30.687 -6.945 1.00 89.38 417 GLY A O 1
ATOM 3316 N N . PRO A 1 418 ? 58.059 -31.256 -4.929 1.00 90.25 418 PRO A N 1
ATOM 3317 C CA . PRO A 1 418 ? 59.181 -32.126 -4.586 1.00 90.25 418 PRO A CA 1
ATOM 3318 C C . PRO A 1 418 ? 59.338 -33.313 -5.538 1.00 90.25 418 PRO A C 1
ATOM 3320 O O . PRO A 1 418 ? 60.457 -33.615 -5.934 1.00 90.25 418 PRO A O 1
ATOM 3323 N N . GLU A 1 419 ? 58.238 -33.960 -5.933 1.00 90.44 419 GLU A N 1
ATOM 3324 C CA . GLU A 1 419 ? 58.258 -35.074 -6.891 1.00 90.44 419 GLU A CA 1
ATOM 3325 C C . GLU A 1 419 ? 58.744 -34.604 -8.269 1.00 90.44 419 GLU A C 1
ATOM 3327 O O . GLU A 1 419 ? 59.579 -35.261 -8.885 1.00 90.44 419 GLU A O 1
ATOM 3332 N N . GLU A 1 420 ? 58.288 -33.435 -8.727 1.00 90.50 420 GLU A N 1
ATOM 3333 C CA . GLU A 1 420 ? 58.730 -32.815 -9.983 1.00 90.50 420 GLU A CA 1
ATOM 3334 C C . GLU A 1 420 ? 60.220 -32.431 -9.938 1.00 90.50 420 GLU A C 1
ATOM 3336 O O . GLU A 1 420 ? 60.950 -32.660 -10.904 1.00 90.50 420 GLU A O 1
ATOM 3341 N N . VAL A 1 421 ? 60.699 -31.889 -8.812 1.00 91.62 421 VAL A N 1
ATOM 3342 C CA . VAL A 1 421 ? 62.118 -31.550 -8.611 1.00 91.62 421 VAL A CA 1
ATOM 3343 C C . VAL A 1 421 ? 62.985 -32.806 -8.572 1.00 91.62 421 VAL A C 1
ATOM 3345 O O . VAL A 1 421 ? 64.026 -32.833 -9.225 1.00 91.62 421 VAL A O 1
ATOM 3348 N N . LEU A 1 422 ? 62.563 -33.853 -7.858 1.00 91.94 422 LEU A N 1
ATOM 3349 C CA . LEU A 1 422 ? 63.267 -35.138 -7.835 1.00 91.94 422 LEU A CA 1
ATOM 3350 C C . LEU A 1 422 ? 63.320 -35.760 -9.235 1.00 91.94 422 LEU A C 1
ATOM 3352 O O . LEU A 1 422 ? 64.396 -36.141 -9.685 1.00 91.94 422 LEU A O 1
ATOM 3356 N N . ALA A 1 423 ? 62.207 -35.749 -9.974 1.00 91.06 423 ALA A N 1
ATOM 3357 C CA . ALA A 1 423 ? 62.170 -36.230 -11.353 1.00 91.06 423 ALA A CA 1
ATOM 3358 C C . ALA A 1 423 ? 63.127 -35.450 -12.274 1.00 91.06 423 ALA A C 1
ATOM 3360 O O . ALA A 1 423 ? 63.774 -36.042 -13.138 1.00 91.06 423 ALA A O 1
ATOM 3361 N N . LEU A 1 424 ? 63.256 -34.129 -12.094 1.00 91.06 424 LEU A N 1
ATOM 3362 C CA . LEU A 1 424 ? 64.228 -33.317 -12.834 1.00 91.06 424 LEU A CA 1
ATOM 3363 C C . LEU A 1 424 ? 65.677 -33.633 -12.442 1.00 91.06 424 LEU A C 1
ATOM 3365 O O . LEU A 1 424 ? 66.539 -33.686 -13.324 1.00 91.06 424 LEU A O 1
ATOM 3369 N N . ILE A 1 425 ? 65.954 -33.848 -11.152 1.00 91.50 425 ILE A N 1
ATOM 3370 C CA . ILE A 1 425 ? 67.278 -34.260 -10.664 1.00 91.50 425 ILE A CA 1
ATOM 3371 C C . ILE A 1 425 ? 67.665 -35.598 -11.301 1.00 91.50 425 ILE A C 1
ATOM 3373 O O . ILE A 1 425 ? 68.729 -35.676 -11.918 1.00 91.50 425 ILE A O 1
ATOM 3377 N N . ASP A 1 426 ? 66.781 -36.594 -11.251 1.00 91.44 426 ASP A N 1
ATOM 3378 C CA . ASP A 1 426 ? 67.015 -37.923 -11.825 1.00 91.44 426 ASP A CA 1
ATOM 3379 C C . ASP A 1 426 ? 67.180 -37.884 -13.352 1.00 91.44 426 ASP A C 1
ATOM 3381 O O . ASP A 1 426 ? 68.029 -38.578 -13.904 1.00 91.44 426 ASP A O 1
ATOM 3385 N N . GLN A 1 427 ? 66.411 -37.052 -14.063 1.00 90.50 427 GLN A N 1
ATOM 3386 C CA . GLN A 1 427 ? 66.488 -36.982 -15.529 1.00 90.50 427 GLN A CA 1
ATOM 3387 C C . GLN A 1 427 ? 67.662 -36.157 -16.063 1.00 90.50 427 GLN A C 1
ATOM 3389 O O . GLN A 1 427 ? 68.140 -36.422 -17.168 1.00 90.50 427 GLN A O 1
ATOM 3394 N N . LYS A 1 428 ? 68.069 -35.091 -15.365 1.00 91.19 428 LYS A N 1
ATOM 3395 C CA . LYS A 1 428 ? 69.040 -34.114 -15.893 1.00 91.19 428 LYS A CA 1
ATOM 3396 C C . LYS A 1 428 ? 70.350 -34.121 -15.133 1.00 91.19 428 LYS A C 1
ATOM 3398 O O . LYS A 1 428 ? 71.405 -34.139 -15.766 1.00 91.19 428 LYS A O 1
ATOM 3403 N N . LEU A 1 429 ? 70.287 -34.080 -13.806 1.00 90.12 429 LEU A N 1
ATOM 3404 C CA . LEU A 1 429 ? 71.461 -33.883 -12.962 1.00 90.12 429 LEU A CA 1
ATOM 3405 C C . LEU A 1 429 ? 72.222 -35.192 -12.737 1.00 90.12 429 LEU A C 1
ATOM 3407 O O . LEU A 1 429 ? 73.444 -35.205 -12.846 1.00 90.12 429 LEU A O 1
ATOM 3411 N N . VAL A 1 430 ? 71.514 -36.293 -12.470 1.00 91.00 430 VAL A N 1
ATOM 3412 C CA . VAL A 1 430 ? 72.140 -37.606 -12.250 1.00 91.00 430 VAL A CA 1
ATOM 3413 C C . VAL A 1 430 ? 72.942 -38.054 -13.482 1.00 91.00 430 VAL A C 1
ATOM 3415 O O . VAL A 1 430 ? 74.139 -38.291 -13.325 1.00 91.00 430 VAL A O 1
ATOM 3418 N N . PRO A 1 431 ? 72.404 -38.036 -14.720 1.00 90.69 431 PRO A N 1
ATOM 3419 C CA . PRO A 1 431 ? 73.151 -38.500 -15.889 1.00 90.69 431 PRO A CA 1
ATOM 3420 C C . PRO A 1 431 ? 74.324 -37.586 -16.254 1.00 90.69 431 PRO A C 1
ATOM 3422 O O . PRO A 1 431 ? 75.357 -38.053 -16.725 1.00 90.69 431 PRO A O 1
ATOM 3425 N N . THR A 1 432 ? 74.192 -36.270 -16.039 1.00 88.50 432 THR A N 1
ATOM 3426 C CA . THR A 1 432 ? 75.310 -35.340 -16.268 1.00 88.50 432 THR A CA 1
ATOM 3427 C C . THR A 1 432 ? 76.403 -35.516 -15.221 1.00 88.50 432 THR A C 1
ATOM 3429 O O . THR A 1 432 ? 77.576 -35.526 -15.583 1.00 88.50 432 THR A O 1
ATOM 3432 N N . SER A 1 433 ? 76.044 -35.722 -13.953 1.00 88.75 433 SER A N 1
ATOM 3433 C CA . SER A 1 433 ? 76.995 -36.063 -12.891 1.00 88.75 433 SER A CA 1
ATOM 3434 C C . SER A 1 433 ? 77.735 -37.369 -13.202 1.00 88.75 433 SER A C 1
ATOM 3436 O O . SER A 1 433 ? 78.966 -37.410 -13.154 1.00 88.75 433 SER A O 1
ATOM 3438 N N . GLU A 1 434 ? 77.007 -38.411 -13.613 1.00 91.06 434 GLU A N 1
ATOM 3439 C CA . GLU A 1 434 ? 77.579 -39.701 -14.017 1.00 91.06 434 GLU A CA 1
ATOM 3440 C C . GLU A 1 434 ? 78.479 -39.591 -15.254 1.00 91.06 434 GLU A C 1
ATOM 3442 O O . GLU A 1 434 ? 79.508 -40.258 -15.311 1.00 91.06 434 GLU A O 1
ATOM 3447 N N . ALA A 1 435 ? 78.153 -38.726 -16.219 1.00 88.38 435 ALA A N 1
ATOM 3448 C CA . ALA A 1 435 ? 78.989 -38.487 -17.397 1.00 88.38 435 ALA A CA 1
ATOM 3449 C C . ALA A 1 435 ? 80.256 -37.668 -17.081 1.00 88.38 435 ALA A C 1
ATOM 3451 O O . ALA A 1 435 ? 81.308 -37.890 -17.687 1.00 88.38 435 ALA A O 1
ATOM 3452 N N . VAL A 1 436 ? 80.178 -36.732 -16.129 1.00 90.19 436 VAL A N 1
ATOM 3453 C CA . VAL A 1 436 ? 81.313 -35.893 -15.708 1.00 90.19 436 VAL A CA 1
ATOM 3454 C C . VAL A 1 436 ? 82.257 -36.651 -14.772 1.00 90.19 436 VAL A C 1
ATOM 3456 O O . VAL A 1 436 ? 83.467 -36.436 -14.835 1.00 90.19 436 VAL A O 1
ATOM 3459 N N . ALA A 1 437 ? 81.754 -37.566 -13.940 1.00 87.56 437 ALA A N 1
ATOM 3460 C CA . ALA A 1 437 ? 82.568 -38.368 -13.026 1.00 87.56 437 ALA A CA 1
ATOM 3461 C C . ALA A 1 437 ? 83.798 -39.030 -13.696 1.00 87.56 437 ALA A C 1
ATOM 3463 O O . ALA A 1 437 ? 84.914 -38.756 -13.242 1.00 87.56 437 ALA A O 1
ATOM 3464 N N . PRO A 1 438 ? 83.682 -39.806 -14.794 1.00 88.69 438 PRO A N 1
ATOM 3465 C CA . PRO A 1 438 ? 84.837 -40.413 -15.456 1.00 88.69 438 PRO A CA 1
ATOM 3466 C C . PRO A 1 438 ? 85.749 -39.374 -16.120 1.00 88.69 438 PRO A C 1
ATOM 3468 O O . PRO A 1 438 ? 86.968 -39.509 -16.058 1.00 88.69 438 PRO A O 1
ATOM 3471 N N . GLN A 1 439 ? 85.191 -38.302 -16.696 1.00 88.81 439 GLN A N 1
ATOM 3472 C CA . GLN A 1 439 ? 85.988 -37.220 -17.289 1.00 88.81 439 GLN A CA 1
ATOM 3473 C C . GLN A 1 439 ? 86.833 -36.501 -16.233 1.00 88.81 439 GLN A C 1
ATOM 3475 O O . GLN A 1 439 ? 88.004 -36.205 -16.461 1.00 88.81 439 GLN A O 1
ATOM 3480 N N . SER A 1 440 ? 86.259 -36.255 -15.054 1.00 87.19 440 SER A N 1
ATOM 3481 C CA . SER A 1 440 ? 86.965 -35.647 -13.928 1.00 87.19 440 SER A CA 1
ATOM 3482 C C . SER A 1 440 ? 88.059 -36.567 -13.379 1.00 87.19 440 SER A C 1
ATOM 3484 O O . SER A 1 440 ? 89.158 -36.096 -13.093 1.00 87.19 440 SER A O 1
ATOM 3486 N N . GLN A 1 441 ? 87.800 -37.878 -13.293 1.00 90.94 441 GLN A N 1
ATOM 3487 C CA . GLN A 1 441 ? 88.796 -38.869 -12.881 1.00 90.94 441 GLN A CA 1
ATOM 3488 C C . GLN A 1 441 ? 89.959 -38.937 -13.874 1.00 90.94 441 GLN A C 1
ATOM 3490 O O . GLN A 1 441 ? 91.115 -38.980 -13.452 1.00 90.94 441 GLN A O 1
ATOM 3495 N N . GLU A 1 442 ? 89.667 -38.875 -15.171 1.00 91.38 442 GLU A N 1
ATOM 3496 C CA . GLU A 1 442 ? 90.675 -38.867 -16.227 1.00 91.38 442 GLU A CA 1
ATOM 3497 C C . GLU A 1 442 ? 91.509 -37.580 -16.214 1.00 91.38 442 GLU A C 1
ATOM 3499 O O . GLU A 1 442 ? 92.736 -37.639 -16.222 1.00 91.38 442 GLU A O 1
ATOM 3504 N N . LEU A 1 443 ? 90.881 -36.408 -16.082 1.00 88.94 443 LEU A N 1
ATOM 3505 C CA . LEU A 1 443 ? 91.608 -35.142 -15.934 1.00 88.94 443 LEU A CA 1
ATOM 3506 C C . LEU A 1 443 ? 92.487 -35.125 -14.682 1.00 88.94 443 LEU A C 1
ATOM 3508 O O . LEU A 1 443 ? 93.609 -34.624 -14.724 1.00 88.94 443 LEU A O 1
ATOM 3512 N N . LEU A 1 444 ? 92.010 -35.686 -13.569 1.00 88.81 444 LEU A N 1
ATOM 3513 C CA . LEU A 1 444 ? 92.774 -35.773 -12.326 1.00 88.81 444 LEU A CA 1
ATOM 3514 C C . LEU A 1 444 ? 93.944 -36.763 -12.457 1.00 88.81 444 LEU A C 1
ATOM 3516 O O . LEU A 1 444 ? 95.010 -36.523 -11.884 1.00 88.81 444 LEU A O 1
ATOM 3520 N N . ARG A 1 445 ? 93.784 -37.834 -13.248 1.00 89.19 445 ARG A N 1
ATOM 3521 C CA . ARG A 1 445 ? 94.876 -38.735 -13.651 1.00 89.19 445 ARG A CA 1
ATOM 3522 C C . ARG A 1 445 ? 95.918 -37.986 -14.487 1.00 89.19 445 ARG A C 1
ATOM 3524 O O . ARG A 1 445 ? 97.087 -37.992 -14.108 1.00 89.19 445 ARG A O 1
ATOM 3531 N N . CYS A 1 446 ? 95.495 -37.275 -15.531 1.00 89.19 446 CYS A N 1
ATOM 3532 C CA . CYS A 1 446 ? 96.373 -36.473 -16.388 1.00 89.19 446 CYS A CA 1
ATOM 3533 C C . CYS A 1 446 ? 97.102 -35.370 -15.602 1.00 89.19 446 CYS A C 1
ATOM 3535 O O . CYS A 1 446 ? 98.310 -35.210 -15.733 1.00 89.19 446 CYS A O 1
ATOM 3537 N N . LEU A 1 447 ? 96.413 -34.650 -14.709 1.00 85.75 447 LEU A N 1
ATOM 3538 C CA . LEU A 1 447 ? 97.033 -33.638 -13.845 1.00 85.75 447 LEU A CA 1
ATOM 3539 C C . LEU A 1 447 ? 98.055 -34.242 -12.882 1.00 85.75 447 LEU A C 1
ATOM 3541 O O . LEU A 1 447 ? 99.100 -33.640 -12.654 1.00 85.75 447 LEU A O 1
ATOM 3545 N N . LYS A 1 448 ? 97.787 -35.425 -12.313 1.00 86.81 448 LYS A N 1
ATOM 3546 C CA . LYS A 1 448 ? 98.775 -36.143 -11.490 1.00 86.81 448 LYS A CA 1
ATOM 3547 C C . LYS A 1 448 ? 99.997 -36.572 -12.304 1.00 86.81 448 LYS A C 1
ATOM 3549 O O . LYS A 1 448 ? 101.080 -36.669 -11.731 1.00 86.81 448 LYS A O 1
ATOM 3554 N N . GLU A 1 449 ? 99.840 -36.847 -13.595 1.00 85.88 449 GLU A N 1
ATOM 3555 C CA . GLU A 1 449 ? 100.950 -37.133 -14.511 1.00 85.88 449 GLU A CA 1
ATOM 3556 C C . GLU A 1 449 ? 101.752 -35.859 -14.817 1.00 85.88 449 GLU A C 1
ATOM 3558 O O . GLU A 1 449 ? 102.955 -35.836 -14.564 1.00 85.88 449 GLU A O 1
ATOM 3563 N N . GLU A 1 450 ? 101.098 -34.762 -15.202 1.00 81.69 450 GLU A N 1
ATOM 3564 C CA . GLU A 1 450 ? 101.743 -33.464 -15.468 1.00 81.69 450 GLU A CA 1
ATOM 3565 C C . GLU A 1 450 ? 102.411 -32.848 -14.226 1.00 81.69 450 GLU A C 1
ATOM 3567 O O . GLU A 1 450 ? 103.521 -32.312 -14.290 1.00 81.69 450 GLU A O 1
ATOM 3572 N N . ALA A 1 451 ? 101.802 -32.986 -13.046 1.00 79.88 451 ALA A N 1
ATOM 3573 C CA . ALA A 1 451 ? 102.380 -32.513 -11.788 1.00 79.88 451 ALA A CA 1
ATOM 3574 C C . ALA A 1 451 ? 103.700 -33.223 -11.439 1.00 79.88 451 ALA A C 1
ATOM 3576 O O . ALA A 1 451 ? 104.552 -32.625 -10.780 1.00 79.88 451 ALA A O 1
ATOM 3577 N N . LYS A 1 452 ? 103.924 -34.461 -11.913 1.00 81.31 452 LYS A N 1
ATOM 3578 C CA . LYS A 1 452 ? 105.237 -35.127 -11.785 1.00 81.31 452 LYS A CA 1
ATOM 3579 C C . LYS A 1 452 ? 106.311 -34.449 -12.643 1.00 81.31 452 LYS A C 1
ATOM 3581 O O . LYS A 1 452 ? 107.496 -34.567 -12.328 1.00 81.31 452 LYS A O 1
ATOM 3586 N N . HIS A 1 453 ? 105.923 -33.747 -13.708 1.00 75.88 453 HIS A N 1
ATOM 3587 C CA . HIS A 1 453 ? 106.834 -33.053 -14.620 1.00 75.88 453 HIS A CA 1
ATOM 3588 C C . HIS A 1 453 ? 107.129 -31.603 -14.197 1.00 75.88 453 HIS A C 1
ATOM 3590 O O . HIS A 1 453 ? 108.222 -31.105 -14.473 1.00 75.88 453 HIS A O 1
ATOM 3596 N N . LEU A 1 454 ? 106.221 -30.954 -13.461 1.00 69.19 454 LEU A N 1
ATOM 3597 C CA . LEU A 1 454 ? 106.320 -29.553 -13.013 1.00 69.19 454 LEU A CA 1
ATOM 3598 C C . LEU A 1 454 ? 107.638 -29.162 -12.305 1.00 69.19 454 LEU A C 1
ATOM 3600 O O . LEU A 1 454 ? 108.187 -28.112 -12.642 1.00 69.19 454 LEU A O 1
ATOM 3604 N N . PRO A 1 455 ? 108.220 -29.974 -11.396 1.00 68.12 455 PRO A N 1
ATOM 3605 C CA . PRO A 1 455 ? 109.484 -29.627 -10.740 1.00 68.12 455 PRO A CA 1
ATOM 3606 C C . PRO A 1 455 ? 110.673 -29.481 -11.701 1.00 68.12 455 PRO A C 1
ATOM 3608 O O . PRO A 1 455 ? 111.704 -28.934 -11.319 1.00 68.12 455 PRO A O 1
ATOM 3611 N N . ARG A 1 456 ? 110.562 -29.984 -12.940 1.00 67.06 456 ARG A N 1
ATOM 3612 C CA . ARG A 1 456 ? 111.639 -29.936 -13.941 1.00 67.06 456 ARG A CA 1
ATOM 3613 C C . ARG A 1 456 ? 111.654 -28.639 -14.759 1.00 67.06 456 ARG A C 1
ATOM 3615 O O . ARG A 1 456 ? 112.592 -28.431 -15.525 1.00 67.06 456 ARG A O 1
ATOM 3622 N N . VAL A 1 457 ? 110.648 -27.772 -14.624 1.00 61.38 457 VAL A N 1
ATOM 3623 C CA . VAL A 1 457 ? 110.545 -26.531 -15.406 1.00 61.38 457 VAL A CA 1
ATOM 3624 C C . VAL A 1 457 ? 111.295 -25.397 -14.697 1.00 61.38 457 VAL A C 1
ATOM 3626 O O . VAL A 1 457 ? 110.847 -24.865 -13.684 1.00 61.38 457 VAL A O 1
ATOM 3629 N N . LEU A 1 458 ? 112.453 -25.007 -15.238 1.00 59.53 458 LEU A N 1
ATOM 3630 C CA . LEU A 1 458 ? 113.269 -23.900 -14.723 1.00 59.53 458 LEU A CA 1
ATOM 3631 C C . LEU A 1 458 ? 112.645 -22.539 -15.104 1.00 59.53 458 LEU A C 1
ATOM 3633 O O . LEU A 1 458 ? 112.725 -22.109 -16.251 1.00 59.53 458 LEU A O 1
ATOM 3637 N N . LEU A 1 459 ? 112.059 -21.828 -14.132 1.00 57.97 459 LEU A N 1
ATOM 3638 C CA . LEU A 1 459 ? 111.353 -20.538 -14.310 1.00 57.97 459 LEU A CA 1
ATOM 3639 C C . LEU A 1 459 ? 112.267 -19.298 -14.452 1.00 57.97 459 LEU A C 1
ATOM 3641 O O . LEU A 1 459 ? 111.779 -18.169 -14.514 1.00 57.97 459 LEU A O 1
ATOM 3645 N N . GLY A 1 460 ? 113.587 -19.488 -14.532 1.00 50.53 460 GLY A N 1
ATOM 3646 C CA . GLY A 1 460 ? 114.577 -18.408 -14.646 1.00 50.53 460 GLY A CA 1
ATOM 3647 C C . GLY A 1 460 ? 114.323 -17.370 -15.759 1.00 50.53 460 GLY A C 1
ATOM 3648 O O . GLY A 1 460 ? 114.510 -16.184 -15.494 1.00 50.53 460 GLY A O 1
ATOM 3649 N N . PRO A 1 461 ? 113.839 -17.741 -16.966 1.00 51.69 461 PRO A N 1
ATOM 3650 C CA . PRO A 1 461 ? 113.622 -16.780 -18.055 1.00 51.69 461 PRO A CA 1
ATOM 3651 C C . PRO A 1 461 ? 112.470 -15.786 -17.834 1.00 51.69 461 PRO A C 1
ATOM 3653 O O . PRO A 1 461 ? 112.341 -14.830 -18.595 1.00 51.69 461 PRO A O 1
ATOM 3656 N N . LEU A 1 462 ? 111.608 -16.005 -16.833 1.00 49.84 462 LEU A N 1
ATOM 3657 C CA . LEU A 1 462 ? 110.431 -15.161 -16.585 1.00 49.84 462 LEU A CA 1
ATOM 3658 C C . LEU A 1 462 ? 110.680 -14.040 -15.563 1.00 49.84 462 LEU A C 1
ATOM 3660 O O . LEU A 1 462 ? 109.802 -13.195 -15.367 1.00 49.84 462 LEU A O 1
ATOM 3664 N N . LEU A 1 463 ? 111.853 -14.007 -14.923 1.00 42.31 463 LEU A N 1
ATOM 3665 C CA . LEU A 1 463 ? 112.204 -12.984 -13.938 1.00 42.31 463 LEU A CA 1
ATOM 3666 C C . LEU A 1 463 ? 112.788 -11.725 -14.626 1.00 42.31 463 LEU A C 1
ATOM 3668 O O . LEU A 1 463 ? 113.751 -11.825 -15.385 1.00 42.31 463 LEU A O 1
ATOM 3672 N N . PRO A 1 464 ? 112.215 -10.527 -14.395 1.00 47.62 464 PRO A N 1
ATOM 3673 C CA . PRO A 1 464 ? 112.559 -9.301 -15.121 1.00 47.62 464 PRO A CA 1
ATOM 3674 C C . PRO A 1 464 ? 113.943 -8.734 -14.754 1.00 47.62 464 PRO A C 1
ATOM 3676 O O . PRO A 1 464 ? 114.209 -8.407 -13.597 1.00 47.62 464 PRO A O 1
ATOM 3679 N N . TYR A 1 465 ? 114.802 -8.523 -15.758 1.00 41.50 465 TYR A N 1
ATOM 3680 C CA . TYR A 1 465 ? 116.100 -7.853 -15.604 1.00 41.50 465 TYR A CA 1
ATOM 3681 C C . TYR A 1 465 ? 115.939 -6.325 -15.479 1.00 41.50 465 TYR A C 1
ATOM 3683 O O . TYR A 1 465 ? 115.402 -5.667 -16.369 1.00 41.50 465 TYR A O 1
ATOM 3691 N N . HIS A 1 466 ? 116.421 -5.755 -14.371 1.00 35.56 466 HIS A N 1
ATOM 3692 C CA . HIS A 1 466 ? 116.514 -4.310 -14.137 1.00 35.56 466 HIS A CA 1
ATOM 3693 C C . HIS A 1 466 ? 117.778 -3.743 -14.805 1.00 35.56 466 HIS A C 1
ATOM 3695 O O . HIS A 1 466 ? 118.885 -4.084 -14.393 1.00 35.56 466 HIS A O 1
ATOM 3701 N N . VAL A 1 467 ? 117.645 -2.822 -15.766 1.00 43.25 467 VAL A N 1
ATOM 3702 C CA . VAL A 1 467 ? 118.767 -1.976 -16.216 1.00 43.25 467 VAL A CA 1
ATOM 3703 C C . VAL A 1 467 ? 118.388 -0.506 -16.043 1.00 43.25 467 VAL A C 1
ATOM 3705 O O . VAL A 1 467 ? 117.374 -0.035 -16.552 1.00 43.25 467 VAL A O 1
ATOM 3708 N N . LYS A 1 468 ? 119.206 0.207 -15.262 1.00 46.19 468 LYS A N 1
ATOM 3709 C CA . LYS A 1 468 ? 119.094 1.635 -14.946 1.00 46.19 468 LYS A CA 1
ATOM 3710 C C . LYS A 1 468 ? 119.107 2.484 -16.228 1.00 46.19 468 LYS A C 1
ATOM 3712 O O . LYS A 1 468 ? 120.044 2.384 -17.009 1.00 46.19 468 LYS A O 1
ATOM 3717 N N . GLY A 1 469 ? 118.137 3.388 -16.380 1.00 44.03 469 GLY A N 1
ATOM 3718 C CA . GLY A 1 469 ? 118.310 4.612 -17.179 1.00 44.03 469 GLY A CA 1
ATOM 3719 C C . GLY A 1 469 ? 117.556 4.730 -18.507 1.00 44.03 469 GLY A C 1
ATOM 3720 O O . GLY A 1 469 ? 117.512 5.829 -19.048 1.00 44.03 469 GLY A O 1
ATOM 3721 N N . LEU A 1 470 ? 116.891 3.687 -19.007 1.00 38.66 470 LEU A N 1
ATOM 3722 C CA . LEU A 1 470 ? 115.918 3.820 -20.101 1.00 38.66 470 LEU A CA 1
ATOM 3723 C C . LEU A 1 470 ? 114.572 3.268 -19.628 1.00 38.66 470 LEU A C 1
ATOM 3725 O O . LEU A 1 470 ? 114.522 2.198 -19.025 1.00 38.66 470 LEU A O 1
ATOM 3729 N N . LYS A 1 471 ? 113.493 4.038 -19.836 1.00 38.88 471 LYS A N 1
ATOM 3730 C CA . LYS A 1 471 ? 112.119 3.682 -19.436 1.00 38.88 471 LYS A CA 1
ATOM 3731 C C . LYS A 1 471 ? 111.815 2.214 -19.791 1.00 38.88 471 LYS A C 1
ATOM 3733 O O . LYS A 1 471 ? 112.152 1.799 -20.900 1.00 38.88 471 LYS A O 1
ATOM 3738 N N . PRO A 1 472 ? 111.171 1.448 -18.888 1.00 41.66 472 PRO A N 1
ATOM 3739 C CA . PRO A 1 472 ? 110.877 0.040 -19.117 1.00 41.66 472 PRO A CA 1
ATOM 3740 C C . PRO A 1 472 ? 110.042 -0.091 -20.387 1.00 41.66 472 PRO A C 1
ATOM 3742 O O . PRO A 1 472 ? 108.978 0.519 -20.495 1.00 41.66 472 PRO A O 1
ATOM 3745 N N . LEU A 1 473 ? 110.518 -0.882 -21.352 1.00 35.75 473 LEU A N 1
ATOM 3746 C CA . LEU A 1 473 ? 109.657 -1.360 -22.423 1.00 35.75 473 LEU A CA 1
ATOM 3747 C C . LEU A 1 473 ? 108.633 -2.289 -21.775 1.00 35.75 473 LEU A C 1
ATOM 3749 O O . LEU A 1 473 ? 108.885 -3.469 -21.529 1.00 35.75 473 LEU A O 1
ATOM 3753 N N . SER A 1 474 ? 107.491 -1.699 -21.432 1.00 40.34 474 SER A N 1
ATOM 3754 C CA . SER A 1 474 ? 106.273 -2.386 -21.047 1.00 40.34 474 SER A CA 1
ATOM 3755 C C . SER A 1 474 ? 106.025 -3.507 -22.046 1.00 40.34 474 SER A C 1
ATOM 3757 O O . SER A 1 474 ? 105.980 -3.264 -23.252 1.00 40.34 474 SER A O 1
ATOM 3759 N N . ARG A 1 475 ? 105.913 -4.728 -21.511 1.00 41.16 475 ARG A N 1
ATOM 3760 C CA . ARG A 1 475 ? 105.522 -5.962 -22.195 1.00 41.16 475 ARG A CA 1
ATOM 3761 C C . ARG A 1 475 ? 104.690 -5.669 -23.440 1.00 41.16 475 ARG A C 1
ATOM 3763 O O . ARG A 1 475 ? 103.524 -5.292 -23.337 1.00 41.16 475 ARG A O 1
ATOM 3770 N N . ILE A 1 476 ? 105.263 -5.971 -24.601 1.00 39.03 476 ILE A N 1
ATOM 3771 C CA . ILE A 1 476 ? 104.467 -6.395 -25.746 1.00 39.03 476 ILE A CA 1
ATOM 3772 C C . ILE A 1 476 ? 103.911 -7.768 -25.346 1.00 39.03 476 ILE A C 1
ATOM 3774 O O . ILE A 1 476 ? 104.444 -8.809 -25.716 1.00 39.03 476 ILE A O 1
ATOM 3778 N N . LEU A 1 477 ? 102.871 -7.782 -24.509 1.00 46.28 477 LEU A N 1
ATOM 3779 C CA . LEU A 1 477 ? 101.830 -8.779 -24.698 1.00 46.28 477 LEU A CA 1
ATOM 3780 C C . LEU A 1 477 ? 101.296 -8.459 -26.096 1.00 46.28 477 LEU A C 1
ATOM 3782 O O . LEU A 1 477 ? 100.836 -7.332 -26.302 1.00 46.28 477 LEU A O 1
ATOM 3786 N N . PRO A 1 478 ? 101.497 -9.345 -27.084 1.00 45.22 478 PRO A N 1
ATOM 3787 C CA . PRO A 1 478 ? 101.174 -9.029 -28.463 1.00 45.22 478 PRO A CA 1
ATOM 3788 C C . PRO A 1 478 ? 99.694 -8.663 -28.528 1.00 45.22 478 PRO A C 1
ATOM 3790 O O . PRO A 1 478 ? 98.824 -9.478 -28.231 1.00 45.22 478 PRO A O 1
ATOM 3793 N N . SER A 1 479 ? 99.425 -7.398 -28.862 1.00 46.53 479 SER A N 1
ATOM 3794 C CA . SER A 1 479 ? 98.084 -6.922 -29.191 1.00 46.53 479 SER A CA 1
ATOM 3795 C C . SER A 1 479 ? 97.484 -7.866 -30.232 1.00 46.53 479 SER A C 1
ATOM 3797 O O . SER A 1 479 ? 98.209 -8.335 -31.109 1.00 46.53 479 SER A O 1
ATOM 3799 N N . ILE A 1 480 ? 96.178 -8.137 -30.142 1.00 52.75 480 ILE A N 1
ATOM 3800 C CA . ILE A 1 480 ? 95.428 -9.076 -31.000 1.00 52.75 480 ILE A CA 1
ATOM 3801 C C . ILE A 1 480 ? 95.738 -8.882 -32.499 1.00 52.75 480 ILE A C 1
ATOM 3803 O O . ILE A 1 480 ? 95.722 -9.840 -33.265 1.00 52.75 480 ILE A O 1
ATOM 3807 N N . HIS A 1 481 ? 96.130 -7.676 -32.920 1.00 45.97 481 HIS A N 1
ATOM 3808 C CA . HIS A 1 481 ? 96.554 -7.382 -34.292 1.00 45.97 481 HIS A CA 1
ATOM 3809 C C . HIS A 1 481 ? 97.837 -8.113 -34.743 1.00 45.97 481 HIS A C 1
ATOM 3811 O O . HIS A 1 481 ? 98.018 -8.343 -35.936 1.00 45.97 481 HIS A O 1
ATOM 3817 N N . GLN A 1 482 ? 98.724 -8.517 -33.826 1.00 47.53 482 GLN A N 1
ATOM 3818 C CA . GLN A 1 482 ? 99.913 -9.325 -34.138 1.00 47.53 482 GLN A CA 1
ATOM 3819 C C . GLN A 1 482 ? 99.604 -10.823 -34.284 1.00 47.53 482 GLN A C 1
ATOM 3821 O O . GLN A 1 482 ? 100.433 -11.550 -34.826 1.00 47.53 482 GLN A O 1
ATOM 3826 N N . LEU A 1 483 ? 98.418 -11.270 -33.854 1.00 47.81 483 LEU A N 1
ATOM 3827 C CA . LEU A 1 483 ? 97.911 -12.628 -34.090 1.00 47.81 483 LEU A CA 1
ATOM 3828 C C . LEU A 1 483 ? 97.216 -12.762 -35.457 1.00 47.81 483 LEU A C 1
ATOM 3830 O O . LEU A 1 483 ? 96.719 -13.835 -35.789 1.00 47.81 483 LEU A O 1
ATOM 3834 N N . HIS A 1 484 ? 97.166 -11.690 -36.259 1.00 52.53 484 HIS A N 1
ATOM 3835 C CA . HIS A 1 484 ? 96.562 -11.735 -37.585 1.00 52.53 484 HIS A CA 1
ATOM 3836 C C . HIS A 1 484 ? 97.390 -12.640 -38.522 1.00 52.53 484 HIS A C 1
ATOM 3838 O O . HIS A 1 484 ? 98.608 -12.459 -38.610 1.00 52.53 484 HIS A O 1
ATOM 3844 N N . PRO A 1 485 ? 96.762 -13.576 -39.262 1.00 58.25 485 PRO A N 1
ATOM 3845 C CA . PRO A 1 485 ? 97.461 -14.614 -40.030 1.00 58.25 485 PRO A CA 1
ATOM 3846 C C . PRO A 1 485 ? 98.384 -14.081 -41.136 1.00 58.25 485 PRO A C 1
ATOM 3848 O O . PRO A 1 485 ? 99.242 -14.810 -41.620 1.00 58.25 485 PRO A O 1
ATOM 3851 N N . THR A 1 486 ? 98.247 -12.812 -41.530 1.00 54.44 486 THR A N 1
ATOM 3852 C CA . THR A 1 486 ? 99.133 -12.177 -42.520 1.00 54.44 486 THR A CA 1
ATOM 3853 C C . THR A 1 486 ? 100.471 -11.710 -41.942 1.00 54.44 486 THR A C 1
ATOM 3855 O O . THR A 1 486 ? 101.361 -11.338 -42.705 1.00 54.44 486 THR A O 1
ATOM 3858 N N . ASN A 1 487 ? 100.647 -11.708 -40.616 1.00 54.44 487 ASN A N 1
ATOM 3859 C CA . ASN A 1 487 ? 101.908 -11.318 -39.998 1.00 54.44 487 ASN A CA 1
ATOM 3860 C C . ASN A 1 487 ? 102.849 -12.536 -39.916 1.00 54.44 487 ASN A C 1
ATOM 3862 O O . ASN A 1 487 ? 102.503 -13.523 -39.269 1.00 54.44 487 ASN A O 1
ATOM 3866 N N . PRO A 1 488 ? 104.065 -12.490 -40.488 1.00 56.19 488 PRO A N 1
ATOM 3867 C CA . PRO A 1 488 ? 104.998 -13.618 -40.444 1.00 56.19 488 PRO A CA 1
ATOM 3868 C C . PRO A 1 488 ? 105.428 -14.016 -39.019 1.00 56.19 488 PRO A C 1
ATOM 3870 O O . PRO A 1 488 ? 105.859 -15.148 -38.813 1.00 56.19 488 PRO A O 1
ATOM 3873 N N . ARG A 1 489 ? 105.284 -13.131 -38.015 1.00 50.09 489 ARG A N 1
ATOM 3874 C CA . ARG A 1 489 ? 105.500 -13.467 -36.590 1.00 50.09 489 ARG A CA 1
ATOM 3875 C C . ARG A 1 489 ? 104.286 -14.110 -35.906 1.00 50.09 489 ARG A C 1
ATOM 3877 O O . ARG A 1 489 ? 104.407 -14.534 -34.759 1.00 50.09 489 ARG A O 1
ATOM 3884 N N . ALA A 1 490 ? 103.135 -14.193 -36.573 1.00 50.22 490 ALA A N 1
ATOM 3885 C CA . ALA A 1 490 ? 101.917 -14.744 -35.989 1.00 50.22 490 ALA A CA 1
ATOM 3886 C C . ALA A 1 490 ? 102.012 -16.256 -35.770 1.00 50.22 490 ALA A C 1
ATOM 3888 O O . ALA A 1 490 ? 101.423 -16.749 -34.825 1.00 50.22 490 ALA A O 1
ATOM 3889 N N . SER A 1 491 ? 102.779 -17.006 -36.562 1.00 54.09 491 SER A N 1
ATOM 3890 C CA . SER A 1 491 ? 102.832 -18.473 -36.460 1.00 54.09 491 SER A CA 1
ATOM 3891 C C . SER A 1 491 ? 103.313 -18.981 -35.092 1.00 54.09 491 SER A C 1
ATOM 3893 O O . SER A 1 491 ? 102.693 -19.879 -34.523 1.00 54.09 491 SER A O 1
ATOM 3895 N N . SER A 1 492 ? 104.357 -18.380 -34.510 1.00 53.50 492 SER A N 1
ATOM 3896 C CA . SER A 1 492 ? 104.848 -18.765 -33.176 1.00 53.50 492 SER A CA 1
ATOM 3897 C C . SER A 1 492 ? 103.905 -18.335 -32.045 1.00 53.50 492 SER A C 1
ATOM 3899 O O . SER A 1 492 ? 103.767 -19.045 -31.049 1.00 53.50 492 SER A O 1
ATOM 3901 N N . LEU A 1 493 ? 103.213 -17.204 -32.206 1.00 50.19 493 LEU A N 1
ATOM 3902 C CA . LEU A 1 493 ? 102.252 -16.692 -31.226 1.00 50.19 493 LEU A CA 1
ATOM 3903 C C . LEU A 1 493 ? 100.884 -17.387 -31.316 1.00 50.19 493 LEU A C 1
ATOM 3905 O O . LEU A 1 493 ? 100.251 -17.606 -30.288 1.00 50.19 493 LEU A O 1
ATOM 3909 N N . ILE A 1 494 ? 100.466 -17.800 -32.515 1.00 53.12 494 ILE A N 1
ATOM 3910 C CA . ILE A 1 494 ? 99.282 -18.627 -32.767 1.00 53.12 494 ILE A CA 1
ATOM 3911 C C . ILE A 1 494 ? 99.486 -20.005 -32.136 1.00 53.12 494 ILE A C 1
ATOM 3913 O O . ILE A 1 494 ? 98.585 -20.483 -31.451 1.00 53.12 494 ILE A O 1
ATOM 3917 N N . LEU A 1 495 ? 100.675 -20.609 -32.271 1.00 54.19 495 LEU A N 1
ATOM 3918 C CA . LEU A 1 495 ? 100.985 -21.878 -31.606 1.00 54.19 495 LEU A CA 1
ATOM 3919 C C . LEU A 1 495 ? 100.877 -21.751 -30.078 1.00 54.19 495 LEU A C 1
ATOM 3921 O O . LEU A 1 495 ? 100.205 -22.562 -29.453 1.00 54.19 495 LEU A O 1
ATOM 3925 N N . LEU A 1 496 ? 101.440 -20.690 -29.486 1.00 50.94 496 LEU A N 1
ATOM 3926 C CA . LEU A 1 496 ? 101.268 -20.388 -28.058 1.00 50.94 496 LEU A CA 1
ATOM 3927 C C . LEU A 1 496 ? 99.796 -20.158 -27.681 1.00 50.94 496 LEU A C 1
ATOM 3929 O O . LEU A 1 496 ? 99.356 -20.648 -26.646 1.00 50.94 496 LEU A O 1
ATOM 3933 N N . SER A 1 497 ? 99.020 -19.462 -28.516 1.00 51.25 497 SER A N 1
ATOM 3934 C CA . SER A 1 497 ? 97.585 -19.255 -28.286 1.00 51.25 497 SER A CA 1
ATOM 3935 C C . SER A 1 497 ? 96.774 -20.550 -28.391 1.00 51.25 497 SER A C 1
ATOM 3937 O O . SER A 1 497 ? 95.792 -20.686 -27.675 1.00 51.25 497 SER A O 1
ATOM 3939 N N . HIS A 1 498 ? 97.209 -21.523 -29.200 1.00 48.28 498 HIS A N 1
ATOM 3940 C CA . HIS A 1 498 ? 96.622 -22.863 -29.264 1.00 48.28 498 HIS A CA 1
ATOM 3941 C C . HIS A 1 498 ? 96.986 -23.701 -28.038 1.00 48.28 498 HIS A C 1
ATOM 3943 O O . HIS A 1 498 ? 96.100 -24.325 -27.461 1.00 48.28 498 HIS A O 1
ATOM 3949 N N . THR A 1 499 ? 98.246 -23.669 -27.591 1.00 51.53 499 THR A N 1
ATOM 3950 C CA . THR A 1 499 ? 98.666 -24.335 -26.345 1.00 51.53 499 THR A CA 1
ATOM 3951 C C . THR A 1 499 ? 97.955 -23.744 -25.122 1.00 51.53 499 THR A C 1
ATOM 3953 O O . THR A 1 499 ? 97.700 -24.457 -24.156 1.00 51.53 499 THR A O 1
ATOM 3956 N N . LEU A 1 500 ? 97.604 -22.452 -25.168 1.00 53.56 500 LEU A N 1
ATOM 3957 C CA . LEU A 1 500 ? 96.854 -21.744 -24.122 1.00 53.56 500 LEU A CA 1
ATOM 3958 C C . LEU A 1 500 ? 95.328 -21.686 -24.368 1.00 53.56 500 LEU A C 1
ATOM 3960 O O . LEU A 1 500 ? 94.605 -21.200 -23.503 1.00 53.56 500 LEU A O 1
ATOM 3964 N N . GLY A 1 501 ? 94.831 -22.170 -25.514 1.00 44.62 501 GLY A N 1
ATOM 3965 C CA . GLY A 1 501 ? 93.403 -22.285 -25.852 1.00 44.62 501 GLY A CA 1
ATOM 3966 C C . GLY A 1 501 ? 92.611 -20.987 -26.121 1.00 44.62 501 GLY A C 1
ATOM 3967 O O . GLY A 1 501 ? 91.464 -20.900 -25.688 1.00 44.62 501 GLY A O 1
ATOM 3968 N N . LEU A 1 502 ? 93.158 -19.980 -26.821 1.00 47.81 502 LEU A N 1
ATOM 3969 C CA . LEU A 1 502 ? 92.485 -18.687 -27.098 1.00 47.81 502 LEU A CA 1
ATOM 3970 C C . LEU A 1 502 ? 91.856 -18.587 -28.526 1.00 47.81 502 LEU A C 1
ATOM 3972 O O . LEU A 1 502 ? 92.479 -19.038 -29.486 1.00 47.81 502 LEU A O 1
ATOM 3976 N N . PRO A 1 503 ? 90.652 -17.983 -28.706 1.00 43.50 503 PRO A N 1
ATOM 3977 C CA . PRO A 1 503 ? 89.876 -17.998 -29.969 1.00 43.50 503 PRO A CA 1
ATOM 3978 C C . PRO A 1 503 ? 90.193 -16.869 -30.991 1.00 43.50 503 PRO A C 1
ATOM 3980 O O . PRO A 1 503 ? 90.511 -15.744 -30.611 1.00 43.50 503 PRO A O 1
ATOM 3983 N N . VAL A 1 504 ? 90.038 -17.153 -32.301 1.00 44.47 504 VAL A N 1
ATOM 3984 C CA . VAL A 1 504 ? 90.423 -16.297 -33.461 1.00 44.47 504 VAL A CA 1
ATOM 3985 C C . VAL A 1 504 ? 89.206 -15.553 -34.078 1.00 44.47 504 VAL A C 1
ATOM 3987 O O . VAL A 1 504 ? 88.172 -16.168 -34.327 1.00 44.47 504 VAL A O 1
ATOM 3990 N N . GLY A 1 505 ? 89.300 -14.228 -34.304 1.00 42.38 505 GLY A N 1
ATOM 3991 C CA . GLY A 1 505 ? 88.166 -13.300 -34.551 1.00 42.38 505 GLY A CA 1
ATOM 3992 C C . GLY A 1 505 ? 87.635 -13.132 -35.997 1.00 42.38 505 GLY A C 1
ATOM 3993 O O . GLY A 1 505 ? 88.373 -13.289 -36.965 1.00 42.38 505 GLY A O 1
ATOM 3994 N N . LYS A 1 506 ? 86.338 -12.770 -36.120 1.00 36.62 506 LYS A N 1
ATOM 3995 C CA . LYS A 1 506 ? 85.541 -12.543 -37.356 1.00 36.62 506 LYS A CA 1
ATOM 3996 C C . LYS A 1 506 ? 85.382 -11.047 -37.708 1.00 36.62 506 LYS A C 1
ATOM 3998 O O . LYS A 1 506 ? 85.238 -10.222 -36.813 1.00 36.62 506 LYS A O 1
ATOM 4003 N N . THR A 1 507 ? 85.351 -10.733 -39.008 1.00 36.12 507 THR A N 1
ATOM 4004 C CA . THR A 1 507 ? 85.265 -9.401 -39.649 1.00 36.12 507 THR A CA 1
ATOM 4005 C C . THR A 1 507 ? 83.837 -9.030 -40.103 1.00 36.12 507 THR A C 1
ATOM 4007 O O . THR A 1 507 ? 83.095 -9.889 -40.573 1.00 36.12 507 THR A O 1
ATOM 4010 N N . SER A 1 508 ? 83.460 -7.745 -40.008 1.00 38.88 508 SER A N 1
ATOM 4011 C CA . SER A 1 508 ? 82.173 -7.164 -40.449 1.00 38.88 508 SER A CA 1
ATOM 4012 C C . SER A 1 508 ? 82.411 -5.855 -41.225 1.00 38.88 508 SER A C 1
ATOM 4014 O O . SER A 1 508 ? 83.039 -4.953 -40.673 1.00 38.88 508 SER A O 1
ATOM 4016 N N . TRP A 1 509 ? 81.915 -5.736 -42.465 1.00 40.16 509 TRP A N 1
ATOM 4017 C CA . TRP A 1 509 ? 81.963 -4.513 -43.290 1.00 40.16 509 TRP A CA 1
ATOM 4018 C C . TRP A 1 509 ? 80.534 -4.005 -43.553 1.00 40.16 509 TRP A C 1
ATOM 4020 O O . TRP A 1 509 ? 79.695 -4.773 -44.018 1.00 40.16 509 TRP A O 1
ATOM 4030 N N . VAL A 1 510 ? 80.267 -2.733 -43.234 1.00 44.34 510 VAL A N 1
ATOM 4031 C CA . VAL A 1 510 ? 79.025 -1.987 -43.520 1.00 44.34 510 VAL A CA 1
ATOM 4032 C C . VAL A 1 510 ? 79.363 -0.944 -44.590 1.00 44.34 510 VAL A C 1
ATOM 4034 O O . VAL A 1 510 ? 80.336 -0.214 -44.424 1.00 44.34 510 VAL A O 1
ATOM 4037 N N . SER A 1 511 ? 78.603 -0.918 -45.686 1.00 45.38 511 SER A N 1
ATOM 4038 C CA . SER A 1 511 ? 78.778 -0.014 -46.834 1.00 45.38 511 SER A CA 1
ATOM 4039 C C . SER A 1 511 ? 77.805 1.171 -46.754 1.00 45.38 511 SER A C 1
ATOM 4041 O O . SER A 1 511 ? 76.612 0.959 -46.546 1.00 45.38 511 SER A O 1
ATOM 4043 N N . GLU A 1 512 ? 78.327 2.391 -46.917 1.00 42.31 512 GLU A N 1
ATOM 4044 C CA . GLU A 1 512 ? 77.609 3.673 -47.031 1.00 42.31 512 GLU A CA 1
ATOM 4045 C C . GLU A 1 512 ? 77.296 3.987 -48.508 1.00 42.31 512 GLU A C 1
ATOM 4047 O O . GLU A 1 512 ? 78.235 4.133 -49.283 1.00 42.31 512 GLU A O 1
ATOM 4052 N N . GLU A 1 513 ? 76.015 4.106 -48.889 1.00 38.50 513 GLU A N 1
ATOM 4053 C CA . GLU A 1 513 ? 75.475 5.018 -49.927 1.00 38.50 513 GLU A CA 1
ATOM 4054 C C . GLU A 1 513 ? 73.924 4.910 -49.988 1.00 38.50 513 GLU A C 1
ATOM 4056 O O . GLU A 1 513 ? 73.382 3.828 -49.783 1.00 38.50 513 GLU A O 1
ATOM 4061 N N . GLU A 1 514 ? 73.242 6.034 -50.292 1.00 34.16 514 GLU A N 1
ATOM 4062 C CA . GLU A 1 514 ? 71.774 6.278 -50.422 1.00 34.16 514 GLU A CA 1
ATOM 4063 C C . GLU A 1 514 ? 70.995 6.487 -49.085 1.00 34.16 514 GLU A C 1
ATOM 4065 O O . GLU A 1 514 ? 71.095 5.681 -48.171 1.00 34.16 514 GLU A O 1
ATOM 4070 N N . ILE A 1 515 ? 70.195 7.538 -48.808 1.00 42.09 515 ILE A N 1
ATOM 4071 C CA . ILE A 1 515 ? 69.319 8.433 -49.597 1.00 42.09 515 ILE A CA 1
ATOM 4072 C C . ILE A 1 515 ? 69.193 9.798 -48.876 1.00 42.09 515 ILE A C 1
ATOM 4074 O O . ILE A 1 515 ? 69.074 9.856 -47.653 1.00 42.09 515 ILE A O 1
ATOM 4078 N N . SER A 1 516 ? 69.153 10.888 -49.649 1.00 36.06 516 SER A N 1
ATOM 4079 C CA . SER A 1 516 ? 68.788 12.243 -49.209 1.00 36.06 516 SER A CA 1
ATOM 4080 C C . SER A 1 516 ? 67.282 12.400 -48.942 1.00 36.06 516 SER A C 1
ATOM 4082 O O . SER A 1 516 ? 66.499 12.169 -49.861 1.00 36.06 516 SER A O 1
ATOM 4084 N N . VAL A 1 517 ? 66.912 12.885 -47.748 1.00 42.53 517 VAL A N 1
ATOM 4085 C CA . VAL A 1 517 ? 65.873 13.908 -47.469 1.00 42.53 517 VAL A CA 1
ATOM 4086 C C . VAL A 1 517 ? 66.329 14.699 -46.250 1.00 42.53 517 VAL A C 1
ATOM 4088 O O . VAL A 1 517 ? 66.673 14.046 -45.240 1.00 42.53 517 VAL A O 1
#

Sequence (517 aa):
MELTQKERELSRWAAEEMEVPLAARPRESTLRRLCLSQGADIWAYIVQHVRSQRNIKKIQGNLLWHAYQDNPKIHRKLELEATVARLRAENQELDQSLELMDQESEAQDVAMTQTLQSLKDTQHRALLLQAQAGAVRRQQRGLQDPMQRLQNQLKHLQDMQRKAKVDVTFGPVVSAAPALEPEVLGDVRAACTLRTQFLQNLLTPRARGGSILSPCDDHVGTSYQQWLTSVETLLTNHPAGHVLAALEYLAAERESEIRSLCYGDGLKEEELSRPQAPESSNSSQVLPSTVHLIQEGWQAVGALVTQRSALLSERQVLTGRLQRLVEEVKRLLLGSSERKVLLLGLRHSGLLAELKALHAQSQELESAVGQRHLLLRELQAKRQRILQWRQLVEDRQEQIRLLIKGNSASKTRLSRGPEEVLALIDQKLVPTSEAVAPQSQELLRCLKEEAKHLPRVLLGPLLPYHVKGLKPLSRILPSIHQLHPTNPRASSLILLSHTLGLPVGKTSWVSEEEISV